Protein AF-A0A9Q3ZAR9-F1 (afdb_monomer)

Structure (mmCIF, N/CA/C/O backbone):
data_AF-A0A9Q3ZAR9-F1
#
_entry.id   AF-A0A9Q3ZAR9-F1
#
loop_
_atom_site.group_PDB
_atom_site.id
_atom_site.type_symbol
_atom_site.label_atom_id
_atom_site.label_alt_id
_atom_site.label_comp_id
_atom_site.label_asym_id
_atom_site.label_entity_id
_atom_site.label_seq_id
_atom_site.pdbx_PDB_ins_code
_atom_site.Cartn_x
_atom_site.Cartn_y
_atom_site.Cartn_z
_atom_site.occupancy
_atom_site.B_iso_or_equiv
_atom_site.auth_seq_id
_atom_site.auth_comp_id
_atom_site.auth_asym_id
_atom_site.auth_atom_id
_atom_site.pdbx_PDB_model_num
ATOM 1 N N . MET A 1 1 ? 9.919 -21.918 14.288 1.00 62.75 1 MET A N 1
ATOM 2 C CA . MET A 1 1 ? 10.492 -21.559 12.964 1.00 62.75 1 MET A CA 1
ATOM 3 C C . MET A 1 1 ? 9.862 -22.322 11.796 1.00 62.75 1 MET A C 1
ATOM 5 O O . MET A 1 1 ? 9.389 -21.658 10.885 1.00 62.75 1 MET A O 1
ATOM 9 N N . ARG A 1 2 ? 9.779 -23.666 11.810 1.00 74.69 2 ARG A N 1
ATOM 10 C CA . ARG A 1 2 ? 9.197 -24.457 10.695 1.00 74.69 2 ARG A CA 1
ATOM 11 C C . ARG A 1 2 ? 7.758 -24.063 10.316 1.00 74.69 2 ARG A C 1
ATOM 13 O O . ARG A 1 2 ? 7.459 -23.948 9.137 1.00 74.69 2 ARG A O 1
ATOM 20 N N . THR A 1 3 ? 6.898 -23.765 11.291 1.00 75.19 3 THR A N 1
ATOM 21 C CA . THR A 1 3 ? 5.510 -23.334 11.037 1.00 75.19 3 THR A CA 1
ATOM 22 C C . THR A 1 3 ? 5.435 -21.988 10.308 1.00 75.19 3 THR A C 1
ATOM 24 O O . THR A 1 3 ? 4.700 -21.863 9.337 1.00 75.19 3 THR A O 1
ATOM 27 N N . HIS A 1 4 ? 6.242 -21.001 10.712 1.00 80.00 4 HIS A N 1
ATOM 28 C CA . HIS A 1 4 ? 6.310 -19.689 10.052 1.00 80.00 4 HIS A CA 1
ATOM 29 C C . HIS A 1 4 ? 6.843 -19.784 8.619 1.00 80.00 4 HIS A C 1
ATOM 31 O O . HIS A 1 4 ? 6.296 -19.158 7.716 1.00 80.00 4 HIS A O 1
ATOM 37 N N . LEU A 1 5 ? 7.861 -20.623 8.404 1.00 78.69 5 LEU A N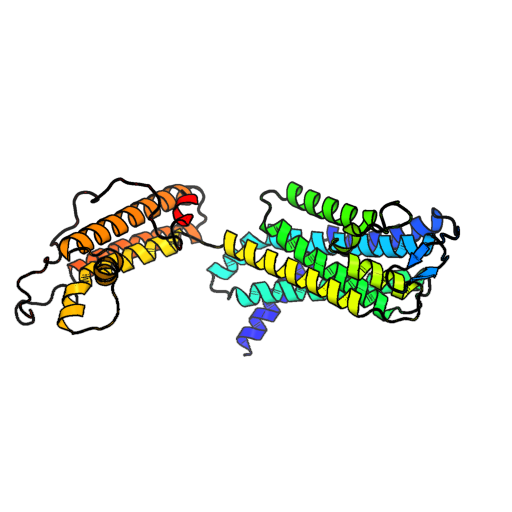 1
ATOM 38 C CA . LEU A 1 5 ? 8.384 -20.933 7.073 1.00 78.69 5 LEU A CA 1
ATOM 39 C C . LEU A 1 5 ? 7.322 -21.591 6.188 1.00 78.69 5 LEU A C 1
ATOM 41 O O . LEU A 1 5 ? 7.130 -21.141 5.068 1.00 78.69 5 LEU A O 1
ATOM 45 N N . ASN A 1 6 ? 6.588 -22.584 6.694 1.00 81.81 6 ASN A N 1
ATOM 46 C CA . ASN A 1 6 ? 5.532 -23.259 5.932 1.00 81.81 6 ASN A CA 1
ATOM 47 C C . ASN A 1 6 ? 4.373 -22.323 5.569 1.00 81.81 6 ASN A C 1
ATOM 49 O O . ASN A 1 6 ? 3.822 -22.417 4.474 1.00 81.81 6 ASN A O 1
ATOM 53 N N . LEU A 1 7 ? 4.007 -21.407 6.469 1.00 77.50 7 LEU A N 1
ATOM 54 C CA . LEU A 1 7 ? 3.026 -20.366 6.173 1.00 77.50 7 LEU A CA 1
ATOM 55 C C . LEU A 1 7 ? 3.567 -19.457 5.061 1.00 77.50 7 LEU A C 1
ATOM 57 O O . LEU A 1 7 ? 2.949 -19.320 4.009 1.00 77.50 7 LEU A O 1
ATOM 61 N N . PHE A 1 8 ? 4.764 -18.900 5.229 1.00 81.19 8 PHE A N 1
ATOM 62 C CA . PHE A 1 8 ? 5.368 -18.039 4.214 1.00 81.19 8 PHE A CA 1
ATOM 63 C C . PHE A 1 8 ? 5.456 -18.718 2.836 1.00 81.19 8 PHE A C 1
ATOM 65 O O . PHE A 1 8 ? 4.982 -18.155 1.854 1.00 81.19 8 PHE A O 1
ATOM 72 N N . THR A 1 9 ? 5.967 -19.949 2.754 1.00 84.44 9 THR A N 1
ATOM 73 C CA . THR A 1 9 ? 6.085 -20.680 1.481 1.00 84.44 9 THR A CA 1
ATOM 74 C C . THR A 1 9 ? 4.729 -20.967 0.848 1.00 84.44 9 THR A C 1
ATOM 76 O O . THR A 1 9 ? 4.587 -20.852 -0.368 1.00 84.44 9 THR A O 1
ATOM 79 N N . THR A 1 10 ? 3.718 -21.296 1.653 1.00 82.56 10 THR A N 1
ATOM 80 C CA . THR A 1 10 ? 2.356 -21.526 1.161 1.00 82.56 10 THR A CA 1
ATOM 81 C C . THR A 1 10 ? 1.765 -20.245 0.582 1.00 82.56 10 THR A C 1
ATOM 83 O O . THR A 1 10 ? 1.260 -20.269 -0.539 1.00 82.56 10 THR A O 1
ATOM 86 N N . ALA A 1 11 ? 1.874 -19.120 1.296 1.00 80.25 11 ALA A N 1
ATOM 87 C CA . ALA A 1 11 ? 1.391 -17.827 0.814 1.00 80.25 11 ALA A CA 1
ATOM 88 C C . ALA A 1 11 ? 2.090 -17.409 -0.487 1.00 80.25 11 ALA A C 1
ATOM 90 O O . ALA A 1 11 ? 1.408 -17.105 -1.463 1.00 80.25 11 ALA A O 1
ATOM 91 N N . THR A 1 12 ? 3.423 -17.486 -0.540 1.00 81.69 12 THR A N 1
ATOM 92 C CA . THR A 1 12 ? 4.195 -17.156 -1.748 1.00 81.69 12 THR A CA 1
ATOM 93 C C . THR A 1 12 ? 3.817 -18.064 -2.917 1.00 81.69 12 THR A C 1
ATOM 95 O O . THR A 1 12 ? 3.648 -17.592 -4.035 1.00 81.69 12 THR A O 1
ATOM 98 N N . ARG A 1 13 ? 3.612 -19.368 -2.683 1.00 84.44 13 ARG A N 1
ATOM 99 C CA . ARG A 1 13 ? 3.189 -20.298 -3.740 1.00 84.44 13 ARG A CA 1
ATOM 100 C C . ARG A 1 13 ? 1.839 -19.907 -4.335 1.00 84.44 13 ARG A C 1
ATOM 102 O O . ARG A 1 13 ? 1.702 -19.921 -5.554 1.00 84.44 13 ARG A O 1
ATOM 109 N N . TYR A 1 14 ? 0.844 -19.600 -3.506 1.00 81.00 14 TYR A N 1
ATOM 110 C CA . TYR A 1 14 ? -0.482 -19.232 -4.006 1.00 81.00 14 TYR A CA 1
ATOM 111 C C . TYR A 1 14 ? -0.473 -17.892 -4.746 1.00 81.00 14 TYR A C 1
ATOM 113 O O . TYR A 1 14 ? -1.101 -17.796 -5.797 1.00 81.00 14 TYR A O 1
ATOM 121 N N . ASP A 1 15 ? 0.285 -16.912 -4.257 1.00 79.25 15 ASP A N 1
ATOM 122 C CA . ASP A 1 15 ? 0.443 -15.601 -4.899 1.00 79.25 15 ASP A CA 1
ATOM 123 C C . ASP A 1 15 ? 1.162 -15.737 -6.263 1.00 79.25 15 ASP A C 1
ATOM 125 O O . ASP A 1 15 ? 0.702 -15.213 -7.274 1.00 79.25 15 ASP A O 1
ATOM 129 N N . LEU A 1 16 ? 2.204 -16.575 -6.357 1.00 80.25 16 LEU A N 1
ATOM 130 C CA . LEU A 1 16 ? 2.853 -16.907 -7.635 1.00 80.25 16 LEU A CA 1
ATOM 131 C C . LEU A 1 16 ? 1.925 -17.655 -8.604 1.00 80.25 16 LEU A C 1
ATOM 133 O O . LEU A 1 16 ? 1.944 -17.393 -9.807 1.00 80.25 16 LEU A O 1
ATOM 137 N N . VAL A 1 17 ? 1.100 -18.581 -8.105 1.00 80.56 17 VAL A N 1
ATOM 138 C CA . VAL A 1 17 ? 0.087 -19.262 -8.928 1.00 80.56 17 VAL A CA 1
ATOM 139 C C . VAL A 1 17 ? -0.947 -18.262 -9.441 1.00 80.56 17 VAL A C 1
ATOM 141 O O . VAL A 1 17 ? -1.378 -18.373 -10.586 1.00 80.56 17 VAL A O 1
ATOM 144 N N . GLU A 1 18 ? -1.341 -17.278 -8.635 1.00 76.88 18 GLU A N 1
ATOM 145 C CA . GLU A 1 18 ? -2.244 -16.206 -9.053 1.00 76.88 18 GLU A CA 1
ATOM 146 C C . GLU A 1 18 ? -1.627 -15.359 -10.174 1.00 76.88 18 GLU A C 1
ATOM 148 O O . GLU A 1 18 ? -2.269 -15.160 -11.209 1.00 76.88 18 GLU A O 1
ATOM 153 N N . HIS A 1 19 ? -0.357 -14.968 -10.038 1.00 76.38 19 HIS A N 1
ATOM 154 C CA . HIS A 1 19 ? 0.383 -14.282 -11.098 1.00 76.38 19 HIS A CA 1
ATOM 155 C C . HIS A 1 19 ? 0.458 -15.110 -12.387 1.00 76.38 19 HIS A C 1
ATOM 157 O O . HIS A 1 19 ? 0.145 -14.603 -13.463 1.00 76.38 19 HIS A O 1
ATOM 163 N N . ALA A 1 20 ? 0.777 -16.403 -12.291 1.00 73.88 20 ALA A N 1
ATOM 164 C CA . ALA A 1 20 ? 0.841 -17.295 -13.449 1.00 73.88 20 ALA A CA 1
ATOM 165 C C . ALA A 1 20 ? -0.535 -17.537 -14.102 1.00 73.88 20 ALA A C 1
ATOM 167 O O . ALA A 1 20 ? -0.632 -17.744 -15.314 1.00 73.88 20 ALA A O 1
ATOM 168 N N . ARG A 1 21 ? -1.623 -17.500 -13.321 1.00 77.62 21 ARG A N 1
ATOM 169 C CA . ARG A 1 21 ? -2.996 -17.607 -13.842 1.00 77.62 21 ARG A CA 1
ATOM 170 C C . ARG A 1 21 ? -3.444 -16.353 -14.578 1.00 77.62 21 ARG A C 1
ATOM 172 O O . ARG A 1 21 ? -4.378 -16.451 -15.377 1.00 77.62 21 ARG A O 1
ATOM 179 N N . ASN A 1 22 ? -2.784 -15.214 -14.371 1.00 74.25 22 ASN A N 1
ATOM 180 C CA . ASN A 1 22 ? -3.002 -14.016 -15.169 1.00 74.25 22 ASN A CA 1
ATOM 181 C C . ASN A 1 22 ? -2.389 -14.191 -16.570 1.00 74.25 22 ASN A C 1
ATOM 183 O O . ASN A 1 22 ? -1.347 -13.631 -16.912 1.00 74.25 22 ASN A O 1
ATOM 187 N N . ARG A 1 23 ? -3.067 -15.004 -17.392 1.00 78.94 23 ARG A N 1
ATOM 188 C CA . ARG A 1 23 ? -2.650 -15.350 -18.758 1.00 78.94 23 ARG A CA 1
ATOM 189 C C . ARG A 1 23 ? -2.423 -14.109 -19.608 1.00 78.94 23 ARG A C 1
ATOM 191 O O . ARG A 1 23 ? -1.503 -14.102 -20.409 1.00 78.94 23 ARG A O 1
ATOM 198 N N . PHE A 1 24 ? -3.228 -13.066 -19.416 1.00 75.19 24 PHE A N 1
ATOM 199 C CA . PHE A 1 24 ? -3.074 -11.815 -20.146 1.00 75.19 24 PHE A CA 1
ATOM 200 C C . PHE A 1 24 ? -1.731 -11.141 -19.839 1.00 75.19 24 PHE A C 1
ATOM 202 O O . PHE A 1 24 ? -0.994 -10.825 -20.767 1.00 75.19 24 PHE A O 1
ATOM 209 N N . ALA A 1 25 ? -1.371 -10.996 -18.559 1.00 72.38 25 ALA A N 1
ATOM 210 C CA . ALA A 1 25 ? -0.080 -10.428 -18.170 1.00 72.38 25 ALA A CA 1
ATOM 211 C C . ALA A 1 25 ? 1.098 -11.280 -18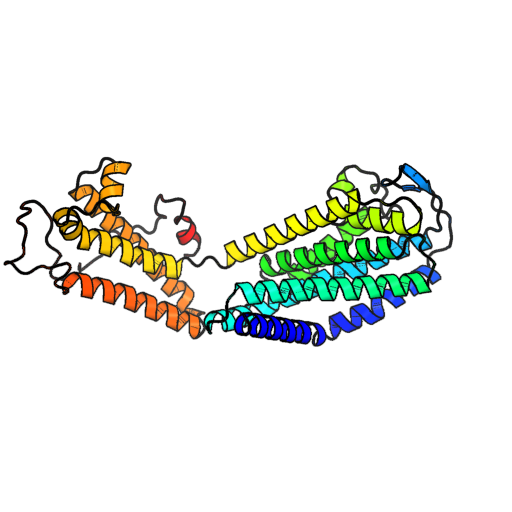.676 1.00 72.38 25 ALA A C 1
ATOM 213 O O . ALA A 1 25 ? 2.068 -10.738 -19.199 1.00 72.38 25 ALA A O 1
ATOM 214 N N . MET A 1 26 ? 0.991 -12.610 -18.588 1.00 78.69 26 MET A N 1
ATOM 215 C CA . MET A 1 26 ? 2.024 -13.523 -19.091 1.00 78.69 26 MET A CA 1
ATOM 216 C C . MET A 1 26 ? 2.189 -13.443 -20.614 1.00 78.69 26 MET A C 1
ATOM 218 O O . MET A 1 26 ? 3.314 -13.393 -21.106 1.00 78.69 26 MET A O 1
ATOM 222 N N . LEU A 1 27 ? 1.085 -13.392 -21.365 1.00 81.62 27 LEU A N 1
ATOM 223 C CA . LEU A 1 27 ? 1.115 -13.198 -22.816 1.00 81.62 27 LEU A CA 1
ATOM 224 C C . LEU A 1 27 ? 1.732 -11.844 -23.169 1.00 81.62 27 LEU A C 1
ATOM 226 O O . LEU A 1 27 ? 2.591 -11.777 -24.044 1.00 81.62 27 LEU A O 1
ATOM 230 N N . LEU A 1 28 ? 1.349 -10.783 -22.456 1.00 77.75 28 LEU A N 1
ATOM 231 C CA . LEU A 1 28 ? 1.917 -9.458 -22.662 1.00 77.75 28 LEU A CA 1
ATOM 232 C C . LEU A 1 28 ? 3.438 -9.488 -22.477 1.00 77.75 28 LEU A C 1
ATOM 234 O O . LEU A 1 28 ? 4.148 -9.031 -23.358 1.00 77.75 28 LEU A O 1
ATOM 238 N N . VAL A 1 29 ? 3.957 -10.099 -21.408 1.00 74.69 29 VAL A N 1
ATOM 239 C CA . VAL A 1 29 ? 5.411 -10.237 -21.196 1.00 74.69 29 VAL A CA 1
ATOM 240 C C . VAL A 1 29 ? 6.099 -10.941 -22.356 1.00 74.69 29 VAL A C 1
ATOM 242 O O . VAL A 1 29 ? 7.083 -10.432 -22.892 1.00 74.69 29 VAL A O 1
ATOM 245 N N . VAL A 1 30 ? 5.588 -12.115 -22.730 1.00 80.75 30 VAL A N 1
ATOM 246 C CA . VAL A 1 30 ? 6.235 -12.983 -23.718 1.00 80.75 30 VAL A CA 1
ATOM 247 C C . VAL A 1 30 ? 6.249 -12.327 -25.095 1.00 80.75 30 VAL A C 1
ATOM 249 O O . VAL A 1 30 ? 7.280 -12.359 -25.757 1.00 80.75 30 VAL A O 1
ATOM 252 N N . PHE A 1 31 ? 5.147 -11.701 -25.513 1.00 83.69 31 PHE A N 1
ATOM 253 C CA . PHE A 1 31 ? 5.012 -11.168 -26.868 1.00 83.69 31 PHE A CA 1
ATOM 254 C C . PHE A 1 31 ? 5.424 -9.702 -27.004 1.00 83.69 31 PHE A C 1
ATOM 256 O O . PHE A 1 31 ? 5.975 -9.333 -28.040 1.00 83.69 31 PHE A O 1
ATOM 263 N N . PHE A 1 32 ? 5.197 -8.859 -25.992 1.00 81.31 32 PHE A N 1
ATOM 264 C CA . PHE A 1 32 ? 5.428 -7.416 -26.107 1.00 81.31 32 PHE A CA 1
ATOM 265 C C . PHE A 1 32 ? 6.906 -7.086 -26.305 1.00 81.31 32 PHE A C 1
ATOM 267 O O . PHE A 1 32 ? 7.236 -6.334 -27.214 1.00 81.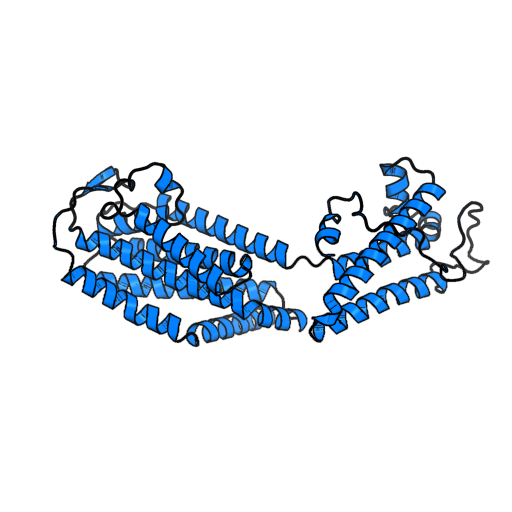31 32 PHE A O 1
ATOM 274 N N . LEU A 1 33 ? 7.797 -7.674 -25.500 1.00 80.06 33 LEU A N 1
ATOM 275 C CA . LEU A 1 33 ? 9.234 -7.386 -25.562 1.00 80.06 33 LEU A CA 1
ATOM 276 C C . LEU A 1 33 ? 9.855 -7.758 -26.926 1.00 80.06 33 LEU A C 1
ATOM 278 O O . LEU A 1 33 ? 10.434 -6.871 -27.552 1.00 80.06 33 LEU A O 1
ATOM 282 N N . PRO A 1 34 ? 9.701 -8.993 -27.450 1.00 84.31 34 PRO A N 1
ATOM 283 C CA . PRO A 1 34 ? 10.217 -9.345 -28.774 1.00 84.31 34 PRO A CA 1
ATOM 284 C C . PRO A 1 34 ? 9.572 -8.546 -29.906 1.00 84.31 34 PRO A C 1
ATOM 286 O O . PRO A 1 34 ? 10.270 -8.117 -30.821 1.00 84.31 34 PRO A O 1
ATOM 289 N N . THR A 1 35 ? 8.256 -8.309 -29.839 1.00 84.56 35 THR A N 1
ATOM 290 C CA . THR A 1 35 ? 7.545 -7.527 -30.864 1.00 84.56 35 THR A CA 1
ATOM 291 C C . THR A 1 35 ? 8.044 -6.090 -30.888 1.00 84.56 35 THR A C 1
ATOM 293 O O . THR A 1 35 ? 8.299 -5.551 -31.958 1.00 84.56 35 THR A O 1
ATOM 296 N N . TRP A 1 36 ? 8.235 -5.476 -29.719 1.00 80.69 36 TRP A N 1
ATOM 297 C CA . TRP A 1 36 ? 8.772 -4.126 -29.613 1.00 80.69 36 TRP A CA 1
ATOM 298 C C . TRP A 1 36 ? 10.199 -4.040 -30.154 1.00 80.69 36 TRP A C 1
ATOM 300 O O . TRP A 1 36 ? 10.483 -3.184 -30.985 1.00 80.69 36 TRP A O 1
ATOM 310 N N . VAL A 1 37 ? 11.084 -4.950 -29.735 1.00 78.12 37 VAL A N 1
ATOM 311 C CA . VAL A 1 37 ? 12.471 -5.005 -30.227 1.00 78.12 37 VAL A CA 1
ATOM 312 C C . VAL A 1 37 ? 12.503 -5.186 -31.748 1.00 78.12 37 VAL A C 1
ATOM 314 O O . VAL A 1 37 ? 13.216 -4.456 -32.432 1.00 78.12 37 VAL A O 1
ATOM 317 N N . GLY A 1 38 ? 11.683 -6.093 -32.290 1.00 78.44 38 GLY A N 1
ATOM 318 C CA . GLY A 1 38 ? 11.568 -6.313 -33.731 1.00 78.44 38 GLY A CA 1
ATOM 319 C C . GLY A 1 38 ? 11.026 -5.095 -34.482 1.00 78.44 38 GLY A C 1
ATOM 320 O O . GLY A 1 38 ? 11.582 -4.709 -35.505 1.00 78.44 38 GLY A O 1
ATOM 321 N N . LEU A 1 39 ? 9.981 -4.442 -33.965 1.00 80.06 39 LEU A N 1
ATOM 322 C CA . LEU A 1 39 ? 9.429 -3.225 -34.565 1.00 80.06 39 LEU A CA 1
ATOM 323 C C . LEU A 1 39 ? 10.450 -2.091 -34.582 1.00 80.06 39 LEU A C 1
ATOM 325 O O . LEU A 1 39 ? 10.606 -1.443 -35.612 1.00 80.06 39 LEU A O 1
ATOM 329 N N . VAL A 1 40 ? 11.155 -1.859 -33.475 1.00 74.25 40 VAL A N 1
ATOM 330 C CA . VAL A 1 40 ? 12.173 -0.806 -33.385 1.00 74.25 40 VAL A CA 1
ATOM 331 C C . VAL A 1 40 ? 13.309 -1.068 -34.375 1.00 74.25 40 VAL A C 1
ATOM 333 O O . VAL A 1 40 ? 13.671 -0.158 -35.115 1.00 74.25 40 VAL A O 1
ATOM 336 N N . TYR A 1 41 ? 13.774 -2.316 -34.478 1.00 71.56 41 TYR A N 1
ATOM 337 C CA . TYR A 1 41 ? 14.773 -2.718 -35.470 1.00 71.56 41 TYR A CA 1
ATOM 338 C C . TYR A 1 41 ? 14.315 -2.477 -36.921 1.00 71.56 41 TYR A C 1
ATOM 340 O O . TYR A 1 41 ? 15.109 -2.065 -37.758 1.00 71.56 41 TYR A O 1
ATOM 348 N N . LEU A 1 42 ? 13.033 -2.707 -37.226 1.00 75.94 42 LEU A N 1
ATOM 349 C CA . LEU A 1 42 ? 12.485 -2.543 -38.580 1.00 75.94 42 LEU A CA 1
ATOM 350 C C . LEU A 1 42 ? 12.147 -1.092 -38.947 1.00 75.94 42 LEU A C 1
ATOM 352 O O . LEU A 1 42 ? 12.134 -0.749 -40.127 1.00 75.94 42 LEU A O 1
ATOM 356 N N . THR A 1 43 ? 11.803 -0.259 -37.965 1.00 70.62 43 THR A N 1
ATOM 357 C CA . THR A 1 43 ? 11.210 1.068 -38.212 1.00 70.62 43 THR A CA 1
ATOM 358 C C . THR A 1 43 ? 12.148 2.229 -37.926 1.00 70.62 43 THR A C 1
ATOM 360 O O . THR A 1 43 ? 11.979 3.287 -38.533 1.00 70.62 43 THR A O 1
ATOM 363 N N . ILE A 1 44 ? 13.127 2.066 -37.031 1.00 66.88 44 ILE A N 1
ATOM 364 C CA . ILE A 1 44 ? 14.034 3.145 -36.635 1.00 66.88 44 ILE A CA 1
ATOM 365 C C . ILE A 1 44 ? 15.356 2.997 -37.393 1.00 66.88 44 ILE A C 1
ATOM 367 O O . ILE A 1 44 ? 16.100 2.055 -37.130 1.00 66.88 44 ILE A O 1
ATOM 371 N N . PRO A 1 45 ? 15.684 3.924 -38.314 1.00 60.47 45 PRO A N 1
ATOM 372 C CA . PRO A 1 45 ? 16.955 3.887 -39.027 1.00 60.47 45 PRO A CA 1
ATOM 373 C C . PRO A 1 45 ? 18.129 4.066 -38.057 1.00 60.47 45 PRO A C 1
ATOM 375 O O . PRO A 1 45 ? 18.010 4.824 -37.091 1.00 60.47 45 PRO A O 1
ATOM 378 N N . ASP A 1 46 ? 19.289 3.480 -38.372 1.00 61.00 46 ASP A N 1
ATOM 379 C CA . ASP A 1 46 ? 20.552 3.608 -37.617 1.00 61.00 46 ASP A CA 1
ATOM 380 C C . ASP A 1 46 ? 21.183 5.014 -37.727 1.00 61.00 46 ASP A C 1
ATOM 382 O O . ASP A 1 46 ? 22.384 5.190 -37.936 1.00 61.00 46 ASP A O 1
ATOM 386 N N . ARG A 1 47 ? 20.368 6.067 -37.626 1.00 55.84 47 ARG A N 1
ATOM 387 C CA . ARG A 1 47 ? 20.852 7.441 -37.572 1.00 55.84 47 ARG A CA 1
ATOM 388 C C . ARG A 1 47 ? 21.485 7.684 -36.212 1.00 55.84 47 ARG A C 1
ATOM 390 O O . ARG A 1 47 ? 20.898 7.417 -35.161 1.00 55.84 47 ARG A O 1
ATOM 397 N N . VAL A 1 48 ? 22.700 8.206 -36.272 1.00 55.69 48 VAL A N 1
ATOM 398 C CA . VAL A 1 48 ? 23.507 8.559 -35.114 1.00 55.69 48 VAL A CA 1
ATOM 399 C C . VAL A 1 48 ? 22.848 9.739 -34.404 1.00 55.69 48 VAL A C 1
ATOM 401 O O . VAL A 1 48 ? 22.699 10.807 -34.999 1.00 55.69 48 VAL A O 1
ATOM 404 N N . ALA A 1 49 ? 22.425 9.548 -33.157 1.00 55.12 49 ALA A N 1
ATOM 405 C CA . ALA A 1 49 ? 21.839 10.609 -32.347 1.00 55.12 49 ALA A CA 1
ATOM 406 C C . ALA A 1 49 ? 22.894 11.078 -31.338 1.00 55.12 49 ALA A C 1
ATOM 408 O O . ALA A 1 49 ? 23.124 10.382 -30.349 1.00 55.12 49 ALA A O 1
ATOM 409 N N . PRO A 1 50 ? 23.594 12.203 -31.578 1.00 57.16 50 PRO A N 1
ATOM 410 C CA . PRO A 1 50 ? 24.534 12.726 -30.601 1.00 57.16 50 PRO A CA 1
ATOM 411 C C . PRO A 1 50 ? 23.753 13.224 -29.384 1.00 57.16 50 PRO A C 1
ATOM 413 O O . PRO A 1 50 ? 22.987 14.179 -29.484 1.00 57.16 50 PRO A O 1
ATOM 416 N N . PHE A 1 51 ? 23.957 12.593 -28.232 1.00 59.75 51 PHE A N 1
ATOM 417 C CA . PHE A 1 51 ? 23.413 13.064 -26.962 1.00 59.75 51 PHE A CA 1
ATOM 418 C C . PHE A 1 51 ? 24.480 12.981 -25.869 1.00 59.75 51 PHE A C 1
ATOM 420 O O . PHE A 1 51 ? 25.429 12.194 -25.940 1.00 59.75 51 PHE A O 1
ATOM 427 N N . GLN A 1 52 ? 24.368 13.848 -24.866 1.00 55.25 52 GLN A N 1
ATOM 428 C CA . GLN A 1 52 ? 25.279 13.831 -23.731 1.00 55.25 52 GLN A CA 1
ATOM 429 C C . GLN A 1 52 ? 24.712 12.912 -22.652 1.00 55.25 52 GLN A C 1
ATOM 431 O O . GLN A 1 52 ? 23.577 13.075 -22.213 1.00 55.25 52 GLN A O 1
ATOM 436 N N . LEU A 1 53 ? 25.501 11.933 -22.214 1.00 56.09 53 LEU A N 1
ATOM 437 C CA . LEU A 1 53 ? 25.116 11.065 -21.113 1.00 56.09 53 LEU A CA 1
ATOM 438 C C . LEU A 1 53 ? 25.118 11.896 -19.825 1.00 56.09 53 LEU A C 1
ATOM 440 O O . LEU A 1 53 ? 26.182 12.275 -19.340 1.00 56.09 53 LEU A O 1
ATOM 444 N N . ALA A 1 54 ? 23.953 12.173 -19.240 1.00 59.66 54 ALA A N 1
ATOM 445 C CA . ALA A 1 54 ? 23.882 12.920 -17.980 1.00 59.66 54 ALA A CA 1
ATOM 446 C C . ALA A 1 54 ? 24.605 12.193 -16.824 1.00 59.66 54 ALA A C 1
ATOM 448 O O . ALA A 1 54 ? 25.064 12.830 -15.875 1.00 59.66 54 ALA A O 1
ATOM 449 N N . SER A 1 55 ? 24.740 10.865 -16.915 1.00 58.47 55 SER A N 1
ATOM 450 C CA . SER A 1 55 ? 25.382 10.024 -15.904 1.00 58.47 55 SER A CA 1
ATOM 451 C C . SER A 1 55 ? 26.911 10.036 -15.914 1.00 58.47 55 SER A C 1
ATOM 453 O O . SER A 1 55 ? 27.503 9.964 -14.837 1.00 58.47 55 SER A O 1
ATOM 455 N N . THR A 1 56 ? 27.549 10.142 -17.084 1.00 57.56 56 THR A N 1
ATOM 456 C CA . THR A 1 56 ? 29.020 10.121 -17.227 1.00 57.56 56 THR A CA 1
ATOM 457 C C . THR A 1 56 ? 29.600 11.420 -17.788 1.00 57.56 56 THR A C 1
ATOM 459 O O . THR A 1 56 ? 30.807 11.626 -17.725 1.00 57.56 56 THR A O 1
ATOM 462 N N . GLY A 1 57 ? 28.766 12.309 -18.331 1.00 56.94 57 GLY A N 1
ATOM 463 C CA . GLY A 1 57 ? 29.182 13.532 -19.020 1.00 56.94 57 GLY A CA 1
ATOM 464 C C . GLY A 1 57 ? 29.718 13.309 -20.440 1.00 56.94 57 GLY A C 1
ATOM 465 O O . GLY A 1 57 ? 29.996 14.291 -21.133 1.00 56.94 57 GLY A O 1
ATOM 466 N N . GLU A 1 58 ? 29.840 12.056 -20.893 1.00 59.09 58 GLU A N 1
ATOM 467 C CA . GLU A 1 58 ? 30.355 11.701 -22.220 1.00 59.09 58 GLU A CA 1
ATOM 468 C C . GLU A 1 58 ? 29.359 12.085 -23.324 1.00 59.09 58 GLU A C 1
ATOM 470 O O . GLU A 1 58 ? 28.163 11.805 -23.231 1.00 59.09 58 GLU A O 1
ATOM 475 N N . ARG A 1 59 ? 29.850 12.706 -24.403 1.00 55.84 59 ARG A N 1
ATOM 476 C CA . ARG A 1 59 ? 29.069 12.884 -25.634 1.00 55.84 59 ARG A CA 1
ATOM 477 C C . ARG A 1 59 ? 29.166 11.603 -26.445 1.00 55.84 59 ARG A C 1
ATOM 479 O O . ARG A 1 59 ? 30.225 11.296 -26.987 1.00 55.84 59 ARG A O 1
ATOM 486 N N . LEU A 1 60 ? 28.069 10.862 -26.508 1.00 57.78 60 LEU A N 1
ATOM 487 C CA . LEU A 1 60 ? 27.987 9.611 -27.243 1.00 57.78 60 LEU A CA 1
ATOM 488 C C . LEU A 1 60 ? 27.068 9.820 -28.443 1.00 57.78 60 LEU A C 1
ATOM 490 O O . LEU A 1 60 ? 26.034 10.476 -28.352 1.00 57.78 60 LEU A O 1
ATOM 494 N N . ALA A 1 61 ? 27.460 9.257 -29.580 1.00 54.66 61 ALA A N 1
ATOM 495 C CA . ALA A 1 61 ? 26.637 9.207 -30.777 1.00 54.66 61 ALA A CA 1
ATOM 496 C C . ALA A 1 61 ? 26.357 7.728 -31.104 1.00 54.66 61 ALA A C 1
ATOM 498 O O . ALA A 1 61 ? 26.960 7.183 -32.027 1.00 54.66 61 ALA A O 1
ATOM 499 N N . PRO A 1 62 ? 25.541 7.019 -30.301 1.00 60.12 62 PRO A N 1
ATOM 500 C CA . PRO A 1 62 ? 25.099 5.677 -30.649 1.00 60.12 62 PRO A CA 1
ATOM 501 C C . PRO A 1 62 ? 23.961 5.731 -31.677 1.00 60.12 62 PRO A C 1
ATOM 503 O O . PRO A 1 62 ? 23.382 6.791 -31.953 1.00 60.12 62 PRO A O 1
ATOM 506 N N . ALA A 1 63 ? 23.629 4.574 -32.246 1.00 60.81 63 ALA A N 1
ATOM 507 C CA . ALA A 1 63 ? 22.462 4.443 -33.104 1.00 60.81 63 ALA A CA 1
ATOM 508 C C . ALA A 1 63 ? 21.191 4.715 -32.278 1.00 60.81 63 ALA A C 1
ATOM 510 O O . ALA A 1 63 ? 20.973 4.092 -31.237 1.00 60.81 63 ALA A O 1
ATOM 511 N N . GLY A 1 64 ? 20.320 5.622 -32.740 1.00 61.12 64 GLY A N 1
ATOM 512 C CA . GLY A 1 64 ? 19.060 5.944 -32.045 1.00 61.12 64 GLY A CA 1
ATOM 513 C C . GLY A 1 64 ? 18.137 4.731 -31.834 1.00 61.12 64 GLY A C 1
ATOM 514 O O . GLY A 1 64 ? 17.300 4.723 -30.927 1.00 61.12 64 GLY A O 1
ATOM 515 N N . ASN A 1 65 ? 18.340 3.682 -32.633 1.00 72.31 65 ASN A N 1
ATOM 516 C CA . ASN A 1 65 ? 17.735 2.361 -32.509 1.00 72.31 65 ASN A CA 1
ATOM 517 C C . ASN A 1 65 ? 18.022 1.715 -31.133 1.00 72.31 65 ASN A C 1
ATOM 519 O O . ASN A 1 65 ? 17.092 1.384 -30.399 1.00 72.31 65 ASN A O 1
ATOM 523 N N . GLU A 1 66 ? 19.291 1.632 -30.718 1.00 78.12 66 GLU A N 1
ATOM 524 C CA . GLU A 1 66 ? 19.710 0.985 -29.461 1.00 78.12 66 GLU A CA 1
ATOM 525 C C . GLU A 1 66 ? 19.157 1.716 -28.228 1.00 78.12 66 GLU A C 1
ATOM 527 O O . GLU A 1 66 ? 18.670 1.095 -27.280 1.00 78.12 66 GLU A O 1
ATOM 532 N N . LEU A 1 67 ? 19.155 3.052 -28.263 1.00 77.50 67 LEU A N 1
ATOM 533 C CA . LEU A 1 67 ? 18.606 3.870 -27.182 1.00 77.50 67 LEU A CA 1
ATOM 534 C C . LEU A 1 67 ? 17.088 3.683 -27.047 1.00 77.50 67 LEU A C 1
ATOM 536 O O . LEU A 1 67 ? 16.571 3.517 -25.941 1.00 77.50 67 LEU A O 1
ATOM 540 N N . THR A 1 68 ? 16.377 3.617 -28.173 1.00 80.75 68 THR A N 1
ATOM 541 C CA . THR A 1 68 ? 14.926 3.385 -28.179 1.00 80.75 68 THR A CA 1
ATOM 542 C C . THR A 1 68 ? 14.566 1.969 -27.718 1.00 80.75 68 THR A C 1
ATOM 544 O O . THR A 1 68 ? 13.541 1.777 -27.056 1.00 80.75 68 THR A O 1
ATOM 547 N N . GLN A 1 69 ? 15.420 0.974 -27.982 1.00 82.19 69 GLN A N 1
ATOM 548 C CA . GLN A 1 69 ? 15.258 -0.374 -27.430 1.00 82.19 69 GLN A CA 1
ATOM 549 C C . GLN A 1 69 ? 15.398 -0.391 -25.900 1.00 82.19 69 GLN A C 1
ATOM 551 O O . GLN A 1 69 ? 14.584 -1.036 -25.238 1.00 82.19 69 GLN A O 1
ATOM 556 N N . ILE A 1 70 ? 16.359 0.346 -25.320 1.00 87.19 70 ILE A N 1
ATOM 557 C CA . ILE A 1 70 ? 16.502 0.480 -23.855 1.00 87.19 70 ILE A CA 1
ATOM 558 C C . ILE A 1 70 ? 15.246 1.115 -23.246 1.00 87.19 70 ILE A C 1
ATOM 560 O O . ILE A 1 70 ? 14.674 0.569 -22.301 1.00 87.19 70 ILE A O 1
ATOM 564 N N . THR A 1 71 ? 14.780 2.239 -23.798 1.00 86.62 71 THR A N 1
ATOM 565 C CA . THR A 1 71 ? 13.550 2.908 -23.340 1.00 86.62 71 THR A CA 1
ATOM 566 C C . THR A 1 71 ? 12.332 1.989 -23.456 1.00 86.62 71 THR A C 1
ATOM 568 O O . THR A 1 71 ? 11.486 1.942 -22.563 1.00 86.62 71 THR A O 1
ATOM 571 N N . GLY A 1 72 ? 12.254 1.222 -24.540 1.00 85.12 72 GLY A N 1
ATOM 572 C CA . GLY A 1 72 ? 11.234 0.206 -24.760 1.00 85.12 72 GLY A CA 1
ATOM 573 C C . GLY A 1 72 ? 11.212 -0.898 -23.717 1.00 85.12 72 GLY A C 1
ATOM 574 O O . GLY A 1 72 ? 10.162 -1.210 -23.158 1.00 85.12 72 GLY A O 1
ATOM 575 N N . ALA A 1 73 ? 12.384 -1.466 -23.433 1.00 89.25 73 ALA A N 1
ATOM 576 C CA . ALA A 1 73 ? 12.546 -2.487 -22.411 1.00 89.25 73 ALA A CA 1
ATOM 577 C C . ALA A 1 73 ? 12.159 -1.953 -21.027 1.00 89.25 73 ALA A C 1
ATOM 579 O O . ALA A 1 73 ? 11.443 -2.633 -20.295 1.00 89.25 73 ALA A O 1
ATOM 580 N N . LEU A 1 74 ? 12.557 -0.720 -20.692 1.00 90.88 74 LEU A N 1
ATOM 581 C CA . LEU A 1 74 ? 12.150 -0.059 -19.451 1.00 90.88 74 LEU A CA 1
ATOM 582 C C . LEU A 1 74 ? 10.627 0.082 -19.364 1.00 90.88 74 LEU A C 1
ATOM 584 O O . LEU A 1 74 ? 10.053 -0.388 -18.388 1.00 90.88 74 LEU A O 1
ATOM 588 N N . ASN A 1 75 ? 9.974 0.621 -20.399 1.00 89.38 75 ASN A N 1
ATOM 589 C CA . ASN A 1 75 ? 8.512 0.742 -20.457 1.00 89.38 75 ASN A CA 1
ATOM 590 C C . ASN A 1 75 ? 7.794 -0.604 -20.309 1.00 89.38 75 ASN A C 1
ATOM 592 O O . ASN A 1 75 ? 6.806 -0.711 -19.585 1.00 89.38 75 ASN A O 1
ATOM 596 N N . ALA A 1 76 ? 8.282 -1.643 -20.988 1.00 88.81 76 ALA A N 1
ATOM 597 C CA . ALA A 1 76 ? 7.714 -2.981 -20.885 1.00 88.81 76 ALA A CA 1
ATOM 598 C C . ALA A 1 76 ? 7.790 -3.499 -19.444 1.00 88.81 76 ALA A C 1
ATOM 600 O O . ALA A 1 76 ? 6.798 -3.959 -18.878 1.00 88.81 76 ALA A O 1
ATOM 601 N N . VAL A 1 77 ? 8.979 -3.406 -18.846 1.00 91.88 77 VAL A N 1
ATOM 602 C CA . VAL A 1 77 ? 9.273 -3.936 -17.516 1.00 91.88 77 VAL A CA 1
ATOM 603 C C . VAL A 1 77 ? 8.486 -3.191 -16.433 1.00 91.88 77 VAL A C 1
ATOM 605 O O . VAL A 1 77 ? 7.897 -3.834 -15.556 1.00 91.88 77 VAL A O 1
ATOM 608 N N . THR A 1 78 ? 8.427 -1.857 -16.500 1.00 92.69 78 THR A N 1
ATOM 609 C CA . THR A 1 78 ? 7.679 -1.027 -15.546 1.00 92.69 78 THR A CA 1
ATOM 610 C C . THR A 1 78 ? 6.177 -1.267 -15.652 1.00 92.69 78 THR A C 1
ATOM 612 O O . THR A 1 78 ? 5.523 -1.503 -14.635 1.00 92.69 78 THR A O 1
ATOM 615 N N . LEU A 1 79 ? 5.624 -1.278 -16.869 1.00 90.44 79 LEU A N 1
ATOM 616 C CA . LEU A 1 79 ? 4.184 -1.394 -17.089 1.00 90.44 79 LEU A CA 1
ATOM 617 C C . LEU A 1 79 ? 3.662 -2.784 -16.724 1.00 90.44 79 LEU A C 1
ATOM 619 O O . LEU A 1 79 ? 2.659 -2.891 -16.020 1.00 90.44 79 LEU A O 1
ATOM 623 N N . VAL A 1 80 ? 4.364 -3.848 -17.128 1.00 89.81 80 VAL A N 1
ATOM 624 C CA . VAL A 1 80 ? 4.009 -5.222 -16.746 1.00 89.81 80 VAL A CA 1
ATOM 625 C C . VAL A 1 80 ? 4.050 -5.380 -15.232 1.00 89.81 80 VAL A C 1
ATOM 627 O O . VAL A 1 80 ? 3.068 -5.832 -14.642 1.00 89.81 80 VAL A O 1
ATOM 630 N N . THR A 1 81 ? 5.175 -5.042 -14.593 1.00 91.25 81 THR A N 1
ATOM 631 C CA . THR A 1 81 ? 5.355 -5.305 -13.157 1.00 91.25 81 THR A CA 1
ATOM 632 C C . THR A 1 81 ? 4.390 -4.461 -12.333 1.00 91.25 81 THR A C 1
ATOM 634 O O . THR A 1 81 ? 3.744 -4.973 -11.416 1.00 91.25 81 THR A O 1
ATOM 637 N N . GLY A 1 82 ? 4.224 -3.188 -12.702 1.00 92.00 82 GLY A N 1
ATOM 638 C CA . GLY A 1 82 ? 3.250 -2.301 -12.083 1.00 92.00 82 GLY A CA 1
ATOM 639 C C . GLY A 1 82 ? 1.828 -2.829 -12.222 1.00 92.00 82 GLY A C 1
ATOM 640 O O . GLY A 1 82 ? 1.109 -2.898 -11.226 1.00 92.00 82 GLY A O 1
ATOM 641 N N . PHE A 1 83 ? 1.420 -3.257 -13.421 1.00 89.50 83 PHE A N 1
ATOM 642 C CA . PHE A 1 83 ? 0.066 -3.758 -13.654 1.00 89.50 83 PHE A CA 1
ATOM 643 C C . PHE A 1 83 ? -0.187 -5.064 -12.900 1.00 89.50 83 PHE A C 1
ATOM 645 O O . PHE A 1 83 ? -1.230 -5.239 -12.271 1.00 89.50 83 PHE A O 1
ATOM 652 N N . MET A 1 84 ? 0.789 -5.969 -12.911 1.00 87.44 84 MET A N 1
ATOM 653 C CA . MET A 1 84 ? 0.701 -7.246 -12.219 1.00 87.44 84 MET A CA 1
ATOM 654 C C . MET A 1 84 ? 0.533 -7.053 -10.703 1.00 87.44 84 MET A C 1
ATOM 656 O O . MET A 1 84 ? -0.337 -7.683 -10.098 1.00 87.44 84 MET A O 1
ATOM 660 N N . MET A 1 85 ? 1.303 -6.144 -10.093 1.00 89.12 85 MET A N 1
ATOM 661 C CA . MET A 1 85 ? 1.175 -5.822 -8.666 1.00 89.12 85 MET A CA 1
ATOM 662 C C . MET A 1 85 ? -0.070 -5.005 -8.333 1.00 89.12 85 MET A C 1
ATOM 664 O O . MET A 1 85 ? -0.654 -5.189 -7.261 1.00 89.12 85 MET A O 1
ATOM 668 N N . PHE A 1 86 ? -0.507 -4.138 -9.246 1.00 90.31 86 PHE A N 1
ATOM 669 C CA . PHE A 1 86 ? -1.778 -3.433 -9.140 1.00 90.31 86 PHE A CA 1
ATOM 670 C C . PHE A 1 86 ? -2.938 -4.427 -9.075 1.00 90.31 86 PHE A C 1
ATOM 672 O O . PHE A 1 86 ? -3.699 -4.414 -8.110 1.00 90.31 86 PHE A O 1
ATOM 679 N N . ALA A 1 87 ? -3.032 -5.341 -10.045 1.00 85.25 87 ALA A N 1
ATOM 680 C CA . ALA A 1 87 ? -4.098 -6.333 -10.122 1.00 85.25 87 ALA A CA 1
ATOM 681 C C . ALA A 1 87 ? -4.099 -7.268 -8.902 1.00 85.25 87 ALA A C 1
ATOM 683 O O . ALA A 1 87 ? -5.159 -7.524 -8.322 1.00 85.25 87 ALA A O 1
ATOM 684 N N . ALA A 1 88 ? -2.913 -7.716 -8.468 1.00 81.75 88 ALA A N 1
ATOM 685 C CA . ALA A 1 88 ? -2.753 -8.564 -7.287 1.00 81.75 88 ALA A CA 1
ATOM 686 C C . ALA A 1 88 ? -3.168 -7.849 -5.990 1.00 81.75 88 ALA A C 1
ATOM 688 O O . ALA A 1 88 ? -3.756 -8.463 -5.100 1.00 81.75 88 ALA A O 1
ATOM 689 N N . THR A 1 89 ? -2.898 -6.547 -5.873 1.00 83.50 89 THR A N 1
ATOM 690 C CA . THR A 1 89 ? -3.317 -5.737 -4.717 1.00 83.50 89 THR A CA 1
ATOM 691 C C . THR A 1 89 ? -4.818 -5.441 -4.750 1.00 83.50 89 THR A C 1
ATOM 693 O O . THR A 1 89 ? -5.510 -5.606 -3.744 1.00 83.50 89 THR A O 1
ATOM 696 N N . PHE A 1 90 ? -5.336 -5.035 -5.911 1.00 81.81 90 PHE A N 1
ATOM 697 C CA . PHE A 1 90 ? -6.722 -4.607 -6.087 1.00 81.81 90 PHE A CA 1
ATOM 698 C C . PHE A 1 90 ? -7.712 -5.775 -5.936 1.00 81.81 90 PHE A C 1
ATOM 700 O O . PHE A 1 90 ? -8.715 -5.666 -5.227 1.00 81.81 90 PHE A O 1
ATOM 707 N N . THR A 1 91 ? -7.405 -6.926 -6.544 1.00 75.81 91 THR A N 1
ATOM 708 C CA . THR A 1 91 ? -8.272 -8.118 -6.527 1.00 75.81 91 THR A CA 1
ATOM 709 C C . THR A 1 91 ? -8.044 -8.970 -5.275 1.00 75.81 91 THR A C 1
ATOM 711 O O . THR A 1 91 ? -9.005 -9.424 -4.638 1.00 75.81 91 THR A O 1
ATOM 714 N N . GLY A 1 92 ? -6.778 -9.130 -4.867 1.00 70.00 92 GLY A N 1
ATOM 715 C CA . GLY A 1 92 ? -6.363 -9.983 -3.750 1.00 70.00 92 GLY A CA 1
ATOM 716 C C . GLY A 1 92 ? -6.814 -9.487 -2.375 1.00 70.00 92 GLY A C 1
ATOM 717 O O . GLY A 1 92 ? -7.042 -10.294 -1.473 1.00 70.00 92 GLY A O 1
ATOM 718 N N . GLY A 1 93 ? -7.091 -8.187 -2.210 1.00 67.62 93 GLY A N 1
ATOM 719 C CA . GLY A 1 93 ? -7.451 -7.609 -0.908 1.00 67.62 93 GLY A CA 1
ATOM 720 C C . GLY A 1 93 ? -8.668 -8.257 -0.225 1.00 67.62 93 GLY A C 1
ATOM 721 O O . GLY A 1 93 ? -8.735 -8.341 1.005 1.00 67.62 93 GLY A O 1
ATOM 722 N N . ARG A 1 94 ? -9.639 -8.782 -0.990 1.00 66.62 94 ARG A N 1
ATOM 723 C CA . ARG A 1 94 ? -10.791 -9.513 -0.419 1.00 66.62 94 ARG A CA 1
ATOM 724 C C . ARG A 1 94 ? -10.405 -10.897 0.098 1.00 66.62 94 ARG A C 1
ATOM 726 O O . ARG A 1 94 ? -10.986 -11.336 1.091 1.00 66.62 94 ARG A O 1
ATOM 733 N N . PHE A 1 95 ? -9.492 -11.577 -0.587 1.00 69.75 95 PHE A N 1
ATOM 734 C CA . PHE A 1 95 ? -8.997 -12.898 -0.218 1.00 69.75 95 PHE A CA 1
ATOM 735 C C . PHE A 1 95 ? -8.047 -12.802 0.979 1.00 69.75 95 PHE A C 1
ATOM 737 O O . PHE A 1 95 ? -8.293 -13.453 1.994 1.00 69.75 95 PHE A O 1
ATOM 744 N N . ASP A 1 96 ? -7.082 -11.884 0.930 1.00 71.75 96 ASP A N 1
ATOM 745 C CA . ASP A 1 96 ? -6.127 -11.626 2.014 1.00 71.75 96 ASP A CA 1
ATOM 746 C C . ASP A 1 96 ? -6.842 -11.264 3.317 1.00 71.75 96 ASP A C 1
ATOM 748 O O . ASP A 1 96 ? -6.516 -11.769 4.393 1.00 71.75 96 ASP A O 1
ATOM 752 N N . ARG A 1 97 ? -7.909 -10.457 3.224 1.00 66.06 97 ARG A N 1
ATOM 753 C CA . ARG A 1 97 ? -8.754 -10.132 4.377 1.00 66.06 97 ARG A CA 1
ATOM 754 C C . ARG A 1 97 ? -9.457 -11.363 4.949 1.00 66.06 97 ARG A C 1
ATOM 756 O O . ARG A 1 97 ? -9.578 -11.462 6.165 1.00 66.06 97 ARG A O 1
ATOM 763 N N . ARG A 1 98 ? -9.928 -12.299 4.117 1.00 70.75 98 ARG A N 1
ATOM 764 C CA . ARG A 1 98 ? -10.542 -13.551 4.601 1.00 70.75 98 ARG A CA 1
ATOM 765 C C . ARG A 1 98 ? -9.515 -14.432 5.306 1.00 70.75 98 ARG A C 1
ATOM 767 O O . ARG A 1 98 ? -9.837 -14.970 6.359 1.00 70.75 98 ARG A O 1
ATOM 774 N N . LEU A 1 99 ? -8.300 -14.536 4.765 1.00 69.50 99 LEU A N 1
ATOM 775 C CA . LEU A 1 99 ? -7.216 -15.309 5.373 1.00 69.50 99 LEU A CA 1
ATOM 776 C C . LEU A 1 99 ? -6.807 -14.721 6.729 1.00 69.50 99 LEU A C 1
ATOM 778 O O . LEU A 1 99 ? -6.716 -15.443 7.718 1.00 69.50 99 LEU A O 1
ATOM 782 N N . ALA A 1 100 ? -6.648 -13.397 6.797 1.00 68.38 100 ALA A N 1
ATOM 783 C CA . ALA A 1 100 ? -6.332 -12.705 8.041 1.00 68.38 100 ALA A CA 1
ATOM 784 C C . ALA A 1 100 ? -7.434 -12.879 9.102 1.00 68.38 100 ALA A C 1
ATOM 786 O O . ALA A 1 100 ? -7.132 -13.069 10.276 1.00 68.38 100 ALA A O 1
ATOM 787 N N . MET A 1 101 ? -8.710 -12.862 8.696 1.00 60.53 101 MET A N 1
ATOM 788 C CA . MET A 1 101 ? -9.842 -13.127 9.598 1.00 60.53 101 MET A CA 1
ATOM 789 C C . MET A 1 101 ? -9.910 -14.588 10.065 1.00 60.53 101 MET A C 1
ATOM 791 O O . MET A 1 101 ? -10.432 -14.847 11.142 1.00 60.53 101 MET A O 1
ATOM 795 N N . ALA A 1 102 ? -9.370 -15.532 9.291 1.00 67.38 102 ALA A N 1
ATOM 796 C CA . ALA A 1 102 ? -9.238 -16.936 9.681 1.00 67.38 102 ALA A CA 1
ATOM 797 C C . ALA A 1 102 ? -8.024 -17.202 10.600 1.00 67.38 102 ALA A C 1
ATOM 799 O O . ALA A 1 102 ? -7.733 -18.355 10.905 1.00 67.38 102 ALA A O 1
ATOM 800 N N . GLY A 1 103 ? -7.309 -16.155 11.035 1.00 63.88 103 GLY A N 1
ATOM 801 C CA . GLY A 1 103 ? -6.161 -16.255 11.942 1.00 63.88 103 GLY A CA 1
ATOM 802 C C . GLY A 1 103 ? -4.796 -16.279 11.250 1.00 63.88 103 GLY A C 1
ATOM 803 O O . GLY A 1 103 ? -3.780 -16.462 11.918 1.00 63.88 103 GLY A O 1
ATOM 804 N N . TYR A 1 104 ? -4.732 -16.072 9.930 1.00 71.06 104 TYR A N 1
ATOM 805 C CA . TYR A 1 104 ? -3.456 -16.028 9.218 1.00 71.06 104 TYR A CA 1
ATOM 806 C C . TYR A 1 104 ? -2.676 -14.734 9.532 1.00 71.06 104 TYR A C 1
ATOM 808 O O . TYR A 1 104 ? -3.230 -13.636 9.412 1.00 71.06 104 TYR A O 1
ATOM 816 N N . PRO A 1 105 ? -1.383 -14.806 9.901 1.00 74.00 105 PRO A N 1
ATOM 817 C CA . PRO A 1 105 ? -0.612 -13.626 10.280 1.00 74.00 105 PRO A CA 1
ATOM 818 C C . PRO A 1 105 ? -0.392 -12.676 9.092 1.00 74.00 105 PRO A C 1
ATOM 820 O O . PRO A 1 105 ? 0.196 -13.044 8.074 1.00 74.00 105 PRO A O 1
ATOM 823 N N . ARG A 1 106 ? -0.806 -11.410 9.251 1.00 74.06 106 ARG A N 1
ATOM 824 C CA . ARG A 1 106 ? -0.717 -10.360 8.212 1.00 74.06 106 ARG A CA 1
ATOM 825 C C . ARG A 1 106 ? 0.709 -10.130 7.707 1.00 74.06 106 ARG A C 1
ATOM 827 O O . ARG A 1 106 ? 0.905 -9.884 6.523 1.00 74.06 106 ARG A O 1
ATOM 834 N N . THR A 1 107 ? 1.701 -10.253 8.589 1.00 74.69 107 THR A N 1
ATOM 835 C CA . THR A 1 107 ? 3.121 -10.082 8.245 1.00 74.69 107 THR A CA 1
ATOM 836 C C . THR A 1 107 ? 3.584 -11.078 7.187 1.00 74.69 107 THR A C 1
ATOM 838 O O . THR A 1 107 ? 4.352 -10.715 6.306 1.00 74.69 107 THR A O 1
ATOM 841 N N . HIS A 1 108 ? 3.075 -12.312 7.213 1.00 77.75 108 HIS A N 1
ATOM 842 C CA . HIS A 1 108 ? 3.485 -13.348 6.265 1.00 77.75 108 HIS A CA 1
ATOM 843 C C . HIS A 1 108 ? 2.861 -13.125 4.882 1.00 77.75 108 HIS A C 1
ATOM 845 O O . HIS A 1 108 ? 3.499 -13.432 3.883 1.00 77.75 108 HIS A O 1
ATOM 851 N N . LEU A 1 109 ? 1.655 -12.547 4.817 1.00 75.88 109 LEU A N 1
ATOM 852 C CA . LEU A 1 109 ? 1.012 -12.161 3.553 1.00 75.88 109 LEU A CA 1
ATOM 853 C C . LEU A 1 109 ? 1.753 -11.006 2.874 1.00 75.88 109 LEU A C 1
ATOM 855 O O . LEU A 1 109 ? 2.021 -11.063 1.678 1.00 75.88 109 LEU A O 1
ATOM 859 N N . VAL A 1 110 ? 2.138 -9.985 3.647 1.00 80.25 110 VAL A N 1
ATOM 860 C CA . VAL A 1 110 ? 2.921 -8.853 3.126 1.00 80.25 110 VAL A CA 1
ATOM 861 C C . VAL A 1 110 ? 4.292 -9.323 2.641 1.00 80.25 110 VAL A C 1
ATOM 863 O O . VAL A 1 110 ? 4.702 -8.973 1.537 1.00 80.25 110 VAL A O 1
ATOM 866 N N . MET A 1 111 ? 4.975 -10.166 3.423 1.00 81.88 111 MET A N 1
ATOM 867 C CA . MET A 1 111 ? 6.261 -10.739 3.019 1.00 81.88 111 MET A CA 1
ATOM 868 C C . MET A 1 111 ? 6.136 -11.607 1.763 1.00 81.88 111 MET A C 1
ATOM 870 O O . MET A 1 111 ? 7.020 -11.553 0.912 1.00 81.88 111 MET A O 1
ATOM 874 N N . ALA A 1 112 ? 5.057 -12.385 1.623 1.00 84.00 112 ALA A N 1
ATOM 875 C CA . ALA A 1 112 ? 4.816 -13.192 0.428 1.00 84.00 112 ALA A CA 1
ATOM 876 C C . ALA A 1 112 ? 4.670 -12.313 -0.822 1.00 84.00 112 ALA A C 1
ATOM 878 O O . ALA A 1 112 ? 5.371 -12.546 -1.801 1.00 84.00 112 ALA A O 1
ATOM 879 N N . LYS A 1 113 ? 3.867 -11.242 -0.758 1.00 85.50 113 LYS A N 1
ATOM 880 C CA . LYS A 1 113 ? 3.719 -10.293 -1.876 1.00 85.50 113 LYS A CA 1
ATOM 881 C C . LYS A 1 113 ? 5.019 -9.568 -2.216 1.00 85.50 113 LYS A C 1
ATOM 883 O O . LYS A 1 113 ? 5.328 -9.377 -3.390 1.00 85.50 113 LYS A O 1
ATOM 888 N N . ALA A 1 114 ? 5.804 -9.189 -1.207 1.00 87.56 114 ALA A N 1
ATOM 889 C CA . ALA A 1 114 ? 7.124 -8.603 -1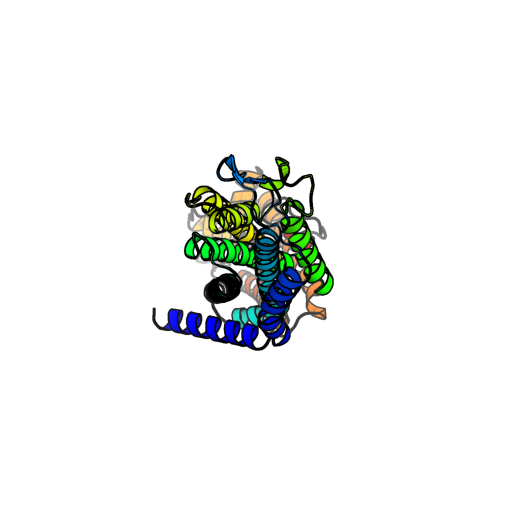.426 1.00 87.56 114 ALA A CA 1
ATOM 890 C C . ALA A 1 114 ? 8.071 -9.593 -2.130 1.00 87.56 114 ALA A C 1
ATOM 892 O O . ALA A 1 114 ? 8.770 -9.217 -3.068 1.00 87.56 114 ALA A O 1
ATOM 893 N N . ALA A 1 115 ? 8.056 -10.868 -1.728 1.00 88.19 115 ALA A N 1
ATOM 894 C CA . ALA A 1 115 ? 8.849 -11.912 -2.367 1.00 88.19 115 ALA A CA 1
ATOM 895 C C . ALA A 1 115 ? 8.404 -12.178 -3.814 1.00 88.19 115 ALA A C 1
ATOM 897 O O . ALA A 1 115 ? 9.256 -12.279 -4.696 1.00 88.19 115 ALA A O 1
ATOM 898 N N . SER A 1 116 ? 7.095 -12.231 -4.079 1.00 87.62 116 SER A N 1
ATOM 899 C CA . SER A 1 116 ? 6.549 -12.361 -5.435 1.00 87.62 116 SER A CA 1
ATOM 900 C C . SER A 1 116 ? 6.947 -11.188 -6.327 1.00 87.62 116 SER A C 1
ATOM 902 O O . SER A 1 116 ? 7.377 -11.410 -7.457 1.00 87.62 116 SER A O 1
ATOM 904 N N . LEU A 1 117 ? 6.887 -9.951 -5.814 1.00 90.56 117 LEU A N 1
ATOM 905 C CA . LEU A 1 117 ? 7.352 -8.762 -6.531 1.00 90.56 117 LEU A CA 1
ATOM 906 C C . LEU A 1 117 ? 8.836 -8.875 -6.899 1.00 90.56 117 LEU A C 1
ATOM 908 O O . LEU A 1 117 ? 9.198 -8.649 -8.053 1.00 90.56 117 LEU A O 1
ATOM 912 N N . VAL A 1 118 ? 9.694 -9.249 -5.948 1.00 93.19 118 VAL A N 1
ATOM 913 C CA . VAL A 1 118 ? 11.134 -9.417 -6.194 1.00 93.19 118 VAL A CA 1
ATOM 914 C C . VAL A 1 118 ? 11.390 -10.508 -7.234 1.00 93.19 118 VAL A C 1
ATOM 916 O O . VAL A 1 118 ? 12.136 -10.280 -8.184 1.00 93.19 118 VAL A O 1
ATOM 919 N N . LEU A 1 119 ? 10.745 -11.669 -7.103 1.00 91.31 119 LEU A N 1
ATOM 920 C CA . LEU A 1 119 ? 10.889 -12.783 -8.044 1.00 91.31 119 LEU A CA 1
ATOM 921 C C . LEU A 1 119 ? 10.425 -12.409 -9.454 1.00 91.31 119 LEU A C 1
ATOM 923 O O . LEU A 1 119 ? 11.155 -12.638 -10.416 1.00 91.31 119 LEU A O 1
ATOM 927 N N . ALA A 1 120 ? 9.246 -11.805 -9.587 1.00 89.12 120 ALA A N 1
ATOM 928 C CA . ALA A 1 120 ? 8.717 -11.399 -10.883 1.00 89.12 120 ALA A CA 1
ATOM 929 C C . ALA A 1 120 ? 9.579 -10.311 -11.535 1.00 89.12 120 ALA A C 1
ATOM 931 O O . ALA A 1 120 ? 9.891 -10.409 -12.720 1.00 89.12 120 ALA A O 1
ATOM 932 N N . SER A 1 121 ? 10.036 -9.331 -10.749 1.00 92.69 121 SER A N 1
ATOM 933 C CA . SER A 1 121 ? 10.963 -8.290 -11.204 1.00 92.69 121 SER A CA 1
ATOM 934 C C . SER A 1 121 ? 12.277 -8.890 -11.705 1.00 92.69 121 SER A C 1
ATOM 936 O O . SER A 1 121 ? 12.776 -8.491 -12.754 1.00 92.69 121 SER A O 1
ATOM 938 N N . ALA A 1 122 ? 12.835 -9.871 -10.986 1.00 94.00 122 ALA A N 1
ATOM 939 C CA . ALA A 1 122 ? 14.083 -10.532 -11.359 1.00 94.00 122 ALA A CA 1
ATOM 940 C C . ALA A 1 122 ? 13.937 -11.353 -12.647 1.00 94.00 122 ALA A C 1
ATOM 942 O O . ALA A 1 122 ? 14.776 -11.246 -13.541 1.00 94.00 122 ALA A O 1
ATOM 943 N N . LEU A 1 123 ? 12.857 -12.131 -12.770 1.00 91.50 123 LEU A N 1
ATOM 944 C CA . LEU A 1 123 ? 12.569 -12.917 -13.972 1.00 91.50 123 LEU A CA 1
ATOM 945 C C . LEU A 1 123 ? 12.357 -12.019 -15.191 1.00 91.50 123 LEU A C 1
ATOM 947 O O . LEU A 1 123 ? 12.909 -12.287 -16.257 1.00 91.50 123 LEU A O 1
ATOM 951 N N . LEU A 1 124 ? 11.595 -10.936 -15.030 1.00 90.31 124 LEU A N 1
ATOM 952 C CA . LEU A 1 124 ? 11.304 -10.016 -16.121 1.00 90.31 124 LEU A CA 1
ATOM 953 C C . LEU A 1 124 ? 12.550 -9.237 -16.556 1.00 90.31 124 LEU A C 1
ATOM 955 O O . LEU A 1 124 ? 12.799 -9.111 -17.752 1.00 90.31 124 LEU A O 1
ATOM 959 N N . ALA A 1 125 ? 13.369 -8.778 -15.608 1.00 92.81 125 ALA A N 1
ATOM 960 C CA . ALA A 1 125 ? 14.641 -8.127 -15.908 1.00 92.81 125 ALA A CA 1
ATOM 961 C C . ALA A 1 125 ? 15.624 -9.078 -16.608 1.00 92.81 125 ALA A C 1
ATOM 963 O O . ALA A 1 125 ? 16.266 -8.685 -17.585 1.00 92.81 125 ALA A O 1
ATOM 964 N N . ALA A 1 126 ? 15.715 -10.338 -16.165 1.00 92.62 126 ALA A N 1
ATOM 965 C CA . ALA A 1 126 ? 16.532 -11.355 -16.825 1.00 92.62 126 ALA A CA 1
ATOM 966 C C . ALA A 1 126 ? 16.048 -11.630 -18.258 1.00 92.62 126 ALA A C 1
ATOM 968 O O . ALA A 1 126 ? 16.860 -11.657 -19.182 1.00 92.62 126 ALA A O 1
ATOM 969 N N . TYR A 1 127 ? 14.734 -11.763 -18.461 1.00 91.06 127 TYR A N 1
ATOM 970 C CA . TYR A 1 127 ? 14.132 -11.975 -19.778 1.00 91.06 127 TYR A CA 1
ATOM 971 C C . TYR A 1 127 ? 14.353 -10.788 -20.726 1.00 91.06 127 TYR A C 1
ATOM 973 O O . TYR A 1 127 ? 14.783 -10.973 -21.866 1.00 91.06 127 TYR A O 1
ATOM 981 N N . ALA A 1 128 ? 14.129 -9.562 -20.247 1.00 89.88 128 ALA A N 1
ATOM 982 C CA . ALA A 1 128 ? 14.374 -8.348 -21.018 1.00 89.88 128 ALA A CA 1
ATOM 983 C C . ALA A 1 128 ? 15.859 -8.216 -21.393 1.00 89.88 128 ALA A C 1
ATOM 985 O O . ALA A 1 128 ? 16.180 -7.989 -22.557 1.00 89.88 128 ALA A O 1
ATOM 986 N N . THR A 1 129 ? 16.774 -8.469 -20.450 1.00 90.19 129 THR A N 1
ATOM 987 C CA . THR A 1 129 ? 18.225 -8.444 -20.709 1.00 90.19 129 THR A CA 1
ATOM 988 C C . THR A 1 129 ? 18.641 -9.501 -21.732 1.00 90.19 129 THR A C 1
ATOM 990 O O . THR A 1 129 ? 19.453 -9.217 -22.610 1.00 90.19 129 THR A O 1
ATOM 993 N N . ALA A 1 130 ? 18.093 -10.717 -21.644 1.00 90.19 130 ALA A N 1
ATOM 994 C CA . ALA A 1 130 ? 18.373 -11.784 -22.601 1.00 90.19 130 ALA A CA 1
ATOM 995 C C . ALA A 1 130 ? 17.873 -11.426 -24.007 1.00 90.19 130 ALA A C 1
ATOM 997 O O . ALA A 1 130 ? 18.611 -11.584 -24.975 1.00 90.19 130 ALA A O 1
ATOM 998 N N . THR A 1 131 ? 16.662 -10.872 -24.110 1.00 87.31 131 THR A N 1
ATOM 999 C CA . THR A 1 131 ? 16.083 -10.413 -25.383 1.00 87.31 131 THR A CA 1
ATOM 1000 C C . THR A 1 131 ? 16.931 -9.301 -26.002 1.00 87.31 131 THR A C 1
ATOM 1002 O O . THR A 1 131 ? 17.234 -9.341 -27.191 1.00 87.31 131 THR A O 1
ATOM 1005 N N . MET A 1 132 ? 17.392 -8.347 -25.188 1.00 85.00 132 MET A N 1
ATOM 1006 C CA . MET A 1 132 ? 18.274 -7.272 -25.649 1.00 85.00 132 MET A CA 1
ATOM 1007 C C . MET A 1 132 ? 19.637 -7.800 -26.100 1.00 85.00 132 MET A C 1
ATOM 1009 O O . MET A 1 132 ? 20.109 -7.379 -27.146 1.00 85.00 132 MET A O 1
ATOM 1013 N N . ARG A 1 133 ? 20.231 -8.766 -25.378 1.00 86.56 133 ARG A N 1
ATOM 1014 C CA . ARG A 1 133 ? 21.496 -9.414 -25.776 1.00 86.56 133 ARG A CA 1
ATOM 1015 C C . ARG A 1 133 ? 21.429 -10.122 -27.131 1.00 86.56 133 ARG A C 1
ATOM 1017 O O . ARG A 1 133 ? 22.462 -10.274 -27.772 1.00 86.56 133 ARG A O 1
ATOM 1024 N N . ILE A 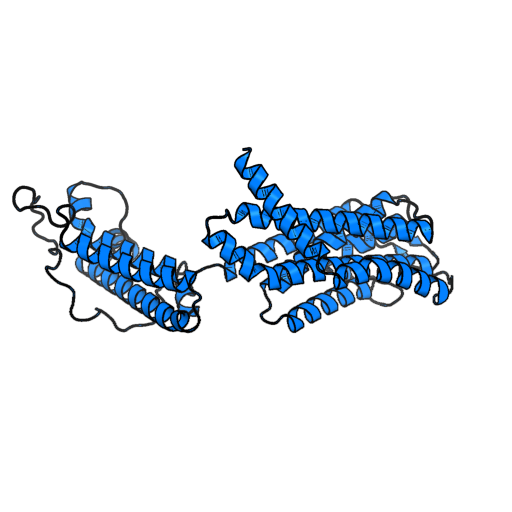1 134 ? 20.253 -10.618 -27.518 1.00 85.00 134 ILE A N 1
ATOM 1025 C CA . ILE A 1 134 ? 20.044 -11.250 -28.828 1.00 85.00 134 ILE A CA 1
ATOM 1026 C C . ILE A 1 134 ? 20.012 -10.186 -29.930 1.00 85.00 134 ILE A C 1
ATOM 1028 O O . ILE A 1 134 ? 20.528 -10.426 -31.016 1.00 85.00 134 ILE A O 1
ATOM 1032 N N . ALA A 1 135 ? 19.425 -9.019 -29.652 1.00 79.69 135 ALA A N 1
ATOM 1033 C CA . ALA A 1 135 ? 19.312 -7.932 -30.619 1.00 79.69 135 ALA A CA 1
ATOM 1034 C C . ALA A 1 135 ? 20.631 -7.166 -30.823 1.00 79.69 135 ALA A C 1
ATOM 1036 O O . ALA A 1 135 ? 20.958 -6.805 -31.949 1.00 79.69 135 ALA A O 1
ATOM 1037 N N . TRP A 1 136 ? 21.392 -6.925 -29.753 1.00 78.38 136 TRP A N 1
ATOM 1038 C CA . TRP A 1 136 ? 22.694 -6.249 -29.786 1.00 78.38 136 TRP A CA 1
ATOM 1039 C C . TRP A 1 136 ? 23.514 -6.603 -28.538 1.00 78.38 136 TRP A C 1
ATOM 1041 O O . TRP A 1 136 ? 22.978 -7.152 -27.581 1.00 78.38 136 TRP A O 1
ATOM 1051 N N . THR A 1 137 ? 24.820 -6.318 -28.516 1.00 79.62 137 THR A N 1
ATOM 1052 C CA . THR A 1 137 ? 25.702 -6.660 -27.383 1.00 79.62 137 THR A CA 1
ATOM 1053 C C . THR A 1 137 ? 25.919 -5.458 -26.451 1.00 79.62 137 THR A C 1
ATOM 1055 O O . THR A 1 137 ? 26.755 -4.607 -26.769 1.00 79.62 137 THR A O 1
ATOM 1058 N N . PRO A 1 138 ? 25.249 -5.372 -25.280 1.00 79.56 138 PRO A N 1
ATOM 1059 C CA . PRO A 1 138 ? 25.476 -4.285 -24.332 1.00 79.56 138 PRO A CA 1
ATOM 1060 C C . PRO A 1 138 ? 26.872 -4.404 -23.714 1.00 79.56 138 PRO A C 1
ATOM 1062 O O . PRO A 1 138 ? 27.304 -5.514 -23.387 1.00 79.56 138 PRO A O 1
ATOM 1065 N N . LYS A 1 139 ? 27.550 -3.276 -23.466 1.00 83.44 139 LYS A N 1
ATOM 1066 C CA . LYS A 1 139 ? 28.882 -3.279 -22.831 1.00 83.44 139 LYS A CA 1
ATOM 1067 C C . LYS A 1 139 ? 28.862 -3.876 -21.421 1.00 83.44 139 LYS A C 1
ATOM 1069 O O . LYS A 1 139 ? 29.787 -4.591 -21.045 1.00 83.44 139 LYS A O 1
ATOM 1074 N N . GLN A 1 140 ? 27.811 -3.604 -20.643 1.00 85.56 140 GLN A N 1
ATOM 1075 C CA . GLN A 1 140 ? 27.670 -4.071 -19.259 1.00 85.56 140 GLN A CA 1
ATOM 1076 C C . GLN A 1 140 ? 26.310 -4.737 -19.003 1.00 85.56 140 GLN A C 1
ATOM 1078 O O . GLN A 1 140 ? 25.414 -4.157 -18.387 1.00 85.56 140 GLN A O 1
ATOM 1083 N N . PRO A 1 141 ? 26.132 -6.002 -19.408 1.00 86.69 141 PRO A N 1
ATOM 1084 C CA . PRO A 1 141 ? 24.833 -6.668 -19.338 1.00 86.69 141 PRO A CA 1
ATOM 1085 C C . PRO A 1 141 ? 24.324 -6.898 -17.906 1.00 86.69 141 PRO A C 1
ATOM 1087 O O . PRO A 1 141 ? 23.118 -6.910 -17.683 1.00 86.69 141 PRO A O 1
ATOM 1090 N N . TYR A 1 142 ? 25.216 -7.061 -16.923 1.00 89.56 142 TYR A N 1
ATOM 1091 C CA . TYR A 1 142 ? 24.814 -7.195 -15.517 1.00 89.56 142 TYR A CA 1
ATOM 1092 C C . TYR A 1 142 ? 24.288 -5.879 -14.936 1.00 89.56 142 TYR A C 1
ATOM 1094 O O . TYR A 1 142 ? 23.321 -5.890 -14.176 1.00 89.56 142 TYR A O 1
ATOM 1102 N N . LEU A 1 143 ? 24.879 -4.744 -15.327 1.00 88.75 143 LEU A N 1
ATOM 1103 C CA . LEU A 1 143 ? 24.395 -3.425 -14.923 1.00 88.75 143 LEU A CA 1
ATOM 1104 C C . LEU A 1 143 ? 23.038 -3.121 -15.571 1.00 88.75 143 LEU A C 1
ATOM 1106 O O . LEU A 1 143 ? 22.150 -2.599 -14.903 1.00 88.75 143 LEU A O 1
ATOM 1110 N N . LEU A 1 144 ? 22.852 -3.518 -16.835 1.00 90.06 144 LEU A N 1
ATOM 1111 C CA . LEU A 1 144 ? 21.567 -3.410 -17.528 1.00 90.06 144 LEU A CA 1
ATOM 1112 C C . LEU A 1 144 ? 20.476 -4.216 -16.808 1.00 90.06 144 LEU A C 1
ATOM 1114 O O . LEU A 1 144 ? 19.408 -3.679 -16.520 1.00 90.06 144 LEU A O 1
ATOM 1118 N N . ALA A 1 145 ? 20.761 -5.472 -16.449 1.00 92.50 145 ALA A N 1
ATOM 1119 C CA . ALA A 1 145 ? 19.828 -6.302 -15.690 1.00 92.50 145 ALA A CA 1
ATOM 1120 C C . ALA A 1 145 ? 19.470 -5.676 -14.334 1.00 92.50 145 ALA A C 1
ATOM 1122 O O . ALA A 1 145 ? 18.296 -5.638 -13.971 1.00 92.50 145 ALA A O 1
ATOM 1123 N N . ALA A 1 146 ? 20.457 -5.139 -13.609 1.00 93.00 146 ALA A N 1
ATOM 1124 C CA . ALA A 1 146 ? 20.227 -4.448 -12.343 1.00 93.00 146 ALA A CA 1
ATOM 1125 C C . ALA A 1 146 ? 19.354 -3.192 -12.521 1.00 93.00 146 ALA A C 1
ATOM 1127 O O . ALA A 1 146 ? 18.424 -2.976 -11.747 1.00 93.00 146 ALA A O 1
ATOM 1128 N N . ALA A 1 147 ? 19.595 -2.395 -13.565 1.00 93.12 147 ALA A N 1
ATOM 1129 C CA . ALA A 1 147 ? 18.811 -1.199 -13.858 1.00 93.12 147 ALA A CA 1
ATOM 1130 C C . ALA A 1 147 ? 17.345 -1.527 -14.195 1.00 93.12 147 ALA A C 1
ATOM 1132 O O . ALA A 1 147 ? 16.434 -0.891 -13.657 1.00 93.12 147 ALA A O 1
ATOM 1133 N N . LEU A 1 148 ? 17.114 -2.548 -15.030 1.00 94.00 148 LEU A N 1
ATOM 1134 C CA . LEU A 1 148 ? 15.774 -3.042 -15.367 1.00 94.00 148 LEU A CA 1
ATOM 1135 C C . LEU A 1 148 ? 15.069 -3.630 -14.137 1.00 94.00 148 LEU A C 1
ATOM 1137 O O . LEU A 1 148 ? 13.892 -3.361 -13.913 1.00 94.00 148 LEU A O 1
ATOM 1141 N N . PHE A 1 149 ? 15.793 -4.376 -13.303 1.00 95.44 149 PHE A N 1
ATOM 1142 C CA . PHE A 1 149 ? 15.273 -4.927 -12.053 1.00 95.44 149 PHE A CA 1
ATOM 1143 C C . PHE A 1 149 ? 14.826 -3.831 -11.081 1.00 95.44 149 PHE A C 1
ATOM 1145 O O . PHE A 1 149 ? 13.717 -3.891 -10.551 1.00 95.44 149 PHE A O 1
ATOM 1152 N N . CYS A 1 150 ? 15.643 -2.796 -10.874 1.00 94.25 150 CYS A N 1
ATOM 1153 C CA . CYS A 1 150 ? 15.270 -1.683 -10.006 1.00 94.25 150 CYS A CA 1
ATOM 1154 C C . CYS A 1 150 ? 14.084 -0.877 -10.572 1.00 94.25 150 CYS A C 1
ATOM 1156 O O . CYS A 1 150 ? 13.238 -0.434 -9.797 1.00 94.25 150 CYS A O 1
ATOM 1158 N N . ALA A 1 151 ? 13.962 -0.747 -11.900 1.00 94.50 151 ALA A N 1
ATOM 1159 C CA . ALA A 1 151 ? 12.796 -0.119 -12.529 1.00 94.50 151 ALA A CA 1
ATOM 1160 C C . ALA A 1 151 ? 11.517 -0.929 -12.266 1.00 94.50 151 ALA A C 1
ATOM 1162 O O . ALA A 1 151 ? 10.494 -0.370 -11.861 1.00 94.50 151 ALA A O 1
ATOM 1163 N N . ALA A 1 152 ? 11.599 -2.254 -12.442 1.00 94.81 152 ALA A N 1
ATOM 1164 C CA . ALA A 1 152 ? 10.515 -3.193 -12.164 1.00 94.81 152 ALA A CA 1
ATOM 1165 C C . ALA A 1 152 ? 10.044 -3.093 -10.708 1.00 94.81 152 ALA A C 1
ATOM 1167 O O . ALA A 1 152 ? 8.846 -2.982 -10.455 1.00 94.81 152 ALA A O 1
ATOM 1168 N N . LEU A 1 153 ? 10.985 -3.068 -9.756 1.00 94.94 153 LEU A N 1
ATOM 1169 C CA . LEU A 1 153 ? 10.683 -2.949 -8.331 1.00 94.94 153 LEU A CA 1
ATOM 1170 C C . LEU A 1 153 ? 9.948 -1.648 -8.004 1.00 94.94 153 LEU A C 1
ATOM 1172 O O . LEU A 1 153 ? 8.919 -1.689 -7.325 1.00 94.94 153 LEU A O 1
ATOM 1176 N N . THR A 1 154 ? 10.445 -0.505 -8.487 1.00 94.62 154 THR A N 1
ATOM 1177 C CA . THR A 1 154 ? 9.828 0.803 -8.224 1.00 94.62 154 THR A CA 1
ATOM 1178 C C . THR A 1 154 ? 8.403 0.854 -8.765 1.00 94.62 154 THR A C 1
ATOM 1180 O O . THR A 1 154 ? 7.485 1.220 -8.031 1.00 94.62 154 THR A O 1
ATOM 1183 N N . TYR A 1 155 ? 8.181 0.413 -10.005 1.00 94.12 155 TYR A N 1
ATOM 1184 C CA . TYR A 1 155 ? 6.838 0.417 -10.587 1.00 94.12 155 TYR A CA 1
ATOM 1185 C C . TYR A 1 155 ? 5.923 -0.664 -10.028 1.00 94.12 155 TYR A C 1
ATOM 1187 O O . TYR A 1 155 ? 4.724 -0.434 -9.909 1.00 94.12 155 TYR A O 1
ATOM 1195 N N . GLY A 1 156 ? 6.462 -1.807 -9.608 1.00 93.62 156 GLY A N 1
ATOM 1196 C CA . GLY A 1 156 ? 5.718 -2.795 -8.839 1.00 93.62 156 GLY A CA 1
ATOM 1197 C C . GLY A 1 156 ? 5.219 -2.221 -7.512 1.00 93.62 156 GLY A C 1
ATOM 1198 O O . GLY A 1 156 ? 4.043 -2.374 -7.188 1.00 93.62 156 GLY A O 1
ATOM 1199 N N . ALA A 1 157 ? 6.066 -1.482 -6.785 1.00 92.81 157 ALA A N 1
ATOM 1200 C CA . ALA A 1 157 ? 5.671 -0.773 -5.568 1.00 92.81 157 ALA A CA 1
ATOM 1201 C C . ALA A 1 157 ? 4.636 0.330 -5.850 1.00 92.81 157 ALA A C 1
ATOM 1203 O O . ALA A 1 157 ? 3.635 0.425 -5.141 1.00 92.81 157 ALA A O 1
ATOM 1204 N N . MET A 1 158 ? 4.806 1.115 -6.919 1.00 92.88 158 MET A N 1
ATOM 1205 C CA . MET A 1 158 ? 3.793 2.086 -7.352 1.00 92.88 158 MET A CA 1
ATOM 1206 C C . MET A 1 158 ? 2.473 1.406 -7.738 1.00 92.88 158 MET A C 1
ATOM 1208 O O . MET A 1 158 ? 1.408 1.906 -7.392 1.00 92.88 158 MET A O 1
ATOM 1212 N N . GLY A 1 159 ? 2.516 0.234 -8.375 1.00 92.19 159 GLY A N 1
ATOM 1213 C CA . GLY A 1 159 ? 1.342 -0.591 -8.657 1.00 92.19 159 GLY A CA 1
ATOM 1214 C C . GLY A 1 159 ? 0.580 -0.968 -7.386 1.00 92.19 159 GLY A C 1
ATOM 1215 O O . GLY A 1 159 ? -0.644 -0.839 -7.342 1.00 92.19 159 GLY A O 1
ATOM 1216 N N . VAL A 1 160 ? 1.295 -1.336 -6.315 1.00 89.81 160 VAL A N 1
ATOM 1217 C CA . VAL A 1 160 ? 0.699 -1.548 -4.982 1.00 89.81 160 VAL A CA 1
ATOM 1218 C C . VAL A 1 160 ? 0.077 -0.254 -4.445 1.00 89.81 160 VAL A C 1
ATOM 1220 O O . VAL A 1 160 ? -1.054 -0.281 -3.960 1.00 89.81 160 VAL A O 1
ATOM 1223 N N . VAL A 1 161 ? 0.762 0.890 -4.567 1.00 90.88 161 VAL A N 1
ATOM 1224 C CA . VAL A 1 161 ? 0.241 2.203 -4.145 1.00 90.88 161 VAL A CA 1
ATOM 1225 C C . VAL A 1 161 ? -1.071 2.521 -4.864 1.00 90.88 161 VAL A C 1
ATOM 1227 O O . VAL A 1 161 ? -2.087 2.721 -4.199 1.00 90.88 161 VAL A O 1
ATOM 1230 N N . PHE A 1 162 ? -1.102 2.486 -6.196 1.00 91.06 162 PHE A N 1
ATOM 1231 C CA . PHE A 1 162 ? -2.314 2.748 -6.977 1.00 91.06 162 PHE A CA 1
ATOM 1232 C C . PHE A 1 162 ? -3.429 1.740 -6.676 1.00 91.06 162 PHE A C 1
ATOM 1234 O O . PHE A 1 162 ? -4.580 2.139 -6.485 1.00 91.06 162 PHE A O 1
ATOM 1241 N N . GLY A 1 163 ? -3.092 0.451 -6.554 1.00 88.00 163 GLY A N 1
ATOM 1242 C CA . GLY A 1 163 ? -4.043 -0.611 -6.212 1.00 88.00 163 GLY A CA 1
ATOM 1243 C C . GLY A 1 163 ? -4.638 -0.439 -4.816 1.00 88.00 163 GLY A C 1
ATOM 1244 O O . GLY A 1 163 ? -5.788 -0.804 -4.574 1.00 88.00 163 GLY A O 1
ATOM 1245 N N . SER A 1 164 ? -3.879 0.174 -3.906 1.00 83.69 164 SER A N 1
ATOM 1246 C CA . SER A 1 164 ? -4.334 0.495 -2.560 1.00 83.69 164 SER A CA 1
ATOM 1247 C C . SER A 1 164 ? -5.102 1.813 -2.472 1.00 83.69 164 SER A C 1
ATOM 1249 O O . SER A 1 164 ? -6.000 1.892 -1.647 1.00 83.69 164 SER A O 1
ATOM 1251 N N . LEU A 1 165 ? -4.795 2.834 -3.283 1.00 84.56 165 LEU A N 1
ATOM 1252 C CA . LEU A 1 165 ? -5.348 4.192 -3.156 1.00 84.56 165 LEU A CA 1
ATOM 1253 C C . LEU A 1 165 ? -6.584 4.452 -4.010 1.00 84.56 165 LEU A C 1
ATOM 1255 O O . LEU A 1 165 ? -7.410 5.289 -3.636 1.00 84.56 165 LEU A O 1
ATOM 1259 N N . LEU A 1 166 ? -6.752 3.742 -5.120 1.00 86.12 166 LEU A N 1
ATOM 1260 C CA . LEU A 1 166 ? -7.872 3.965 -6.028 1.00 86.12 166 LEU A CA 1
ATOM 1261 C C . LEU A 1 166 ? -9.047 3.046 -5.683 1.00 86.12 166 LEU A C 1
ATOM 1263 O O . LEU A 1 166 ? -8.911 2.058 -4.955 1.00 86.12 166 LEU A O 1
ATOM 1267 N N . ARG A 1 167 ? -10.258 3.467 -6.059 1.00 80.31 167 ARG A N 1
ATOM 1268 C CA . ARG A 1 167 ? -11.505 2.750 -5.725 1.00 80.31 167 ARG A CA 1
ATOM 1269 C C . ARG A 1 167 ? -12.006 1.901 -6.886 1.00 80.31 167 ARG A C 1
ATOM 1271 O O . ARG A 1 167 ? -12.664 0.890 -6.650 1.00 80.31 167 ARG A O 1
ATOM 1278 N N . ARG A 1 168 ? -11.701 2.309 -8.118 1.00 85.75 168 ARG A N 1
ATOM 1279 C CA . ARG A 1 168 ? -12.102 1.627 -9.347 1.00 85.75 168 ARG A CA 1
ATOM 1280 C C . ARG A 1 168 ? -10.879 1.076 -10.062 1.00 85.75 168 ARG A C 1
ATOM 1282 O O . ARG A 1 168 ? -9.842 1.728 -10.125 1.00 85.75 168 ARG A O 1
ATOM 1289 N N . GLU A 1 169 ? -11.043 -0.119 -10.615 1.00 87.19 169 GLU A N 1
ATOM 1290 C CA . GLU A 1 169 ? -9.975 -0.857 -11.289 1.00 87.19 169 GLU A CA 1
ATOM 1291 C C . GLU A 1 169 ? -9.448 -0.082 -12.501 1.00 87.19 169 GLU A C 1
ATOM 1293 O O . GLU A 1 169 ? -8.251 0.159 -12.617 1.00 87.19 169 GLU A O 1
ATOM 1298 N N . VAL A 1 170 ? -10.365 0.407 -13.341 1.00 88.38 170 VAL A N 1
ATOM 1299 C CA . VAL A 1 170 ? -10.040 1.132 -14.577 1.00 88.38 170 VAL A CA 1
ATOM 1300 C C . VAL A 1 170 ? -9.292 2.438 -14.297 1.00 88.38 170 VAL A C 1
ATOM 1302 O O . VAL A 1 170 ? -8.311 2.734 -14.974 1.00 88.38 170 VAL A O 1
ATOM 1305 N N . GLU A 1 171 ? -9.706 3.193 -13.274 1.00 89.44 171 GLU A N 1
ATOM 1306 C CA . GLU A 1 171 ? -9.032 4.436 -12.868 1.00 89.44 171 GLU A CA 1
ATOM 1307 C C . GLU A 1 171 ? -7.582 4.161 -12.454 1.00 89.44 171 GLU A C 1
ATOM 1309 O O . GLU A 1 171 ? -6.678 4.909 -12.823 1.00 89.44 171 GLU A O 1
ATOM 1314 N N . GLY A 1 172 ? -7.347 3.057 -11.736 1.00 89.19 172 GLY A N 1
ATOM 1315 C CA . GLY A 1 172 ? -6.007 2.667 -11.305 1.00 89.19 172 GLY A CA 1
ATOM 1316 C C . GLY A 1 172 ? -5.110 2.137 -12.401 1.00 89.19 172 GLY A C 1
ATOM 1317 O O . GLY A 1 172 ? -3.947 2.530 -12.456 1.00 89.19 172 GLY A O 1
ATOM 1318 N N . MET A 1 173 ? -5.650 1.336 -13.315 1.00 89.12 173 MET A N 1
ATOM 1319 C CA . MET A 1 173 ? -4.910 0.915 -14.502 1.00 89.12 173 MET A CA 1
ATOM 1320 C C . MET A 1 173 ? -4.500 2.119 -15.348 1.00 89.12 173 MET A C 1
ATOM 1322 O O . MET A 1 173 ? -3.342 2.222 -15.745 1.00 89.12 173 MET A O 1
ATOM 1326 N N . PHE A 1 174 ? -5.429 3.046 -15.592 1.00 90.38 174 PHE A N 1
ATOM 1327 C CA . PHE A 1 174 ? -5.159 4.223 -16.408 1.00 90.38 174 PHE A CA 1
ATOM 1328 C C . PHE A 1 174 ? -4.120 5.142 -15.760 1.00 90.38 174 PHE A C 1
ATOM 1330 O O . PHE A 1 174 ? -3.162 5.530 -16.423 1.00 90.38 174 PHE A O 1
ATOM 1337 N N . ALA A 1 175 ? -4.265 5.440 -14.464 1.00 93.06 175 ALA A N 1
ATOM 1338 C CA . ALA A 1 175 ? -3.304 6.259 -13.732 1.00 93.06 175 ALA A CA 1
ATOM 1339 C C . ALA A 1 175 ? -1.901 5.641 -13.767 1.00 93.06 175 ALA A C 1
ATOM 1341 O O . ALA A 1 175 ? -0.947 6.318 -14.136 1.00 93.06 175 ALA A O 1
ATOM 1342 N N . LEU A 1 176 ? -1.786 4.342 -13.475 1.00 93.06 176 LEU A N 1
ATOM 1343 C CA . LEU A 1 176 ? -0.515 3.625 -13.516 1.00 93.06 176 LEU A CA 1
ATOM 1344 C C . LEU A 1 176 ? 0.137 3.685 -14.907 1.00 93.06 176 LEU A C 1
ATOM 1346 O O . LEU A 1 176 ? 1.325 3.992 -15.013 1.00 93.06 176 LEU A O 1
ATOM 1350 N N . VAL A 1 177 ? -0.626 3.388 -15.965 1.00 90.81 177 VAL A N 1
ATOM 1351 C CA . VAL A 1 177 ? -0.117 3.381 -17.344 1.00 90.81 177 VAL A CA 1
ATOM 1352 C C . VAL A 1 177 ? 0.323 4.781 -17.762 1.00 90.81 177 VAL A C 1
ATOM 1354 O O . VAL A 1 177 ? 1.437 4.940 -18.253 1.00 90.81 177 VAL A O 1
ATOM 1357 N N . MET A 1 178 ? -0.503 5.804 -17.523 1.00 91.69 178 MET A N 1
ATOM 1358 C CA . MET A 1 178 ? -0.162 7.188 -17.861 1.00 91.69 178 MET A CA 1
ATOM 1359 C C . MET A 1 178 ? 1.070 7.667 -17.097 1.00 91.69 178 MET A C 1
ATOM 1361 O O . MET A 1 178 ? 1.969 8.240 -17.704 1.00 91.69 178 MET A O 1
ATOM 1365 N N . THR A 1 179 ? 1.159 7.389 -15.792 1.00 93.69 179 THR A N 1
ATOM 1366 C CA . THR A 1 179 ? 2.345 7.731 -14.999 1.00 93.69 179 THR A CA 1
ATOM 1367 C C . THR A 1 179 ? 3.594 7.045 -15.548 1.00 93.69 179 THR A C 1
ATOM 1369 O O . THR A 1 179 ? 4.588 7.731 -15.758 1.00 93.69 179 THR A O 1
ATOM 1372 N N . SER A 1 180 ? 3.534 5.743 -15.861 1.00 91.75 180 SER A N 1
ATOM 1373 C CA . SER A 1 180 ? 4.677 5.014 -16.433 1.00 91.75 180 SER A CA 1
ATOM 1374 C C . SER A 1 180 ? 5.129 5.583 -17.769 1.00 91.75 180 SER A C 1
ATOM 1376 O O . SER A 1 180 ? 6.326 5.745 -17.992 1.00 91.75 180 SER A O 1
ATOM 1378 N N . VAL A 1 181 ? 4.184 5.861 -18.667 1.00 87.56 181 VAL A N 1
ATOM 1379 C CA . VAL A 1 181 ? 4.504 6.362 -20.005 1.00 87.56 181 VAL A CA 1
ATOM 1380 C C . VAL A 1 181 ? 5.097 7.764 -19.917 1.00 87.56 181 VAL A C 1
ATOM 1382 O O . VAL A 1 181 ? 6.113 8.017 -20.551 1.00 87.56 181 VAL A O 1
ATOM 1385 N N . ILE A 1 182 ? 4.515 8.656 -19.110 1.00 89.50 182 ILE A N 1
ATOM 1386 C CA . ILE A 1 182 ? 5.029 10.021 -18.922 1.00 89.50 182 ILE A CA 1
ATOM 1387 C C . ILE A 1 182 ? 6.435 9.991 -18.314 1.00 89.50 182 ILE A C 1
ATOM 1389 O O . ILE A 1 182 ? 7.330 10.666 -18.818 1.00 89.50 182 ILE A O 1
ATOM 1393 N N . ASP A 1 183 ? 6.640 9.189 -17.268 1.00 91.06 183 ASP A N 1
ATOM 1394 C CA . ASP A 1 183 ? 7.922 9.050 -16.572 1.00 91.06 183 ASP A CA 1
ATOM 1395 C C . ASP A 1 183 ? 9.050 8.656 -17.533 1.00 91.06 183 ASP A C 1
ATOM 1397 O O . ASP A 1 183 ? 10.067 9.343 -17.619 1.00 91.06 183 ASP A O 1
ATOM 1401 N N . VAL A 1 184 ? 8.853 7.597 -18.317 1.00 87.75 184 VAL A N 1
ATOM 1402 C CA . VAL A 1 184 ? 9.895 7.092 -19.217 1.00 87.75 184 VAL A CA 1
ATOM 1403 C C . VAL A 1 184 ? 10.014 7.941 -20.492 1.00 87.75 184 VAL A C 1
ATOM 1405 O O . VAL A 1 184 ? 11.125 8.169 -20.974 1.00 87.75 184 VAL A O 1
ATOM 1408 N N . ALA A 1 185 ? 8.905 8.443 -21.050 1.00 85.00 185 ALA A N 1
ATOM 1409 C CA . ALA A 1 185 ? 8.923 9.211 -22.300 1.00 85.00 185 ALA A CA 1
ATOM 1410 C C . ALA A 1 185 ? 9.599 10.579 -22.148 1.00 85.00 185 ALA A C 1
ATOM 1412 O O . ALA A 1 185 ? 10.357 10.979 -23.031 1.00 85.00 185 ALA A O 1
ATOM 1413 N N . LEU A 1 186 ? 9.379 11.277 -21.026 1.00 86.38 186 LEU A N 1
ATOM 1414 C CA . LEU A 1 186 ? 10.003 12.581 -20.772 1.00 86.38 186 LEU A CA 1
ATOM 1415 C C . LEU A 1 186 ? 11.531 12.509 -20.694 1.00 86.38 186 LEU A C 1
ATOM 1417 O O . LEU A 1 186 ? 12.199 13.514 -20.938 1.00 86.38 186 LEU A O 1
ATOM 1421 N N . GLN A 1 187 ? 12.069 11.335 -20.369 1.00 86.12 187 GLN A N 1
ATOM 1422 C CA . GLN A 1 187 ? 13.500 11.090 -20.225 1.00 86.12 187 GLN A CA 1
ATOM 1423 C C . GLN A 1 187 ? 14.173 10.608 -21.509 1.00 86.12 187 GLN A C 1
ATOM 1425 O O . GLN A 1 187 ? 15.398 10.546 -21.550 1.00 86.12 187 GLN A O 1
ATOM 1430 N N . ASN A 1 188 ? 13.407 10.248 -22.543 1.00 82.62 188 ASN A N 1
ATOM 1431 C CA . ASN A 1 188 ? 13.971 9.808 -23.812 1.00 82.62 188 ASN A CA 1
ATOM 1432 C C . ASN A 1 188 ? 14.373 11.033 -24.661 1.00 82.62 188 ASN A C 1
ATOM 1434 O O . ASN A 1 188 ? 13.478 11.747 -25.127 1.00 82.62 188 ASN A O 1
ATOM 1438 N N . PRO A 1 189 ? 15.675 11.253 -24.942 1.00 76.06 189 PRO A N 1
ATOM 1439 C CA . PRO A 1 189 ? 16.143 12.391 -25.739 1.00 76.06 189 PRO A CA 1
ATOM 1440 C C . PRO A 1 189 ? 15.606 12.408 -27.177 1.00 76.06 189 PRO A C 1
ATOM 1442 O O . PRO A 1 189 ? 15.559 13.460 -27.804 1.00 76.06 189 PRO A O 1
ATOM 1445 N N . MET A 1 190 ? 15.176 11.256 -27.704 1.00 73.56 190 MET A N 1
ATOM 1446 C CA . MET A 1 190 ? 14.588 11.150 -29.045 1.00 73.56 190 MET A CA 1
ATOM 1447 C C . MET 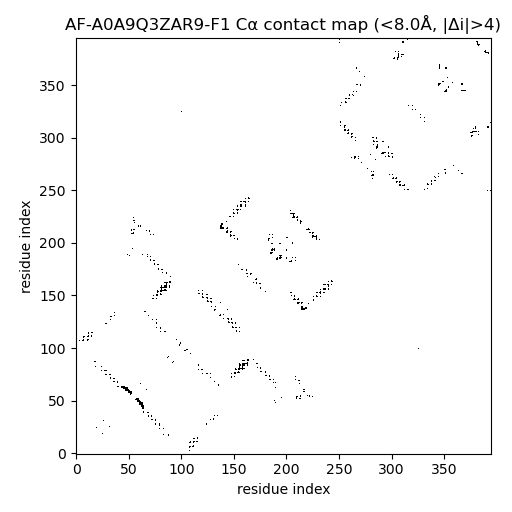A 1 190 ? 13.136 11.636 -29.103 1.00 73.56 190 MET A C 1
ATOM 1449 O O . MET A 1 190 ? 12.644 11.963 -30.179 1.00 73.56 190 MET A O 1
ATOM 1453 N N . VAL A 1 191 ? 12.437 11.640 -27.964 1.00 72.38 191 VAL A N 1
ATOM 1454 C CA . VAL A 1 191 ? 10.998 11.945 -27.873 1.00 72.38 191 VAL A CA 1
ATOM 1455 C C . VAL A 1 191 ? 10.758 13.299 -27.209 1.00 72.38 191 VAL A C 1
ATOM 1457 O O . VAL A 1 191 ? 9.812 14.000 -27.559 1.00 72.38 191 VAL A O 1
ATOM 1460 N N . SER A 1 192 ? 11.613 13.681 -26.260 1.00 74.62 192 SER A N 1
ATOM 1461 C CA . SER A 1 192 ? 11.457 14.875 -25.437 1.00 74.62 192 SER A CA 1
ATOM 1462 C C . SER A 1 192 ? 12.684 15.775 -25.547 1.00 74.62 192 SER A C 1
ATOM 1464 O O . SER A 1 192 ? 13.790 15.389 -25.174 1.00 74.62 192 SER A O 1
ATOM 1466 N N . SER A 1 193 ? 12.472 17.026 -25.964 1.00 70.38 193 SER A N 1
ATOM 1467 C CA . SER A 1 193 ? 13.490 18.086 -25.906 1.00 70.38 193 SER A CA 1
ATOM 1468 C C . SER A 1 193 ? 13.839 18.508 -24.471 1.00 70.38 193 SER A C 1
ATOM 1470 O O . SER A 1 193 ? 14.832 19.195 -24.253 1.00 70.38 193 SER A O 1
ATOM 1472 N N . GLY A 1 194 ? 13.034 18.094 -23.484 1.00 65.25 194 GLY A N 1
ATOM 1473 C CA . GLY A 1 194 ? 13.230 18.368 -22.061 1.00 65.25 194 GLY A CA 1
ATOM 1474 C C . GLY A 1 194 ? 13.996 17.282 -21.299 1.00 65.25 194 GLY A C 1
ATOM 1475 O O . GLY A 1 194 ? 14.042 17.355 -20.069 1.00 65.25 194 GLY A O 1
ATOM 1476 N N . ALA A 1 195 ? 14.574 16.287 -21.985 1.00 65.75 195 ALA A N 1
ATOM 1477 C CA . ALA A 1 195 ? 15.288 15.172 -21.352 1.00 65.75 195 ALA A CA 1
ATOM 1478 C C . ALA A 1 195 ? 16.434 15.636 -20.423 1.00 65.75 195 ALA A C 1
ATOM 1480 O O . ALA A 1 195 ? 16.624 15.069 -19.345 1.00 65.75 195 ALA A O 1
ATOM 1481 N N . ASP A 1 196 ? 17.109 16.734 -20.780 1.00 68.69 196 ASP A N 1
ATOM 1482 C CA . ASP A 1 196 ? 18.203 17.335 -20.000 1.00 68.69 196 ASP A CA 1
ATOM 1483 C C . ASP A 1 196 ? 17.731 18.304 -18.900 1.00 68.69 196 ASP A C 1
ATOM 1485 O O . ASP A 1 196 ? 18.544 18.886 -18.175 1.00 68.69 196 ASP A O 1
ATOM 1489 N N . SER A 1 197 ? 16.418 18.509 -18.751 1.00 78.94 197 SER A N 1
ATOM 1490 C CA . SER A 1 197 ? 15.896 19.426 -17.737 1.00 78.94 197 SER A CA 1
ATOM 1491 C C . SER A 1 197 ? 16.161 18.904 -16.317 1.00 78.94 197 SER A C 1
ATOM 1493 O O . SER A 1 197 ? 16.094 17.701 -16.066 1.00 78.94 197 SER A O 1
ATOM 1495 N N . PRO A 1 198 ? 16.392 19.782 -15.325 1.00 80.44 198 PRO A N 1
ATOM 1496 C CA . PRO A 1 198 ? 16.596 19.352 -13.940 1.00 80.44 198 PRO A CA 1
ATOM 1497 C C . PRO A 1 198 ? 15.370 18.636 -13.349 1.00 80.44 198 PRO A C 1
ATOM 1499 O O . PRO A 1 198 ? 15.512 17.873 -12.395 1.00 80.44 198 PRO A O 1
ATOM 1502 N N . LEU A 1 199 ? 14.182 18.842 -13.930 1.00 79.69 199 LEU A N 1
ATOM 1503 C CA . LEU A 1 199 ? 12.941 18.191 -13.516 1.00 79.69 199 LEU A CA 1
ATOM 1504 C C . LEU A 1 199 ? 12.937 16.685 -13.803 1.00 79.69 199 LEU A C 1
ATOM 1506 O O . LEU A 1 199 ? 12.304 15.945 -13.052 1.00 79.69 199 LEU A O 1
ATOM 1510 N N . THR A 1 200 ? 13.673 16.198 -14.811 1.00 82.44 200 THR A N 1
ATOM 1511 C CA . THR A 1 200 ? 13.730 14.752 -15.093 1.00 82.44 200 THR A CA 1
ATOM 1512 C C . THR A 1 200 ? 14.397 13.965 -13.968 1.00 82.44 200 THR A C 1
ATOM 1514 O O . THR A 1 200 ? 14.071 12.799 -13.768 1.00 82.44 200 THR A O 1
ATOM 1517 N N . ARG A 1 201 ? 15.242 14.611 -13.149 1.00 83.50 201 ARG A N 1
ATOM 1518 C CA . ARG A 1 201 ? 15.887 13.997 -11.972 1.00 83.50 201 ARG A CA 1
ATOM 1519 C C . ARG A 1 201 ? 14.903 13.601 -10.872 1.00 83.50 201 ARG A C 1
ATOM 1521 O O . ARG A 1 201 ? 15.227 12.755 -10.042 1.00 83.50 201 ARG A O 1
ATOM 1528 N N . LEU A 1 202 ? 13.726 14.226 -10.850 1.00 86.19 202 LEU A N 1
ATOM 1529 C CA . LEU A 1 202 ? 12.655 13.933 -9.898 1.00 86.19 202 LEU A CA 1
ATOM 1530 C C . LEU A 1 202 ? 11.756 12.782 -10.364 1.00 86.19 202 LEU A C 1
ATOM 1532 O O . LEU A 1 202 ? 10.830 12.414 -9.647 1.00 86.19 202 LEU A O 1
ATOM 1536 N N . LEU A 1 203 ? 11.986 12.230 -11.555 1.00 90.25 203 LEU A N 1
ATOM 1537 C CA . LEU A 1 203 ? 11.139 11.176 -12.090 1.00 90.25 203 LEU A CA 1
ATOM 1538 C C . LEU A 1 203 ? 11.476 9.803 -11.471 1.00 90.25 203 LEU A C 1
ATOM 1540 O O . LEU A 1 203 ? 12.655 9.512 -11.233 1.00 90.25 203 LEU A O 1
ATOM 1544 N N . PRO A 1 204 ? 10.470 8.938 -11.221 1.00 90.19 204 PRO A N 1
ATOM 1545 C CA . PRO A 1 204 ? 10.665 7.665 -10.521 1.00 90.19 204 PRO A CA 1
ATOM 1546 C C . PRO A 1 204 ? 11.633 6.689 -11.196 1.00 90.19 204 PRO A C 1
ATOM 1548 O O . PRO A 1 204 ? 12.243 5.873 -10.504 1.00 90.19 204 PRO A O 1
ATOM 1551 N N . THR A 1 205 ? 11.770 6.729 -12.527 1.00 92.44 205 THR A N 1
ATOM 1552 C CA . THR A 1 205 ? 12.696 5.846 -13.267 1.00 92.44 205 THR A CA 1
ATOM 1553 C C . THR A 1 205 ? 14.046 6.471 -13.595 1.00 92.44 205 THR A C 1
ATOM 1555 O O . THR A 1 205 ? 14.861 5.811 -14.239 1.00 92.44 205 THR A O 1
ATOM 1558 N N . TYR A 1 206 ? 14.332 7.694 -13.140 1.00 89.00 206 TYR A N 1
ATOM 1559 C CA . TYR A 1 206 ? 15.549 8.410 -13.532 1.00 89.00 206 TYR A CA 1
ATOM 1560 C C . TYR A 1 206 ? 16.839 7.638 -13.254 1.00 89.00 206 TYR A C 1
ATOM 1562 O O . TYR A 1 206 ? 17.700 7.517 -14.127 1.00 89.00 206 TYR A O 1
ATOM 1570 N N . GLY A 1 207 ? 16.953 7.039 -12.066 1.00 88.19 207 GLY A N 1
ATOM 1571 C CA . GLY A 1 207 ? 18.104 6.210 -11.715 1.00 88.19 207 GLY A CA 1
ATOM 1572 C C . GLY A 1 207 ? 18.279 5.023 -12.667 1.00 88.19 207 GLY A C 1
ATOM 1573 O O . GLY A 1 207 ? 19.373 4.782 -13.178 1.00 88.19 207 GLY A O 1
ATOM 1574 N N . SER A 1 208 ? 17.187 4.319 -12.965 1.00 91.25 208 SER A N 1
ATOM 1575 C CA . SER A 1 208 ? 17.176 3.184 -13.891 1.00 91.25 208 SER A CA 1
ATOM 1576 C C . SER A 1 208 ? 17.454 3.564 -15.343 1.00 91.25 208 SER A C 1
ATOM 1578 O O . SER A 1 208 ? 18.212 2.857 -15.999 1.00 91.25 208 SER A O 1
ATOM 1580 N N . VAL A 1 209 ? 16.888 4.660 -15.854 1.00 90.25 209 VAL A N 1
ATOM 1581 C CA . VAL A 1 209 ? 17.127 5.126 -17.231 1.00 90.25 209 VAL A CA 1
ATOM 1582 C C . VAL A 1 209 ? 18.602 5.478 -17.412 1.00 90.25 209 VAL A C 1
ATOM 1584 O O . VAL A 1 209 ? 19.237 5.018 -18.361 1.00 90.25 209 VAL A O 1
ATOM 1587 N N . GLN A 1 210 ? 19.181 6.224 -16.470 1.00 89.06 210 GLN A N 1
ATOM 1588 C CA . GLN A 1 210 ? 20.593 6.604 -16.511 1.00 89.06 210 GLN A CA 1
ATOM 1589 C C . GLN A 1 210 ? 21.526 5.394 -16.366 1.00 89.06 210 GLN A C 1
ATOM 1591 O O . GLN A 1 210 ? 22.502 5.280 -17.110 1.00 89.06 210 GLN A O 1
ATOM 1596 N N . ALA A 1 211 ? 21.210 4.459 -15.463 1.00 89.12 211 ALA A N 1
ATOM 1597 C CA . ALA A 1 211 ? 21.987 3.235 -15.279 1.00 89.12 211 ALA A CA 1
ATOM 1598 C C . ALA A 1 211 ? 21.897 2.286 -16.487 1.00 89.12 211 ALA A C 1
ATOM 1600 O O . ALA A 1 211 ? 22.916 1.739 -16.904 1.00 89.12 211 ALA A O 1
ATOM 1601 N N . ALA A 1 212 ? 20.714 2.120 -17.087 1.00 89.00 212 ALA A N 1
ATOM 1602 C CA . ALA A 1 212 ? 20.515 1.275 -18.266 1.00 89.00 212 ALA A CA 1
ATOM 1603 C C . ALA A 1 212 ? 21.203 1.860 -19.508 1.00 89.00 212 ALA A C 1
ATOM 1605 O O . ALA A 1 212 ? 21.847 1.132 -20.261 1.00 89.00 212 ALA A O 1
ATOM 1606 N N . THR A 1 213 ? 21.127 3.180 -19.687 1.00 87.25 213 THR A N 1
ATOM 1607 C CA . THR A 1 213 ? 21.794 3.879 -20.794 1.00 87.25 213 THR A CA 1
ATOM 1608 C C . THR A 1 213 ? 23.319 3.814 -20.644 1.00 87.25 213 THR A C 1
ATOM 1610 O O . THR A 1 213 ? 24.020 3.491 -21.602 1.00 87.25 213 THR A O 1
ATOM 1613 N N . ALA A 1 214 ? 23.849 4.012 -19.429 1.00 86.12 214 ALA A N 1
ATOM 1614 C CA . ALA A 1 214 ? 25.273 3.818 -19.146 1.00 86.12 214 ALA A CA 1
ATOM 1615 C C . ALA A 1 214 ? 25.724 2.373 -19.392 1.00 86.12 214 ALA A C 1
ATOM 1617 O O . ALA A 1 214 ? 26.764 2.164 -20.007 1.00 86.12 214 ALA A O 1
ATOM 1618 N N . ALA A 1 215 ? 24.921 1.382 -18.993 1.00 85.75 215 ALA A N 1
ATOM 1619 C CA . ALA A 1 215 ? 25.220 -0.031 -19.216 1.00 85.75 215 ALA A CA 1
ATOM 1620 C C . ALA A 1 215 ? 25.280 -0.422 -20.702 1.00 85.75 215 ALA A C 1
ATOM 1622 O O . ALA A 1 215 ? 26.017 -1.338 -21.080 1.00 85.75 215 ALA A O 1
ATOM 1623 N N . GLY A 1 216 ? 24.489 0.257 -21.534 1.00 82.75 216 GLY A N 1
ATOM 1624 C CA . GLY A 1 216 ? 24.495 0.087 -22.979 1.00 82.75 216 GLY A CA 1
ATOM 1625 C C . GLY A 1 216 ? 25.767 0.627 -23.624 1.00 82.75 216 GLY A C 1
ATOM 1626 O O . GLY A 1 216 ? 26.425 -0.084 -24.383 1.00 82.75 216 GLY A O 1
ATOM 1627 N N . PHE A 1 217 ? 26.138 1.868 -23.290 1.00 81.94 217 PHE A N 1
ATOM 1628 C CA . PHE A 1 217 ? 27.088 2.638 -24.097 1.00 81.94 217 PHE A CA 1
ATOM 1629 C C . PHE A 1 217 ? 28.429 2.963 -23.424 1.00 81.94 217 PHE A C 1
ATOM 1631 O O . PHE A 1 217 ? 29.403 3.230 -24.134 1.00 81.94 217 PHE A O 1
ATOM 1638 N N . SER A 1 218 ? 28.538 2.894 -22.096 1.00 79.88 218 SER A N 1
ATOM 1639 C CA . SER A 1 218 ? 29.755 3.234 -21.344 1.00 79.88 218 SER A CA 1
ATOM 1640 C C . SER A 1 218 ? 30.326 2.025 -20.589 1.00 79.88 218 SER A C 1
ATOM 1642 O O . SER A 1 218 ? 29.642 1.037 -20.327 1.00 79.88 218 SER A O 1
ATOM 1644 N N . ALA A 1 219 ? 31.620 2.088 -20.268 1.00 75.38 219 ALA A N 1
ATOM 1645 C CA . ALA A 1 219 ? 32.299 1.109 -19.413 1.00 75.38 219 ALA A CA 1
ATOM 1646 C C . ALA A 1 219 ? 32.368 1.568 -17.942 1.00 75.38 219 ALA A C 1
ATOM 1648 O O . ALA A 1 219 ? 32.867 0.842 -17.081 1.00 75.38 219 ALA A O 1
ATOM 1649 N N . THR A 1 220 ? 31.861 2.763 -17.640 1.00 77.12 220 THR A N 1
ATOM 1650 C CA . THR A 1 220 ? 31.887 3.331 -16.293 1.00 77.12 220 THR A CA 1
ATOM 1651 C C . THR A 1 220 ? 30.705 2.819 -15.482 1.00 77.12 220 THR A C 1
ATOM 1653 O O . THR A 1 220 ? 29.548 2.987 -15.864 1.00 77.12 220 THR A O 1
ATOM 1656 N N . SER A 1 221 ? 30.982 2.207 -14.330 1.00 73.12 221 SER A N 1
ATOM 1657 C CA . SER A 1 221 ? 29.934 1.804 -13.393 1.00 73.12 221 SER A CA 1
ATOM 1658 C C . SER A 1 221 ? 29.300 3.030 -12.737 1.00 73.12 221 SER A C 1
ATOM 1660 O O . SER A 1 221 ? 30.012 3.876 -12.197 1.00 73.12 221 SER A O 1
ATOM 1662 N N . VAL A 1 222 ? 27.968 3.087 -12.705 1.00 84.25 222 VAL A N 1
ATOM 1663 C CA . VAL A 1 222 ? 27.198 4.223 -12.167 1.00 84.25 222 VAL A CA 1
ATOM 1664 C C . VAL A 1 222 ? 26.345 3.833 -10.940 1.00 84.25 222 VAL A C 1
ATOM 1666 O O . VAL A 1 222 ? 25.117 3.944 -10.966 1.00 84.25 222 VAL A O 1
ATOM 1669 N N . PRO A 1 223 ? 26.957 3.373 -9.826 1.00 83.38 223 PRO A N 1
ATOM 1670 C CA . PRO A 1 223 ? 26.224 2.840 -8.671 1.00 83.38 223 PRO A CA 1
ATOM 1671 C C . PRO A 1 223 ? 25.350 3.885 -7.962 1.00 83.38 223 PRO A C 1
ATOM 1673 O O . PRO A 1 223 ? 24.324 3.535 -7.385 1.00 83.38 223 PRO A O 1
ATOM 1676 N N . ALA A 1 224 ? 25.709 5.170 -8.043 1.00 86.44 224 ALA A N 1
ATOM 1677 C CA . ALA A 1 224 ? 24.931 6.260 -7.453 1.00 86.44 224 ALA A CA 1
ATOM 1678 C C . ALA A 1 224 ? 23.497 6.332 -8.013 1.00 86.44 224 ALA A C 1
ATOM 1680 O O . ALA A 1 224 ? 22.553 6.583 -7.267 1.00 86.44 224 ALA A O 1
ATOM 1681 N N . TYR A 1 225 ? 23.314 6.045 -9.305 1.00 86.62 225 TYR A N 1
ATOM 1682 C CA . TYR A 1 225 ? 21.998 6.060 -9.946 1.00 86.62 225 TYR A CA 1
ATOM 1683 C C . TYR A 1 225 ? 21.151 4.840 -9.560 1.00 86.62 225 TYR A C 1
ATOM 1685 O O . TYR A 1 225 ? 19.939 4.963 -9.394 1.00 86.62 225 TYR A O 1
ATOM 1693 N N . LEU A 1 226 ? 21.778 3.684 -9.311 1.00 87.88 226 LEU A N 1
ATOM 1694 C CA . LEU A 1 226 ? 21.088 2.535 -8.716 1.00 87.88 226 LEU A CA 1
ATOM 1695 C C . LEU A 1 226 ? 20.659 2.823 -7.271 1.00 87.88 226 LEU A C 1
ATOM 1697 O O . LEU A 1 226 ? 19.540 2.488 -6.890 1.00 87.88 226 LEU A O 1
ATOM 1701 N N . ALA A 1 227 ? 21.508 3.483 -6.477 1.00 88.81 227 ALA A N 1
ATOM 1702 C CA . ALA A 1 227 ? 21.155 3.896 -5.120 1.00 88.81 227 ALA A CA 1
ATOM 1703 C C . ALA A 1 227 ? 19.972 4.880 -5.115 1.00 88.81 227 ALA A C 1
ATOM 1705 O O . ALA A 1 227 ? 19.045 4.723 -4.321 1.00 88.81 227 ALA A O 1
ATOM 1706 N N . LEU A 1 228 ? 19.956 5.837 -6.049 1.00 90.25 228 LEU A N 1
ATOM 1707 C CA . LEU A 1 228 ? 18.823 6.742 -6.250 1.00 90.25 228 LEU A CA 1
ATOM 1708 C C . LEU A 1 228 ? 17.538 5.981 -6.616 1.00 90.25 228 LEU A C 1
ATOM 1710 O O . LEU A 1 228 ? 16.469 6.283 -6.090 1.00 90.25 228 LEU A O 1
ATOM 1714 N N . GLN A 1 229 ? 17.633 4.962 -7.473 1.00 91.81 229 GLN A N 1
ATOM 1715 C CA . GLN A 1 229 ? 16.479 4.137 -7.827 1.00 91.81 229 GLN A CA 1
ATOM 1716 C C . GLN A 1 229 ? 15.946 3.340 -6.625 1.00 91.81 229 GLN A C 1
ATOM 1718 O O . GLN A 1 229 ? 14.734 3.257 -6.419 1.00 91.81 229 GLN A O 1
ATOM 1723 N N . LEU A 1 230 ? 16.839 2.782 -5.803 1.00 91.81 230 LEU A N 1
ATOM 1724 C CA . LEU A 1 230 ? 16.466 2.083 -4.571 1.00 91.81 230 LEU A CA 1
ATOM 1725 C C . LEU A 1 230 ? 15.821 3.025 -3.545 1.00 91.81 230 LEU A C 1
ATOM 1727 O O . LEU A 1 230 ? 14.902 2.608 -2.842 1.00 91.81 230 LEU A O 1
ATOM 1731 N N . LEU A 1 231 ? 16.248 4.290 -3.488 1.00 93.19 231 LEU A N 1
ATOM 1732 C CA . LEU A 1 231 ? 15.606 5.314 -2.662 1.00 93.19 231 LEU A CA 1
ATOM 1733 C C . LEU A 1 231 ? 14.157 5.556 -3.108 1.00 93.19 231 LEU A C 1
ATOM 1735 O O . LEU A 1 231 ? 13.254 5.577 -2.271 1.00 93.19 231 LEU A O 1
ATOM 1739 N N . TRP A 1 232 ? 13.917 5.666 -4.418 1.00 92.62 232 TRP A N 1
ATOM 1740 C CA . TRP A 1 232 ? 12.564 5.770 -4.974 1.00 92.62 232 TRP A CA 1
ATOM 1741 C C . TRP A 1 232 ? 11.706 4.545 -4.665 1.00 92.62 232 TRP A C 1
ATOM 1743 O O . TRP A 1 232 ? 10.549 4.687 -4.266 1.00 92.62 232 TRP A O 1
ATOM 1753 N N . PHE A 1 233 ? 12.271 3.343 -4.789 1.00 92.94 233 PHE A N 1
ATOM 1754 C CA . PHE A 1 233 ? 11.591 2.115 -4.384 1.00 92.94 233 PHE A CA 1
ATOM 1755 C C . PHE A 1 233 ? 11.218 2.138 -2.894 1.00 92.94 233 PHE A C 1
ATOM 1757 O O . PHE A 1 233 ? 10.073 1.850 -2.551 1.00 92.94 233 PHE A O 1
ATOM 1764 N N . ALA A 1 234 ? 12.143 2.527 -2.011 1.00 92.31 234 ALA A N 1
ATOM 1765 C CA . ALA A 1 234 ? 11.885 2.622 -0.576 1.00 92.31 234 ALA A CA 1
ATOM 1766 C C . ALA A 1 234 ? 10.776 3.640 -0.259 1.00 92.31 234 ALA A C 1
ATOM 1768 O O . ALA A 1 234 ? 9.889 3.351 0.546 1.00 92.31 234 ALA A O 1
ATOM 1769 N N . ALA A 1 235 ? 10.775 4.795 -0.932 1.00 92.62 235 ALA A N 1
ATOM 1770 C CA . ALA A 1 235 ? 9.726 5.801 -0.800 1.00 92.62 235 ALA A CA 1
ATOM 1771 C C . ALA A 1 235 ? 8.357 5.274 -1.270 1.00 92.62 235 ALA A C 1
ATOM 1773 O O . ALA A 1 235 ? 7.368 5.399 -0.548 1.00 92.62 235 ALA A O 1
ATOM 1774 N N . ALA A 1 236 ? 8.293 4.624 -2.437 1.00 90.75 236 ALA A N 1
ATOM 1775 C CA . ALA A 1 236 ? 7.061 4.029 -2.957 1.00 90.75 236 ALA A CA 1
ATOM 1776 C C . ALA A 1 236 ? 6.539 2.898 -2.052 1.00 90.75 236 ALA A C 1
ATOM 1778 O O . ALA A 1 236 ? 5.341 2.826 -1.776 1.00 90.75 236 ALA A O 1
ATOM 1779 N N . ALA A 1 237 ? 7.430 2.049 -1.535 1.00 88.31 237 ALA A N 1
ATOM 1780 C CA . ALA A 1 237 ? 7.082 0.991 -0.593 1.00 88.31 237 ALA A CA 1
ATOM 1781 C C . ALA A 1 237 ? 6.537 1.561 0.727 1.00 88.31 237 ALA A C 1
ATOM 1783 O O . ALA A 1 237 ? 5.517 1.083 1.226 1.00 88.31 237 ALA A O 1
ATOM 1784 N N . LEU A 1 238 ? 7.163 2.616 1.265 1.00 90.25 238 LEU A N 1
ATOM 1785 C CA . LEU A 1 238 ? 6.686 3.309 2.462 1.00 90.25 238 LEU A CA 1
ATOM 1786 C C . LEU A 1 238 ? 5.300 3.922 2.236 1.00 90.25 238 LEU A C 1
ATOM 1788 O O . LEU A 1 238 ? 4.409 3.731 3.062 1.00 90.25 238 LEU A O 1
ATOM 1792 N N . LEU A 1 239 ? 5.084 4.600 1.106 1.00 90.00 239 LEU A N 1
ATOM 1793 C CA . LEU A 1 239 ? 3.774 5.141 0.739 1.00 90.00 239 LEU A CA 1
ATOM 1794 C C . LEU A 1 239 ? 2.720 4.037 0.611 1.00 90.00 239 LEU A C 1
ATOM 1796 O O . LEU A 1 239 ? 1.604 4.206 1.098 1.00 90.00 239 LEU A O 1
ATOM 1800 N N . GLY A 1 240 ? 3.074 2.891 0.025 1.00 83.19 240 GLY A N 1
ATOM 1801 C CA . GLY A 1 240 ? 2.188 1.730 -0.071 1.00 83.19 240 GLY A CA 1
ATOM 1802 C C . GLY A 1 240 ? 1.804 1.180 1.304 1.00 83.19 240 GLY A C 1
ATOM 1803 O O . GLY A 1 240 ? 0.628 0.926 1.566 1.00 83.19 240 GLY A O 1
ATOM 1804 N N . LEU A 1 241 ? 2.773 1.065 2.218 1.00 82.44 241 LEU A N 1
ATOM 1805 C CA . LEU A 1 241 ? 2.535 0.647 3.603 1.00 82.44 241 LEU A CA 1
ATOM 1806 C C . LEU A 1 241 ? 1.667 1.651 4.368 1.00 82.44 241 LEU A C 1
ATOM 1808 O O . LEU A 1 241 ? 0.755 1.239 5.086 1.00 82.44 241 LEU A O 1
ATOM 1812 N N . LEU A 1 242 ? 1.908 2.953 4.203 1.00 83.25 242 LEU A N 1
ATOM 1813 C CA . LEU A 1 242 ? 1.116 4.009 4.833 1.00 83.25 242 LEU A CA 1
ATOM 1814 C C . LEU A 1 242 ? -0.316 4.039 4.292 1.00 83.25 242 LEU A C 1
ATOM 1816 O O . LEU A 1 242 ? -1.256 4.111 5.081 1.00 83.25 242 LEU A O 1
ATOM 1820 N N . ALA A 1 243 ? -0.501 3.912 2.976 1.00 80.00 243 ALA A N 1
ATOM 1821 C CA . ALA A 1 243 ? -1.816 3.826 2.345 1.00 80.00 243 ALA A CA 1
ATOM 1822 C C . ALA A 1 243 ? -2.589 2.591 2.829 1.00 80.00 243 ALA A C 1
ATOM 1824 O O . ALA A 1 243 ? -3.763 2.690 3.197 1.00 80.00 243 ALA A O 1
ATOM 1825 N N . PHE A 1 244 ? -1.917 1.437 2.906 1.00 71.69 244 PHE A N 1
ATOM 1826 C CA . PHE A 1 244 ? -2.491 0.215 3.459 1.00 71.69 244 PHE A CA 1
ATOM 1827 C C . PHE A 1 244 ? -2.863 0.385 4.934 1.00 71.69 244 PHE A C 1
ATOM 1829 O O . PHE A 1 244 ? -3.978 0.046 5.330 1.00 71.69 244 PHE A O 1
ATOM 1836 N N . HIS A 1 245 ? -1.968 0.939 5.754 1.00 72.62 245 HIS A N 1
ATOM 1837 C CA . HIS A 1 245 ? -2.231 1.191 7.166 1.00 72.62 245 HIS A CA 1
ATOM 1838 C C . HIS A 1 245 ? -3.424 2.136 7.339 1.00 72.62 245 HIS A C 1
ATOM 1840 O O . HIS A 1 245 ? -4.358 1.807 8.062 1.00 72.62 245 HIS A O 1
ATOM 1846 N N . HIS A 1 246 ? -3.451 3.257 6.617 1.00 70.94 246 HIS A N 1
ATOM 1847 C CA . HIS A 1 246 ? -4.537 4.231 6.672 1.00 70.94 246 HIS A CA 1
ATOM 1848 C C . HIS A 1 246 ? -5.884 3.624 6.258 1.00 70.94 246 HIS A C 1
ATOM 1850 O O . HIS A 1 246 ? -6.885 3.842 6.930 1.00 70.94 246 HIS A O 1
ATOM 1856 N N . ARG A 1 247 ? -5.928 2.811 5.193 1.00 66.69 247 ARG A N 1
ATOM 1857 C CA . ARG A 1 247 ? -7.169 2.151 4.749 1.00 66.69 247 ARG A CA 1
ATOM 1858 C C . ARG A 1 247 ? -7.610 0.972 5.614 1.00 66.69 247 ARG A C 1
ATOM 1860 O O . ARG A 1 247 ? -8.773 0.586 5.550 1.00 66.69 247 ARG A O 1
ATOM 1867 N N . THR A 1 248 ? -6.699 0.356 6.364 1.00 64.25 248 THR A N 1
ATOM 1868 C CA . THR A 1 248 ? -7.014 -0.786 7.243 1.00 64.25 248 THR A CA 1
ATOM 1869 C C . THR A 1 248 ? -7.238 -0.388 8.697 1.00 64.25 248 THR A C 1
ATOM 1871 O O . THR A 1 248 ? -7.581 -1.246 9.518 1.00 64.25 248 THR A O 1
ATOM 1874 N N . ARG A 1 249 ? -7.084 0.900 9.022 1.00 69.31 249 ARG A N 1
ATOM 1875 C CA . ARG A 1 249 ? -7.541 1.473 10.286 1.00 69.31 249 ARG A CA 1
ATOM 1876 C C . ARG A 1 249 ? -9.053 1.286 10.399 1.00 69.31 249 ARG A C 1
ATOM 1878 O O . ARG A 1 249 ? -9.807 1.683 9.522 1.00 69.31 249 ARG A O 1
ATOM 1885 N N . ASN A 1 250 ? -9.482 0.664 11.494 1.00 73.00 250 ASN A N 1
ATOM 1886 C CA . ASN A 1 250 ? -10.888 0.400 11.774 1.00 73.00 250 ASN A CA 1
ATOM 1887 C C . ASN A 1 250 ? -11.265 1.083 13.085 1.00 73.00 250 ASN A C 1
ATOM 1889 O O . ASN A 1 250 ? -10.844 0.634 14.152 1.00 73.00 250 ASN A O 1
ATOM 1893 N N . ALA A 1 251 ? -12.092 2.122 12.991 1.00 84.25 251 ALA A N 1
ATOM 1894 C CA . ALA A 1 251 ? -12.634 2.813 14.155 1.00 84.25 251 ALA A CA 1
ATOM 1895 C C . ALA A 1 251 ? -13.545 1.902 14.996 1.00 84.25 251 ALA A C 1
ATOM 1897 O O . ALA A 1 251 ? -13.544 1.999 16.213 1.00 84.25 251 ALA A O 1
ATOM 1898 N N . LEU A 1 252 ? -14.276 0.965 14.377 1.00 88.19 252 LEU A N 1
ATOM 1899 C CA . LEU A 1 252 ? -15.317 0.185 15.059 1.00 88.19 252 LEU A CA 1
ATOM 1900 C C . LEU A 1 252 ? -14.806 -0.660 16.254 1.00 88.19 252 LEU A C 1
ATOM 1902 O O . LEU A 1 252 ? -15.343 -0.483 17.347 1.00 88.19 252 LEU A O 1
ATOM 1906 N N . PRO A 1 253 ? -13.804 -1.560 16.117 1.00 87.31 253 PRO A N 1
ATOM 1907 C CA . PRO A 1 253 ? -13.311 -2.317 17.270 1.00 87.31 253 PRO A CA 1
ATOM 1908 C C . PRO A 1 253 ? -12.645 -1.418 18.311 1.00 87.31 253 PRO A C 1
ATOM 1910 O O . PRO A 1 253 ? -12.785 -1.664 19.499 1.00 87.31 253 PRO A O 1
ATOM 1913 N N . GLN A 1 254 ? -11.950 -0.364 17.869 1.00 89.81 254 GLN A N 1
ATOM 1914 C CA . GLN A 1 254 ? -11.267 0.564 18.770 1.00 89.81 254 GLN A CA 1
ATOM 1915 C C . GLN A 1 254 ? -12.267 1.375 19.601 1.00 89.81 254 GLN A C 1
ATOM 1917 O O . GLN A 1 254 ? -12.089 1.485 20.809 1.00 89.81 254 GLN A O 1
ATOM 1922 N N . ALA A 1 255 ? -13.344 1.864 18.981 1.00 92.31 255 ALA A N 1
ATOM 1923 C CA . ALA A 1 255 ? -14.438 2.543 19.660 1.00 92.31 255 ALA A CA 1
ATOM 1924 C C . ALA A 1 255 ? -15.115 1.612 20.672 1.00 92.31 255 ALA A C 1
ATOM 1926 O O . ALA A 1 255 ? -15.252 1.990 21.828 1.00 92.31 255 ALA A O 1
ATOM 1927 N N . GLY A 1 256 ? -15.454 0.375 20.280 1.00 92.62 256 GLY A N 1
ATOM 1928 C CA . GLY A 1 256 ? -16.071 -0.596 21.191 1.00 92.62 256 GLY A CA 1
ATOM 1929 C C . GLY A 1 256 ? -15.192 -0.937 22.400 1.00 92.62 256 GLY A C 1
ATOM 1930 O O . GLY A 1 256 ? -15.671 -0.936 23.530 1.00 92.62 256 GLY A O 1
ATOM 1931 N N . THR A 1 257 ? -13.891 -1.160 22.192 1.00 93.38 257 THR A N 1
ATOM 1932 C CA . THR A 1 257 ? -12.948 -1.399 23.296 1.00 93.38 257 THR A CA 1
ATOM 1933 C C . THR A 1 257 ? -12.755 -0.161 24.171 1.00 93.38 257 THR A C 1
ATOM 1935 O O . THR A 1 257 ? -12.647 -0.297 25.385 1.00 93.38 257 THR A O 1
ATOM 1938 N N . LEU A 1 258 ? -12.720 1.042 23.589 1.00 94.44 258 LEU A N 1
ATOM 1939 C CA . LEU A 1 258 ? -12.540 2.269 24.364 1.00 94.44 258 LEU A CA 1
ATOM 1940 C C . LEU A 1 258 ? -13.776 2.603 25.210 1.00 94.44 258 LEU A C 1
ATOM 1942 O O . LEU A 1 258 ? -13.603 3.065 26.331 1.00 94.44 258 LEU A O 1
ATOM 1946 N N . VAL A 1 259 ? -14.995 2.312 24.729 1.00 94.81 259 VAL A N 1
ATOM 1947 C CA . VAL A 1 259 ? -16.224 2.389 25.548 1.00 94.81 259 VAL A CA 1
ATOM 1948 C C . VAL A 1 259 ? -16.060 1.555 26.818 1.00 94.81 259 VAL A C 1
ATOM 1950 O O . VAL A 1 259 ? -16.245 2.073 27.915 1.00 94.81 259 VAL A O 1
ATOM 1953 N N . VAL A 1 260 ? -15.646 0.292 26.668 1.00 94.38 260 VAL A N 1
ATOM 1954 C CA . VAL A 1 260 ? -15.412 -0.634 27.789 1.00 94.38 260 VAL A CA 1
ATOM 1955 C C . VAL A 1 260 ? -14.297 -0.131 28.709 1.00 94.38 260 VAL A C 1
ATOM 1957 O O . VAL A 1 260 ? -14.451 -0.170 29.924 1.00 94.38 260 VAL A O 1
ATOM 1960 N N . GLY A 1 261 ? -13.197 0.382 28.152 1.00 93.06 261 GLY A N 1
ATOM 1961 C CA . GLY A 1 261 ? -12.087 0.927 28.937 1.00 93.06 261 GLY A CA 1
ATOM 1962 C C . GLY A 1 261 ? -12.500 2.117 29.803 1.00 93.06 261 GLY A C 1
ATOM 1963 O O . GLY A 1 261 ? -12.273 2.100 31.007 1.00 93.06 261 GLY A O 1
ATOM 1964 N N . VAL A 1 262 ? -13.168 3.113 29.212 1.00 92.62 262 VAL A N 1
ATOM 1965 C CA . VAL A 1 262 ? -13.647 4.296 29.949 1.00 92.62 262 VAL A CA 1
ATOM 1966 C C . VAL A 1 262 ? -14.669 3.902 31.017 1.00 92.62 262 VAL A C 1
ATOM 1968 O O . VAL A 1 262 ? -14.624 4.414 32.131 1.00 92.62 262 VAL A O 1
ATOM 1971 N N . GLU A 1 263 ? -15.577 2.978 30.702 1.00 89.81 263 GLU A N 1
ATOM 1972 C CA . GLU A 1 263 ? -16.566 2.485 31.660 1.00 89.81 263 GLU A CA 1
ATOM 1973 C C . GLU A 1 263 ? -15.916 1.736 32.829 1.00 89.81 263 GLU A C 1
ATOM 1975 O O . GLU A 1 263 ? -16.275 1.971 33.984 1.00 89.81 263 GLU A O 1
ATOM 1980 N N . ASN A 1 264 ? -14.925 0.884 32.546 1.00 90.06 264 ASN A N 1
ATOM 1981 C CA . ASN A 1 264 ? -14.151 0.225 33.588 1.00 90.06 264 ASN A CA 1
ATOM 1982 C C . ASN A 1 264 ? -13.434 1.251 34.466 1.00 90.06 264 ASN A C 1
ATOM 1984 O O . ASN A 1 264 ? -13.553 1.132 35.673 1.00 90.06 264 ASN A O 1
ATOM 1988 N N . ASP A 1 265 ? -12.762 2.254 33.897 1.00 90.50 265 ASP A N 1
ATOM 1989 C CA . ASP A 1 265 ? -12.028 3.272 34.665 1.00 90.50 265 ASP A CA 1
ATOM 1990 C C . ASP A 1 265 ? -12.932 4.060 35.624 1.00 90.50 265 ASP A C 1
ATOM 1992 O O . ASP A 1 265 ? -12.496 4.458 36.703 1.00 90.50 265 ASP A O 1
ATOM 1996 N N . VAL A 1 266 ? -14.199 4.276 35.256 1.00 87.31 266 VAL A N 1
ATOM 1997 C CA . VAL A 1 266 ? -15.193 4.882 36.154 1.00 87.31 266 VAL A CA 1
ATOM 1998 C C . VAL A 1 266 ? -15.618 3.888 37.239 1.00 87.31 266 VAL A C 1
ATOM 2000 O O . VAL A 1 266 ? -15.621 4.235 38.419 1.00 87.31 266 VAL A O 1
ATOM 2003 N N . ALA A 1 267 ? -15.945 2.645 36.870 1.00 85.00 267 ALA A N 1
ATOM 2004 C CA . ALA A 1 267 ? -16.429 1.629 37.807 1.00 85.00 267 ALA A CA 1
ATOM 2005 C C . ALA A 1 267 ? -15.346 1.112 38.777 1.00 85.00 267 ALA A C 1
ATOM 2007 O O . ALA A 1 267 ? -15.647 0.756 39.915 1.00 85.00 267 ALA A O 1
ATOM 2008 N N . SER A 1 268 ? -14.083 1.042 38.350 1.00 85.56 268 SER A N 1
ATOM 2009 C CA . SER A 1 268 ? -12.955 0.561 39.154 1.00 85.56 268 SER A CA 1
ATOM 2010 C C . SER A 1 268 ? -12.319 1.646 40.013 1.00 85.56 268 SER A C 1
ATOM 2012 O O . SER A 1 268 ? -11.590 1.295 40.941 1.00 85.56 268 SER A O 1
ATOM 2014 N N . TYR A 1 269 ? -12.608 2.930 39.766 1.00 82.81 269 TYR A N 1
ATOM 2015 C CA . TYR A 1 269 ? -11.927 4.057 40.409 1.00 82.81 269 TYR A CA 1
ATOM 2016 C C . TYR A 1 269 ? -11.845 3.924 41.936 1.00 82.81 269 TYR A C 1
ATOM 2018 O O . TYR A 1 269 ? -10.778 4.096 42.525 1.00 82.81 269 TYR A O 1
ATOM 2026 N N . GLN A 1 270 ? -12.961 3.580 42.591 1.00 76.69 270 GLN A N 1
ATOM 2027 C CA . GLN A 1 270 ? -13.006 3.431 44.049 1.00 76.69 270 GLN A CA 1
ATOM 2028 C C . GLN A 1 270 ? -12.050 2.339 44.530 1.00 76.69 270 GLN A C 1
ATOM 2030 O O . GLN A 1 270 ? -11.263 2.557 45.451 1.00 76.69 270 GLN A O 1
ATOM 2035 N N . LYS A 1 271 ? -12.135 1.164 43.905 1.00 75.88 271 LYS A N 1
ATOM 2036 C CA . LYS A 1 271 ? -11.302 0.008 44.223 1.00 75.88 271 LYS A CA 1
ATOM 2037 C C . LYS A 1 271 ? -9.824 0.355 44.034 1.00 75.88 271 LYS A C 1
ATOM 2039 O O . LYS A 1 271 ? -9.019 0.105 44.922 1.00 75.88 271 LYS A O 1
ATOM 2044 N N . GLU A 1 272 ? -9.478 0.956 42.901 1.00 80.81 272 GLU A N 1
ATOM 2045 C CA . GLU A 1 272 ? -8.099 1.325 42.570 1.00 80.81 272 GLU A CA 1
ATOM 2046 C C . GLU A 1 272 ? -7.523 2.324 43.574 1.00 80.81 272 GLU A C 1
ATOM 2048 O O . GLU A 1 272 ? -6.402 2.146 44.051 1.00 80.81 272 GLU A O 1
ATOM 2053 N N . LYS A 1 273 ? -8.314 3.329 43.965 1.00 76.00 273 LYS A N 1
ATOM 2054 C CA . LYS A 1 273 ? -7.915 4.317 44.969 1.00 76.00 273 LYS A CA 1
ATOM 2055 C C . LYS A 1 273 ? -7.766 3.700 46.361 1.00 76.00 273 LYS A C 1
ATOM 2057 O O . LYS A 1 273 ? -6.810 4.019 47.061 1.00 76.00 273 LYS A O 1
ATOM 2062 N N . ALA A 1 274 ? -8.680 2.812 46.755 1.00 71.62 274 ALA A N 1
ATOM 2063 C CA . ALA A 1 274 ? -8.633 2.122 48.045 1.00 71.62 274 ALA A CA 1
ATOM 2064 C C . ALA A 1 274 ? -7.427 1.172 48.163 1.00 71.62 274 ALA A C 1
ATOM 2066 O O . ALA A 1 274 ? -6.845 1.044 49.236 1.00 71.62 274 ALA A O 1
ATOM 2067 N N . GLU A 1 275 ? -7.025 0.541 47.059 1.00 75.25 275 GLU A N 1
ATOM 2068 C CA . GLU A 1 275 ? -5.841 -0.324 46.979 1.00 75.25 275 GLU A CA 1
ATOM 2069 C C . GLU A 1 275 ? -4.525 0.460 46.810 1.00 75.25 275 GLU A C 1
ATOM 2071 O O . GLU A 1 275 ? -3.458 -0.146 46.724 1.00 75.25 275 GLU A O 1
ATOM 2076 N N . GLY A 1 276 ? -4.574 1.797 46.744 1.00 73.12 276 GLY A N 1
ATOM 2077 C CA . GLY A 1 276 ? -3.394 2.634 46.522 1.00 73.12 276 GLY A CA 1
ATOM 2078 C C . GLY A 1 276 ? -2.729 2.394 45.163 1.00 73.12 276 GLY A C 1
ATOM 2079 O O . GLY A 1 276 ? -1.515 2.559 45.035 1.00 73.12 276 GLY A O 1
ATOM 2080 N N . GLN A 1 277 ? -3.494 1.970 44.150 1.00 76.44 277 GLN A N 1
ATOM 2081 C CA . GLN A 1 277 ? -2.946 1.727 42.821 1.00 76.44 277 GLN A CA 1
ATOM 2082 C C . GLN A 1 277 ? -2.426 3.029 42.204 1.00 76.44 277 GLN A C 1
ATOM 2084 O O . GLN A 1 277 ? -3.094 4.060 42.205 1.00 76.44 277 GLN A O 1
ATOM 2089 N N . THR A 1 278 ? -1.223 2.960 41.639 1.00 71.06 278 THR A N 1
ATOM 2090 C CA . THR A 1 278 ? -0.527 4.103 41.027 1.00 71.06 278 THR A CA 1
ATOM 2091 C C . THR A 1 278 ? -0.721 4.190 39.515 1.00 71.06 278 THR A C 1
ATOM 2093 O O . THR A 1 278 ? -0.212 5.114 38.880 1.00 71.06 278 THR A O 1
ATOM 2096 N N . SER A 1 279 ? -1.433 3.229 38.919 1.00 72.06 279 SER A N 1
ATOM 2097 C CA . SER A 1 279 ? -1.708 3.241 37.482 1.00 72.06 279 SER A CA 1
ATOM 2098 C C . SER A 1 279 ? -2.700 4.359 37.144 1.00 72.06 279 SER A C 1
ATOM 2100 O O . SER A 1 279 ? -3.702 4.508 37.843 1.00 72.06 279 SER A O 1
ATOM 2102 N N . PRO A 1 280 ? -2.446 5.155 36.093 1.00 78.81 280 PRO A N 1
ATOM 2103 C CA . PRO A 1 280 ? -3.352 6.225 35.702 1.00 78.81 280 PRO A CA 1
ATOM 2104 C C . PRO A 1 280 ? -4.645 5.649 35.109 1.00 78.81 280 PRO A C 1
ATOM 2106 O O . PRO A 1 280 ? -4.590 4.837 34.187 1.00 78.81 280 PRO A O 1
ATOM 2109 N N . ASN A 1 281 ? -5.790 6.126 35.597 1.00 88.06 281 ASN A N 1
ATOM 2110 C CA . ASN A 1 281 ? -7.109 5.910 34.997 1.00 88.06 281 ASN A CA 1
ATOM 2111 C C . ASN A 1 281 ? -7.639 7.211 34.377 1.00 88.06 281 ASN A C 1
ATOM 2113 O O . ASN A 1 281 ? -7.159 8.313 34.670 1.00 88.06 281 ASN A O 1
ATOM 2117 N N . PHE A 1 282 ? -8.629 7.095 33.495 1.00 91.62 282 PHE A N 1
ATOM 2118 C CA . PHE A 1 282 ? -9.127 8.221 32.713 1.00 91.62 282 PHE A CA 1
ATOM 2119 C C . PHE A 1 282 ? -9.679 9.368 33.571 1.00 91.62 282 PHE A C 1
ATOM 2121 O O . PHE A 1 282 ? -9.435 10.534 33.256 1.00 91.62 282 PHE A O 1
ATOM 2128 N N . VAL A 1 283 ? -10.349 9.063 34.688 1.00 90.44 283 VAL A N 1
ATOM 2129 C CA . VAL A 1 283 ? -10.859 10.077 35.628 1.00 90.44 283 VAL A CA 1
ATOM 2130 C C . VAL A 1 283 ? -9.702 10.884 36.224 1.00 90.44 283 VAL A C 1
ATOM 2132 O O . VAL A 1 283 ? -9.724 12.113 36.174 1.00 90.44 283 VAL A O 1
ATOM 2135 N N . GLY A 1 284 ? -8.650 10.217 36.710 1.00 89.44 284 GLY A N 1
ATOM 2136 C CA . GLY A 1 284 ? -7.456 10.884 37.235 1.00 89.44 284 GLY A CA 1
ATOM 2137 C C . GLY A 1 284 ? -6.745 11.743 36.183 1.00 89.44 284 GLY A C 1
ATOM 2138 O O . GLY A 1 284 ? -6.323 12.863 36.475 1.00 89.44 284 GLY A O 1
ATOM 2139 N N . VAL A 1 285 ? -6.681 11.268 34.934 1.00 92.00 285 VAL A N 1
ATOM 2140 C CA . VAL A 1 285 ? -6.139 12.047 33.808 1.00 92.00 285 VAL A CA 1
ATOM 2141 C C . VAL A 1 285 ? -6.980 13.296 33.540 1.00 92.00 285 VAL A C 1
ATOM 2143 O O . VAL A 1 285 ? -6.414 14.363 33.317 1.00 92.00 285 VAL A O 1
ATOM 2146 N N . LEU A 1 286 ? -8.312 13.207 33.584 1.00 92.62 286 LEU A N 1
ATOM 2147 C CA . LEU A 1 286 ? -9.197 14.361 33.402 1.00 92.62 286 LEU A CA 1
ATOM 2148 C C . LEU A 1 286 ? -9.021 15.401 34.516 1.00 92.62 286 LEU A C 1
ATOM 2150 O O . LEU A 1 286 ? -8.952 16.593 34.214 1.00 92.62 286 LEU A O 1
ATOM 2154 N N . GLN A 1 287 ? -8.886 14.971 35.774 1.00 91.44 287 GLN A N 1
ATOM 2155 C CA . GLN A 1 287 ? -8.596 15.877 36.890 1.00 91.44 287 GLN A CA 1
ATOM 2156 C C . GLN A 1 287 ? -7.266 16.612 36.674 1.00 91.44 287 GLN A C 1
ATOM 2158 O O . GLN A 1 287 ? -7.220 17.837 36.755 1.00 91.44 287 GLN A O 1
ATOM 2163 N N . ALA A 1 288 ? -6.201 15.881 36.332 1.00 91.25 288 ALA A N 1
ATOM 2164 C CA . ALA A 1 288 ? -4.868 16.455 36.161 1.00 91.25 288 ALA A CA 1
ATOM 2165 C C . ALA A 1 288 ? -4.746 17.347 34.913 1.00 91.25 288 ALA A C 1
ATOM 2167 O O . ALA A 1 288 ? -4.177 18.433 34.980 1.00 91.25 288 ALA A O 1
ATOM 2168 N N . ALA A 1 289 ? -5.277 16.908 33.769 1.00 92.06 289 ALA A N 1
ATOM 2169 C CA . ALA A 1 289 ? -5.100 17.595 32.490 1.00 92.06 289 ALA A CA 1
ATOM 2170 C C . ALA A 1 289 ? -6.059 18.777 32.289 1.00 92.06 289 ALA A C 1
ATOM 2172 O O . ALA A 1 289 ? -5.752 19.681 31.513 1.00 92.06 289 ALA A O 1
ATOM 2173 N N . ARG A 1 290 ? -7.232 18.762 32.937 1.00 91.88 290 ARG A N 1
ATOM 2174 C CA . ARG A 1 290 ? -8.267 19.800 32.783 1.00 91.88 290 ARG A CA 1
ATOM 2175 C C . ARG A 1 290 ? -8.580 20.563 34.074 1.00 91.88 290 ARG A C 1
ATOM 2177 O O . ARG A 1 290 ? -9.413 21.460 34.035 1.00 91.88 290 ARG A O 1
ATOM 2184 N N . GLY A 1 291 ? -7.944 20.224 35.198 1.00 93.25 291 GLY A N 1
ATOM 2185 C CA . GLY A 1 291 ? -8.184 20.877 36.490 1.00 93.25 291 GLY A CA 1
ATOM 2186 C C . GLY A 1 291 ? -9.592 20.645 37.047 1.00 93.25 291 GLY A C 1
ATOM 2187 O O . GLY A 1 291 ? -10.116 21.501 37.753 1.00 93.25 291 GLY A O 1
ATOM 2188 N N . LEU A 1 292 ? -10.230 19.525 36.690 1.00 93.81 292 LEU A N 1
ATOM 2189 C CA . LEU A 1 292 ? -11.612 19.227 37.075 1.00 93.81 292 LEU A CA 1
ATOM 2190 C C . LEU A 1 292 ? -11.700 18.702 38.512 1.00 93.81 292 LEU A C 1
ATOM 2192 O O . LEU A 1 292 ? -10.836 17.942 38.965 1.00 93.81 292 LEU A O 1
ATOM 2196 N N . SER A 1 293 ? -12.794 19.036 39.205 1.00 92.19 293 SER A N 1
ATOM 2197 C CA . SER A 1 293 ? -13.175 18.326 40.430 1.00 92.19 293 SER A CA 1
ATOM 2198 C C . SER A 1 293 ? -13.465 16.849 40.128 1.00 92.19 293 SER A C 1
ATOM 2200 O O . SER A 1 293 ? -13.633 16.459 38.971 1.00 92.19 293 SER A O 1
ATOM 2202 N N . PHE A 1 294 ? -13.526 16.004 41.161 1.00 86.50 294 PHE A N 1
ATOM 2203 C CA . PHE A 1 294 ? -13.829 14.582 40.975 1.00 86.50 294 PHE A CA 1
ATOM 2204 C C . PHE A 1 294 ? -15.173 14.370 40.256 1.00 86.50 294 PHE A C 1
ATOM 2206 O O . PHE A 1 294 ? -15.210 13.700 39.226 1.00 86.50 294 PHE A O 1
ATOM 2213 N N . ASP A 1 295 ? -16.244 15.019 40.721 1.00 87.06 295 ASP A N 1
ATOM 2214 C CA . ASP A 1 295 ? -17.575 14.902 40.109 1.00 87.06 295 ASP A CA 1
ATOM 2215 C C . ASP A 1 295 ? -17.595 15.405 38.661 1.00 87.06 295 ASP A C 1
ATOM 2217 O O . ASP A 1 295 ? -18.191 14.781 37.783 1.00 87.06 295 ASP A O 1
ATOM 2221 N N . GLN A 1 296 ? -16.885 16.504 38.381 1.00 91.50 296 GLN A N 1
ATOM 2222 C CA . GLN A 1 296 ? -16.739 17.030 37.022 1.00 91.50 296 GLN A CA 1
ATOM 2223 C C . GLN A 1 296 ? -15.965 16.065 36.116 1.00 91.50 296 GLN A C 1
ATOM 2225 O O . GLN A 1 296 ? -16.314 15.904 34.947 1.00 91.50 296 GLN A O 1
ATOM 2230 N N . ALA A 1 297 ? -14.924 15.409 36.635 1.00 91.06 297 ALA A N 1
ATOM 2231 C CA . ALA A 1 297 ? -14.148 14.426 35.890 1.00 91.06 297 ALA A CA 1
ATOM 2232 C C . ALA A 1 297 ? -14.964 13.158 35.598 1.00 91.06 297 ALA A C 1
ATOM 2234 O O . ALA A 1 297 ? -14.909 12.652 34.478 1.00 91.06 297 ALA A O 1
ATOM 2235 N N . VAL A 1 298 ? -15.768 12.682 36.556 1.00 89.50 298 VAL A N 1
ATOM 2236 C CA . VAL A 1 298 ? -16.698 11.560 36.347 1.00 89.50 298 VAL A CA 1
ATOM 2237 C C . VAL A 1 298 ? -17.753 11.920 35.301 1.00 89.50 298 VAL A C 1
ATOM 2239 O O . VAL A 1 298 ? -17.955 11.155 34.360 1.00 89.50 298 VAL A O 1
ATOM 2242 N N . ALA A 1 299 ? -18.372 13.101 35.395 1.00 90.06 299 ALA A N 1
ATOM 2243 C CA . ALA A 1 299 ? -19.346 13.563 34.406 1.00 90.06 299 ALA A CA 1
ATOM 2244 C C . ALA A 1 299 ? -18.736 13.650 32.993 1.00 90.06 299 ALA A C 1
ATOM 2246 O O . ALA A 1 299 ? -19.315 13.139 32.036 1.00 90.06 299 ALA A O 1
ATOM 2247 N N . ALA A 1 300 ? -17.529 14.211 32.866 1.00 92.25 300 ALA A N 1
ATOM 2248 C CA . ALA A 1 300 ? -16.813 14.282 31.592 1.00 92.25 300 ALA A CA 1
ATOM 2249 C C . ALA A 1 300 ? -16.413 12.895 31.049 1.00 92.25 300 ALA A C 1
ATOM 2251 O O . ALA A 1 300 ? -16.399 12.684 29.831 1.00 92.25 300 ALA A O 1
ATOM 2252 N N . ALA A 1 301 ? -16.098 11.936 31.926 1.00 93.00 301 ALA A N 1
ATOM 2253 C CA . ALA A 1 301 ? -15.825 10.557 31.533 1.00 93.00 301 ALA A CA 1
ATOM 2254 C C . ALA A 1 301 ? -17.085 9.857 30.998 1.00 93.00 301 ALA A C 1
ATOM 2256 O O . ALA A 1 301 ? -17.026 9.223 29.943 1.00 93.00 301 ALA A O 1
ATOM 2257 N N . ILE A 1 302 ? -18.229 10.032 31.669 1.00 91.19 302 ILE A N 1
ATOM 2258 C CA . ILE A 1 302 ? -19.530 9.502 31.232 1.00 91.19 302 ILE A CA 1
ATOM 2259 C C . ILE A 1 302 ? -19.932 10.108 29.881 1.00 91.19 302 ILE A C 1
ATOM 2261 O O . ILE A 1 302 ? -20.281 9.366 28.963 1.00 91.19 302 ILE A O 1
ATOM 2265 N N . GLU A 1 303 ? -19.794 11.426 29.710 1.00 92.94 303 GLU A N 1
ATOM 2266 C CA . GLU A 1 303 ? -20.067 12.089 28.429 1.00 92.94 303 GLU A CA 1
ATOM 2267 C C . GLU A 1 303 ? -19.170 11.528 27.310 1.00 92.94 303 GLU A C 1
ATOM 2269 O O . GLU A 1 303 ? -19.635 11.213 26.213 1.00 92.94 303 GLU A O 1
ATOM 2274 N N . THR A 1 304 ? -17.876 11.337 27.594 1.00 93.88 304 THR A N 1
ATOM 2275 C CA . THR A 1 304 ? -16.924 10.744 26.643 1.00 93.88 304 THR A CA 1
ATOM 2276 C C . THR A 1 304 ? -17.350 9.332 26.237 1.00 93.88 304 THR A C 1
ATOM 2278 O O . THR A 1 304 ? -17.367 9.009 25.046 1.00 93.88 304 THR A O 1
ATOM 2281 N N . ARG A 1 305 ? -17.723 8.497 27.213 1.00 93.12 305 ARG A N 1
ATOM 2282 C CA . ARG A 1 305 ? -18.213 7.132 26.994 1.00 93.12 305 ARG A CA 1
ATOM 2283 C C . ARG A 1 305 ? -19.470 7.122 26.130 1.00 93.12 305 ARG A C 1
ATOM 2285 O O . ARG A 1 305 ? -19.549 6.333 25.190 1.00 93.12 305 ARG A O 1
ATOM 2292 N N . ASP A 1 306 ? -20.426 8.006 26.392 1.00 93.69 306 ASP A N 1
ATOM 2293 C CA . ASP A 1 306 ? -21.685 8.055 25.645 1.00 93.69 306 ASP A CA 1
ATOM 2294 C C . ASP A 1 306 ? -21.493 8.539 24.206 1.00 93.69 306 ASP A C 1
ATOM 2296 O O . ASP A 1 306 ? -22.062 7.959 23.279 1.00 93.69 306 ASP A O 1
ATOM 2300 N N . ARG A 1 307 ? -20.606 9.510 23.972 1.00 94.88 307 ARG A N 1
ATOM 2301 C CA . ARG A 1 307 ? -20.227 9.931 22.612 1.00 94.88 307 ARG A CA 1
ATOM 2302 C C . ARG A 1 307 ? -19.537 8.811 21.833 1.00 94.88 307 ARG A C 1
ATOM 2304 O O . ARG A 1 307 ? -19.799 8.636 20.641 1.00 94.88 307 ARG A O 1
ATOM 2311 N N . LEU A 1 308 ? -18.690 8.020 22.496 1.00 94.88 308 LEU A N 1
ATOM 2312 C CA . LEU A 1 308 ? -18.086 6.819 21.909 1.00 94.88 308 LEU A CA 1
ATOM 2313 C C . LEU A 1 308 ? -19.132 5.738 21.605 1.00 94.88 308 LEU A C 1
ATOM 2315 O O . LEU A 1 308 ? -19.056 5.096 20.556 1.00 94.88 308 LEU A O 1
ATOM 2319 N N . MET A 1 309 ? -20.131 5.564 22.473 1.00 94.44 309 MET A N 1
ATOM 2320 C CA . MET A 1 309 ? -21.233 4.630 22.244 1.00 94.44 309 MET A CA 1
ATOM 2321 C C . MET A 1 309 ? -22.097 5.064 21.051 1.00 94.44 309 MET A C 1
ATOM 2323 O O . MET A 1 309 ? -22.396 4.249 20.177 1.00 94.44 309 MET A O 1
ATOM 2327 N N . LEU A 1 310 ? -22.422 6.356 20.940 1.00 94.94 310 LEU A N 1
ATOM 2328 C CA . LEU A 1 310 ? -23.115 6.930 19.779 1.00 94.94 310 LEU A CA 1
ATOM 2329 C C . LEU A 1 310 ? -22.328 6.730 18.478 1.00 94.94 310 LEU A C 1
ATOM 2331 O O . LEU A 1 310 ? -22.899 6.378 17.445 1.00 94.94 310 LEU A O 1
ATOM 2335 N N . LEU A 1 311 ? -21.010 6.936 18.504 1.00 95.31 311 LEU A N 1
ATOM 2336 C CA . LEU A 1 311 ? -20.132 6.617 17.378 1.00 95.31 311 LEU A CA 1
ATOM 2337 C C . LEU A 1 311 ? -20.208 5.123 17.016 1.00 95.31 311 LEU A C 1
ATOM 2339 O O . LEU A 1 311 ? -20.417 4.792 15.849 1.00 95.31 311 LEU A O 1
ATOM 2343 N N . PHE A 1 312 ? -20.072 4.220 17.993 1.00 95.00 312 PHE A N 1
ATOM 2344 C CA . PHE A 1 312 ? -20.137 2.774 17.766 1.00 95.00 312 PHE A CA 1
ATOM 2345 C C . PHE A 1 312 ? -21.464 2.352 17.121 1.00 95.00 312 PHE A C 1
ATOM 2347 O O . PHE A 1 312 ? -21.462 1.595 16.147 1.00 95.00 312 PHE A O 1
ATOM 2354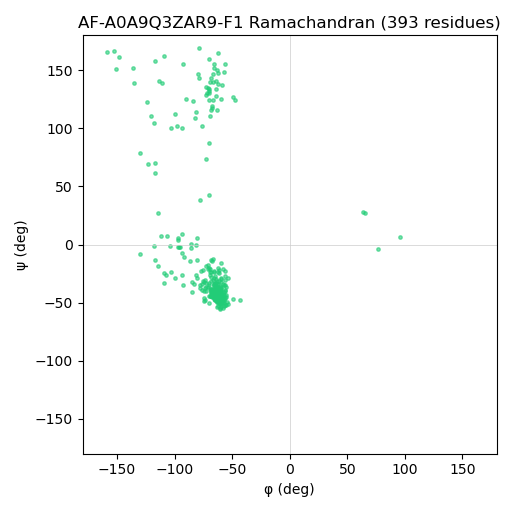 N N . LEU A 1 313 ? -22.589 2.873 17.618 1.00 94.19 313 LEU A N 1
ATOM 2355 C CA . LEU A 1 313 ? -23.920 2.589 17.083 1.00 94.19 313 LEU A CA 1
ATOM 2356 C C . LEU A 1 313 ? -24.077 3.078 15.639 1.00 94.19 313 LEU A C 1
ATOM 2358 O O . LEU A 1 313 ? -24.491 2.295 14.785 1.00 94.19 313 LEU A O 1
ATOM 2362 N N . ARG A 1 314 ? -23.650 4.309 15.329 1.00 94.19 314 ARG A N 1
ATOM 2363 C CA . ARG A 1 314 ? -23.680 4.842 13.954 1.00 94.19 314 ARG A CA 1
ATOM 2364 C C . ARG A 1 314 ? -22.807 4.031 12.998 1.00 94.19 314 ARG A C 1
ATOM 2366 O O . ARG A 1 314 ? -23.232 3.696 11.893 1.00 94.19 314 ARG A O 1
ATOM 2373 N N . LEU A 1 315 ? -21.597 3.657 13.423 1.00 91.69 315 LEU A N 1
ATOM 2374 C CA . LEU A 1 315 ? -20.718 2.788 12.633 1.00 91.69 315 LEU A CA 1
ATOM 2375 C C . LEU A 1 315 ? -21.360 1.418 12.394 1.00 91.69 315 LEU A C 1
ATOM 2377 O O . LEU A 1 315 ? -21.299 0.894 11.281 1.00 91.69 315 LEU A O 1
ATOM 2381 N N . ARG A 1 316 ? -22.000 0.839 13.415 1.00 93.00 316 ARG A N 1
ATOM 2382 C CA . ARG A 1 316 ? -22.757 -0.410 13.293 1.00 93.00 316 ARG A CA 1
ATOM 2383 C C . ARG A 1 316 ? -23.887 -0.275 12.274 1.00 93.00 316 ARG A C 1
ATOM 2385 O O . ARG A 1 316 ? -23.968 -1.115 11.383 1.00 93.00 316 ARG A O 1
ATOM 2392 N N . GLU A 1 317 ? -24.719 0.756 12.371 1.00 93.69 317 GLU A N 1
ATOM 2393 C CA . GLU A 1 317 ? -25.839 1.002 11.449 1.00 93.69 317 GLU A CA 1
ATOM 2394 C C . GLU A 1 317 ? -25.376 1.172 10.002 1.00 93.69 317 GLU A C 1
ATOM 2396 O O . GLU A 1 317 ? -25.950 0.572 9.095 1.00 93.69 317 GLU A O 1
ATOM 2401 N N . ARG A 1 318 ? -24.285 1.909 9.782 1.00 89.94 318 ARG A N 1
ATOM 2402 C CA . ARG A 1 318 ? -23.709 2.109 8.448 1.00 89.94 318 ARG A CA 1
ATOM 2403 C C . ARG A 1 318 ? -23.108 0.830 7.860 1.00 89.94 318 ARG A C 1
ATOM 2405 O O . ARG A 1 318 ? -23.220 0.581 6.659 1.00 89.94 318 ARG A O 1
ATOM 2412 N N . LEU A 1 319 ? -22.426 0.026 8.677 1.00 87.62 319 LEU A N 1
ATOM 2413 C CA . LEU A 1 319 ? -21.695 -1.154 8.206 1.00 87.62 319 LEU A CA 1
ATOM 2414 C C . LEU A 1 319 ? -22.590 -2.388 8.051 1.00 87.62 319 LEU A C 1
ATOM 2416 O O . LEU A 1 319 ? -22.356 -3.188 7.144 1.00 87.62 319 LEU A O 1
ATOM 2420 N N . MET A 1 320 ? -23.607 -2.551 8.900 1.00 89.31 320 MET A N 1
ATOM 2421 C CA . MET A 1 320 ? -24.432 -3.763 8.954 1.00 89.31 320 MET A CA 1
ATOM 2422 C C . MET A 1 320 ? -25.090 -4.149 7.612 1.00 89.31 320 MET A C 1
ATOM 2424 O O . MET A 1 320 ? -25.006 -5.330 7.254 1.00 89.31 320 MET A O 1
ATOM 2428 N N . PRO A 1 321 ? -25.671 -3.218 6.821 1.00 89.88 321 PRO A N 1
ATOM 2429 C CA . PRO A 1 321 ? -26.365 -3.561 5.575 1.00 89.88 321 PRO A CA 1
ATOM 2430 C C . PRO A 1 321 ? -25.457 -4.198 4.516 1.00 89.88 321 PRO A C 1
ATOM 2432 O O . PRO A 1 321 ? -25.886 -5.072 3.769 1.00 89.88 321 PRO A O 1
ATOM 2435 N N . SER A 1 322 ? -24.184 -3.791 4.463 1.00 80.56 322 SER A N 1
ATOM 2436 C CA . SER A 1 322 ? -23.204 -4.277 3.477 1.00 80.56 322 SER A CA 1
ATOM 2437 C C . SER A 1 322 ? -22.205 -5.293 4.052 1.00 80.56 322 SER A C 1
ATOM 2439 O O . SER A 1 322 ? -21.340 -5.811 3.333 1.00 80.56 322 SER A O 1
ATOM 2441 N N . ALA A 1 323 ? -22.310 -5.605 5.349 1.00 78.25 323 ALA A N 1
ATOM 2442 C CA . ALA A 1 323 ? -21.379 -6.479 6.043 1.00 78.25 323 ALA A CA 1
ATOM 2443 C C . ALA A 1 323 ? -21.515 -7.940 5.591 1.00 78.25 323 ALA A C 1
ATOM 2445 O O . ALA A 1 323 ? -22.563 -8.576 5.718 1.00 78.25 323 ALA A O 1
ATOM 2446 N N . LYS A 1 324 ? -20.393 -8.509 5.135 1.00 78.06 324 LYS A N 1
ATOM 2447 C CA . LYS A 1 324 ? -20.242 -9.960 4.943 1.00 78.06 324 LYS A CA 1
ATOM 2448 C C . LYS A 1 324 ? -20.193 -10.676 6.299 1.00 78.06 324 LYS A C 1
ATOM 2450 O O . LYS A 1 324 ? -19.817 -10.067 7.299 1.00 78.06 324 LYS A O 1
ATOM 2455 N N . THR A 1 325 ? -20.469 -11.982 6.313 1.00 78.88 325 THR A N 1
ATOM 2456 C CA . THR A 1 325 ? -20.602 -12.810 7.530 1.00 78.88 325 THR A CA 1
ATOM 2457 C C . THR A 1 325 ? -19.531 -12.568 8.607 1.00 78.88 325 THR A C 1
ATOM 2459 O O . THR A 1 325 ? -19.917 -12.341 9.750 1.00 78.88 325 THR A O 1
ATOM 2462 N N . PRO A 1 326 ? -18.213 -12.514 8.303 1.00 77.75 326 PRO A N 1
ATOM 2463 C CA . PRO A 1 326 ? -17.201 -12.292 9.343 1.00 77.75 326 PRO A CA 1
ATOM 2464 C C . PRO A 1 326 ? -17.276 -10.908 10.003 1.00 77.75 326 PRO A C 1
ATOM 2466 O O . PRO A 1 326 ? -17.009 -10.777 11.193 1.00 77.75 326 PRO A O 1
ATOM 2469 N N . LEU A 1 327 ? -17.635 -9.871 9.238 1.00 79.69 327 LEU A N 1
ATOM 2470 C CA . LEU A 1 327 ? -17.782 -8.515 9.769 1.00 79.69 327 LEU A CA 1
ATOM 2471 C C . LEU A 1 327 ? -19.063 -8.395 10.599 1.00 79.69 327 LEU A C 1
ATOM 2473 O O . LEU A 1 327 ? -19.030 -7.786 11.661 1.00 79.69 327 LEU A O 1
ATOM 2477 N N . ARG A 1 328 ? -20.159 -9.019 10.150 1.00 85.06 328 ARG A N 1
ATOM 2478 C CA . ARG A 1 328 ? -21.414 -9.082 10.910 1.00 85.06 328 ARG A CA 1
ATOM 2479 C C . ARG A 1 328 ? -21.201 -9.732 12.278 1.00 85.06 328 ARG A C 1
ATOM 2481 O O . ARG A 1 328 ? -21.526 -9.121 13.289 1.00 85.06 328 ARG A O 1
ATOM 2488 N N . TYR A 1 329 ? -20.549 -10.896 12.298 1.00 85.81 329 TYR A N 1
ATOM 2489 C CA . TYR A 1 329 ? -20.190 -11.594 13.533 1.00 85.81 329 TYR A CA 1
ATOM 2490 C C . TYR A 1 329 ? -19.355 -10.712 14.471 1.00 85.81 329 TYR A C 1
ATOM 2492 O O . TYR A 1 329 ? -19.644 -10.622 15.660 1.00 85.81 329 TYR A O 1
ATOM 2500 N N . LEU A 1 330 ? -18.340 -10.017 13.943 1.00 87.12 330 LEU A N 1
ATOM 2501 C CA . LEU A 1 330 ? -17.516 -9.112 14.745 1.00 87.12 330 LEU A CA 1
ATOM 2502 C C . LEU A 1 330 ? -18.331 -7.952 15.338 1.00 87.12 330 LEU A C 1
ATOM 2504 O O . LEU A 1 330 ? -18.182 -7.665 16.522 1.00 87.12 330 LEU A O 1
ATOM 2508 N N . ILE A 1 331 ? -19.187 -7.298 14.543 1.00 91.50 331 ILE A N 1
ATOM 2509 C CA . ILE A 1 331 ? -20.043 -6.195 15.012 1.00 91.50 331 ILE A CA 1
ATOM 2510 C C . ILE A 1 331 ? -20.954 -6.671 16.153 1.00 91.50 331 ILE A C 1
ATOM 2512 O O . ILE A 1 331 ? -21.073 -5.994 17.173 1.00 91.50 331 ILE A O 1
ATOM 2516 N N . GLU A 1 332 ? -21.574 -7.842 16.000 1.00 94.50 332 GLU A N 1
ATOM 2517 C CA . GLU A 1 332 ? -22.442 -8.437 17.020 1.00 94.50 332 GLU A CA 1
ATOM 2518 C C . GLU A 1 332 ? -21.672 -8.779 18.301 1.00 94.50 332 GLU A C 1
ATOM 2520 O O . GLU A 1 332 ? -22.120 -8.432 19.393 1.00 94.50 332 GLU A O 1
ATOM 2525 N N . ARG A 1 333 ? -20.484 -9.390 18.185 1.00 95.31 333 ARG A N 1
ATOM 2526 C CA . ARG A 1 333 ? -19.641 -9.716 19.346 1.00 95.31 333 ARG A CA 1
ATOM 2527 C C . ARG A 1 333 ? -19.120 -8.483 20.071 1.00 95.31 333 ARG A C 1
ATOM 2529 O O . ARG A 1 333 ? -19.048 -8.513 21.292 1.00 95.31 333 ARG A O 1
ATOM 2536 N N . LEU A 1 334 ? -18.800 -7.404 19.359 1.00 94.69 334 LEU A N 1
ATOM 2537 C CA . LEU A 1 334 ? -18.431 -6.135 19.992 1.00 94.69 334 LEU A CA 1
ATOM 2538 C C . LEU A 1 334 ? -19.606 -5.540 20.775 1.00 94.69 334 LEU A C 1
ATOM 2540 O O . LEU A 1 334 ? -19.412 -5.089 21.897 1.00 94.69 334 LEU A O 1
ATOM 2544 N N . GLY A 1 335 ? -20.825 -5.598 20.228 1.00 94.75 335 GLY A N 1
ATOM 2545 C CA . GLY A 1 335 ? -22.024 -5.171 20.953 1.00 94.75 335 GLY A CA 1
ATOM 2546 C C . GLY A 1 335 ? -22.251 -5.988 22.228 1.00 94.75 335 GLY A C 1
ATOM 2547 O O . GLY A 1 335 ? -22.462 -5.420 23.294 1.00 94.75 335 GLY A O 1
ATOM 2548 N N . GLN A 1 336 ? -22.132 -7.316 22.139 1.00 95.69 336 GLN A N 1
ATOM 2549 C CA . GLN A 1 336 ? -22.227 -8.202 23.305 1.00 95.69 336 GLN A CA 1
ATOM 2550 C C . GLN A 1 336 ? -21.118 -7.951 24.328 1.00 95.69 336 GLN A C 1
ATOM 2552 O O . GLN A 1 336 ? -21.379 -8.010 25.521 1.00 95.69 336 GLN A O 1
ATOM 2557 N N . PHE A 1 337 ? -19.897 -7.658 23.878 1.00 95.44 337 PHE A N 1
ATOM 2558 C CA . PHE A 1 337 ? -18.774 -7.345 24.758 1.00 95.44 337 PHE A CA 1
ATOM 2559 C C . PHE A 1 337 ? -19.020 -6.072 25.576 1.00 95.44 337 PHE A C 1
ATOM 2561 O O . PHE A 1 337 ? -18.778 -6.081 26.778 1.00 95.44 337 PHE A O 1
ATOM 2568 N N . ILE A 1 338 ? -19.554 -5.017 24.949 1.00 94.06 338 ILE A N 1
ATOM 2569 C CA . ILE A 1 338 ? -19.921 -3.775 25.645 1.00 94.06 338 ILE A CA 1
ATOM 2570 C C . ILE A 1 338 ? -20.979 -4.062 26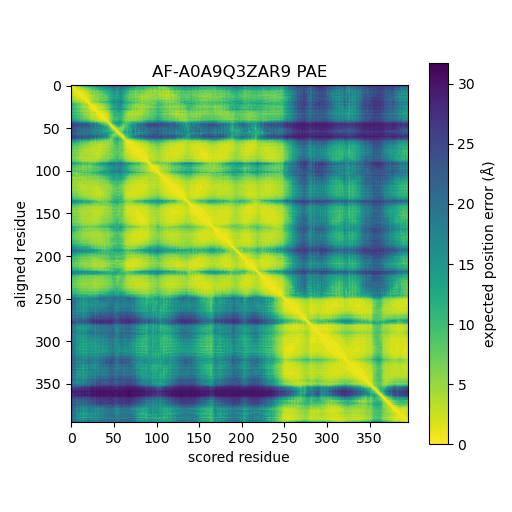.717 1.00 94.06 338 ILE A C 1
ATOM 2572 O O . ILE A 1 338 ? -20.772 -3.726 27.877 1.00 94.06 338 ILE A O 1
ATOM 2576 N N . VAL A 1 339 ? -22.071 -4.746 26.353 1.00 92.62 339 VAL A N 1
ATOM 2577 C CA . VAL A 1 339 ? -23.156 -5.083 27.296 1.00 92.62 339 VAL A CA 1
ATOM 2578 C C . VAL A 1 339 ? -22.647 -5.950 28.450 1.00 92.62 339 VAL A C 1
ATOM 2580 O O . VAL A 1 339 ? -22.924 -5.656 29.609 1.00 92.62 339 VAL A O 1
ATOM 2583 N N . ALA A 1 340 ? -21.862 -6.987 28.145 1.00 91.88 340 ALA A N 1
ATOM 2584 C CA . ALA A 1 340 ? -21.319 -7.893 29.150 1.00 91.88 340 ALA A CA 1
ATOM 2585 C C . ALA A 1 340 ? -20.375 -7.181 30.128 1.00 91.88 340 ALA A C 1
ATOM 2587 O O . ALA A 1 340 ? -20.377 -7.508 31.313 1.00 91.88 340 ALA A O 1
ATOM 2588 N N . ASN A 1 341 ? -19.586 -6.208 29.657 1.00 91.25 341 ASN A N 1
ATOM 2589 C CA . ASN A 1 341 ? -18.766 -5.377 30.535 1.00 91.25 341 ASN A CA 1
ATOM 2590 C C . ASN A 1 341 ? -19.637 -4.589 31.515 1.00 91.25 341 ASN A C 1
ATOM 2592 O O . ASN A 1 341 ? -19.399 -4.658 32.717 1.00 91.25 341 ASN A O 1
ATOM 2596 N N . THR A 1 342 ? -20.675 -3.915 31.015 1.00 88.25 342 THR A N 1
ATOM 2597 C CA . THR A 1 342 ? -21.588 -3.131 31.853 1.00 88.25 342 THR A CA 1
ATOM 2598 C C . THR A 1 342 ? -22.268 -4.002 32.906 1.00 88.25 342 THR A C 1
ATOM 2600 O O . THR A 1 342 ? -22.255 -3.668 34.088 1.00 88.25 342 THR A O 1
ATOM 2603 N N . GLU A 1 343 ? -22.806 -5.160 32.519 1.00 88.88 343 GLU A N 1
ATOM 2604 C CA . GLU A 1 343 ? -23.428 -6.100 33.461 1.00 88.88 343 GLU A CA 1
ATOM 2605 C C . GLU A 1 343 ? -22.429 -6.635 34.497 1.00 88.88 343 GLU A C 1
ATOM 2607 O O . GLU A 1 343 ? -22.732 -6.690 35.692 1.00 88.88 343 GLU A O 1
ATOM 2612 N N . ALA A 1 344 ? -21.208 -6.976 34.076 1.00 87.31 344 ALA A N 1
ATOM 2613 C CA . ALA A 1 344 ? -20.161 -7.417 34.990 1.00 87.31 344 ALA A CA 1
ATOM 2614 C C . ALA A 1 344 ? -19.767 -6.313 35.984 1.00 87.31 344 ALA A C 1
ATOM 2616 O O . ALA A 1 344 ? -19.591 -6.600 37.169 1.00 87.31 344 ALA A O 1
ATOM 2617 N N . SER A 1 345 ? -19.675 -5.057 35.542 1.00 85.19 345 SER A N 1
ATOM 2618 C CA . SER A 1 345 ? -19.411 -3.906 36.412 1.00 85.19 345 SER A CA 1
ATOM 2619 C C . SER A 1 345 ? -20.516 -3.683 37.450 1.00 85.19 345 SER A C 1
ATOM 2621 O O . SER A 1 345 ? -20.218 -3.307 38.583 1.00 85.19 345 SER A O 1
ATOM 2623 N N . LEU A 1 346 ? -21.775 -3.973 37.112 1.00 82.38 346 LEU A N 1
ATOM 2624 C CA . LEU A 1 346 ? -22.919 -3.836 38.022 1.00 82.38 346 LEU A CA 1
ATOM 2625 C C . LEU A 1 346 ? -23.007 -4.960 39.065 1.00 82.38 346 LEU A C 1
ATOM 2627 O O . LEU A 1 346 ? -23.445 -4.723 40.188 1.00 82.38 346 LEU A O 1
ATOM 2631 N N . CYS A 1 347 ? -22.607 -6.186 38.716 1.00 81.69 347 CYS A N 1
ATOM 2632 C CA . CYS A 1 347 ? -22.848 -7.353 39.572 1.00 81.69 347 CYS A CA 1
ATOM 2633 C C . CYS A 1 347 ? -21.592 -7.918 40.242 1.00 81.69 347 CYS A C 1
ATOM 2635 O O . CYS A 1 347 ? -21.698 -8.583 41.274 1.00 81.69 347 CYS A O 1
ATOM 2637 N N . ALA A 1 348 ? -20.398 -7.707 39.681 1.00 83.56 348 ALA A N 1
ATOM 2638 C CA . ALA A 1 348 ? -19.215 -8.393 40.180 1.00 83.56 348 ALA A CA 1
ATOM 2639 C C . ALA A 1 348 ? -18.769 -7.831 41.546 1.00 83.56 348 ALA A C 1
ATOM 2641 O O . ALA A 1 348 ? -18.615 -6.612 41.690 1.00 83.56 348 ALA A O 1
ATOM 2642 N N . PRO A 1 349 ? -18.427 -8.703 42.519 1.00 79.00 349 PRO A N 1
ATOM 2643 C CA . PRO A 1 349 ? -17.891 -8.290 43.821 1.00 79.00 349 PRO A CA 1
ATOM 2644 C C . PRO A 1 349 ? -16.629 -7.426 43.723 1.00 79.00 349 PRO A C 1
ATOM 2646 O O . PRO A 1 349 ? -16.321 -6.669 44.636 1.00 79.00 349 PRO A O 1
ATOM 2649 N N . ARG A 1 350 ? -15.910 -7.531 42.596 1.00 78.88 350 ARG A N 1
ATOM 2650 C CA . ARG A 1 350 ? -14.739 -6.712 42.266 1.00 78.88 350 ARG A CA 1
ATOM 2651 C C . ARG A 1 350 ? -15.038 -5.209 42.287 1.00 78.88 350 ARG A C 1
ATOM 2653 O O . ARG A 1 350 ? -14.171 -4.451 42.703 1.00 78.88 350 ARG A O 1
ATOM 2660 N N . TYR A 1 351 ? -16.209 -4.802 41.800 1.00 77.19 351 TYR A N 1
ATOM 2661 C CA . TYR A 1 351 ? -16.631 -3.397 41.726 1.00 77.19 351 TYR A CA 1
ATOM 2662 C C . TYR A 1 351 ? -17.629 -3.050 42.836 1.00 77.19 351 TYR A C 1
ATOM 2664 O O . TYR A 1 351 ? -17.732 -1.901 43.244 1.00 77.19 351 TYR A O 1
ATOM 2672 N N . ASN A 1 352 ? -18.329 -4.061 43.362 1.00 74.06 352 ASN A N 1
ATOM 2673 C CA . ASN A 1 352 ? -19.361 -3.915 44.384 1.00 74.06 352 ASN A CA 1
ATOM 2674 C C . ASN A 1 352 ? -19.020 -4.774 45.614 1.00 74.06 352 ASN A C 1
ATOM 2676 O O . ASN A 1 352 ? -19.672 -5.795 45.857 1.00 74.06 352 ASN A O 1
ATOM 2680 N N . PRO A 1 353 ? -17.976 -4.417 46.386 1.00 66.69 353 PRO A N 1
ATOM 2681 C CA . PRO A 1 353 ? -17.569 -5.194 47.547 1.00 66.69 353 PRO A CA 1
ATOM 2682 C C . PRO A 1 353 ? -18.666 -5.206 48.620 1.00 66.69 353 PRO A C 1
ATOM 2684 O O . PRO A 1 353 ? -19.341 -4.204 48.887 1.00 66.69 353 PRO A O 1
ATOM 2687 N N . SER A 1 354 ? -18.839 -6.368 49.259 1.00 63.12 354 SER A N 1
ATOM 2688 C CA . SER A 1 354 ? -19.784 -6.546 50.369 1.00 63.12 354 SER A CA 1
ATOM 2689 C C . SER A 1 354 ? -19.516 -5.549 51.505 1.00 63.12 354 SER A C 1
ATOM 2691 O O . SER A 1 354 ? -18.392 -5.080 51.683 1.00 63.12 354 SER A O 1
ATOM 2693 N N . ALA A 1 355 ? -20.540 -5.236 52.307 1.00 60.97 355 ALA A N 1
ATOM 2694 C CA . ALA A 1 355 ? -20.437 -4.260 53.398 1.00 60.97 355 ALA A CA 1
ATOM 2695 C C . ALA A 1 355 ? -19.286 -4.552 54.387 1.00 60.97 355 ALA A C 1
ATOM 2697 O O . ALA A 1 355 ? -18.703 -3.616 54.917 1.00 60.97 355 ALA A O 1
ATOM 2698 N N . ALA A 1 356 ? -18.908 -5.824 54.566 1.00 56.28 356 ALA A N 1
ATOM 2699 C CA . ALA A 1 356 ? -17.797 -6.242 55.425 1.00 56.28 356 ALA A CA 1
ATOM 2700 C C . ALA A 1 356 ? -16.397 -5.868 54.889 1.00 56.28 356 ALA A C 1
ATOM 2702 O O . ALA A 1 356 ? -15.447 -5.831 55.659 1.00 56.28 356 ALA A O 1
ATOM 2703 N N . HIS A 1 357 ? -16.262 -5.598 53.586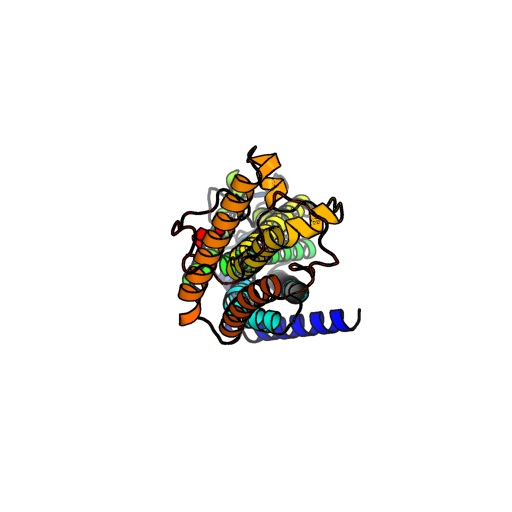 1.00 53.66 357 HIS A N 1
ATOM 2704 C CA . HIS A 1 357 ? -14.998 -5.243 52.920 1.00 53.66 357 HIS A CA 1
ATOM 2705 C C . HIS A 1 357 ? -14.971 -3.785 52.440 1.00 53.66 357 HIS A C 1
ATOM 2707 O O . HIS A 1 357 ? -14.066 -3.380 51.709 1.00 53.66 357 HIS A O 1
ATOM 2713 N N . ARG A 1 358 ? -15.981 -2.985 52.800 1.00 56.50 358 ARG A N 1
ATOM 2714 C CA . ARG A 1 358 ? -16.073 -1.593 52.372 1.00 56.50 358 ARG A CA 1
ATOM 2715 C C . ARG A 1 358 ? -15.089 -0.764 53.200 1.00 56.50 358 ARG A C 1
ATOM 2717 O O . ARG A 1 358 ? -15.370 -0.435 54.347 1.00 56.50 358 ARG A O 1
ATOM 2724 N N . ILE A 1 359 ? -13.939 -0.417 52.623 1.00 55.34 359 ILE A N 1
ATOM 2725 C CA . ILE A 1 359 ? -13.136 0.693 53.144 1.00 55.34 359 ILE A CA 1
ATOM 2726 C C . ILE A 1 359 ? -14.011 1.938 52.981 1.00 55.34 359 ILE A C 1
ATOM 2728 O O . ILE A 1 359 ? -14.425 2.277 51.870 1.00 55.34 359 ILE A O 1
ATOM 2732 N N . VAL A 1 360 ? -14.386 2.537 54.109 1.00 49.28 360 VAL A N 1
ATOM 2733 C CA . VAL A 1 360 ? -15.303 3.674 54.193 1.00 49.28 360 VAL A CA 1
ATOM 2734 C C . VAL A 1 360 ? -14.597 4.907 53.622 1.00 49.28 360 VAL A C 1
ATOM 2736 O O . VAL A 1 360 ? -13.912 5.637 54.324 1.00 49.28 360 VAL A O 1
ATOM 2739 N N . LEU A 1 361 ? -14.709 5.096 52.309 1.00 52.97 361 LEU A N 1
ATOM 2740 C CA . LEU A 1 361 ? -14.513 6.386 51.657 1.00 52.97 361 LEU A CA 1
ATOM 2741 C C . LEU A 1 361 ? -15.908 7.010 51.557 1.00 52.97 361 LEU A C 1
ATOM 2743 O O . LEU A 1 361 ? -16.707 6.585 50.725 1.00 52.97 361 LEU A O 1
ATOM 2747 N N . GLU A 1 362 ? -16.224 7.938 52.465 1.00 46.09 362 GLU A N 1
ATOM 2748 C CA . GLU A 1 362 ? -17.573 8.511 52.643 1.00 46.09 362 GLU A CA 1
ATOM 2749 C C . GLU A 1 362 ? -18.041 9.371 51.451 1.00 46.09 362 GLU A C 1
ATOM 2751 O O . GLU A 1 362 ? -19.241 9.580 51.293 1.00 46.09 362 GLU A O 1
ATOM 2756 N N . ASP A 1 363 ? -17.133 9.759 50.547 1.00 47.25 363 ASP A N 1
ATOM 2757 C CA . ASP A 1 363 ? -17.365 10.834 49.569 1.00 47.25 363 ASP A CA 1
ATOM 2758 C C . ASP A 1 363 ? -17.408 10.404 48.087 1.00 47.25 363 ASP A C 1
ATOM 2760 O O . ASP A 1 363 ? -17.063 11.194 47.209 1.00 47.25 363 ASP A O 1
ATOM 2764 N N . VAL A 1 364 ? -17.780 9.162 47.742 1.00 50.50 364 VAL A N 1
ATOM 2765 C CA . VAL A 1 364 ? -17.721 8.714 46.329 1.00 50.50 364 VAL A CA 1
ATOM 2766 C C . VAL A 1 364 ? -18.965 7.948 45.867 1.00 50.50 364 VAL A C 1
ATOM 2768 O O . VAL A 1 364 ? -19.518 7.112 46.583 1.00 50.50 364 VAL A O 1
ATOM 2771 N N . ALA A 1 365 ? -19.391 8.250 44.633 1.00 52.34 365 ALA A N 1
ATOM 2772 C CA . ALA A 1 365 ? -20.544 7.686 43.938 1.00 52.34 365 ALA A CA 1
ATOM 2773 C C . ALA A 1 365 ? -20.598 6.150 44.017 1.00 52.34 365 ALA A C 1
ATOM 2775 O O . ALA A 1 365 ? -19.669 5.452 43.614 1.00 52.34 365 ALA A O 1
ATOM 2776 N N . LYS A 1 366 ? -21.723 5.620 44.507 1.00 61.53 366 LYS A N 1
ATOM 2777 C CA . LYS A 1 366 ? -22.022 4.185 44.436 1.00 61.53 366 LYS A CA 1
ATOM 2778 C C . LYS A 1 366 ? -22.223 3.789 42.976 1.00 61.53 366 LYS A C 1
ATOM 2780 O O . LYS A 1 366 ? -22.912 4.504 42.248 1.00 61.53 366 LYS A O 1
ATOM 2785 N N . THR A 1 367 ? -21.705 2.625 42.586 1.00 65.19 367 THR A N 1
ATOM 2786 C CA . THR A 1 367 ? -22.081 1.983 41.324 1.00 65.19 367 THR A CA 1
ATOM 2787 C C . THR A 1 367 ? -23.612 1.944 41.223 1.00 65.19 367 THR A C 1
ATOM 2789 O O . THR A 1 367 ? -24.266 1.497 42.176 1.00 65.19 367 THR A O 1
ATOM 2792 N N . PRO A 1 368 ? -24.210 2.445 40.128 1.00 68.31 368 PRO A N 1
ATOM 2793 C CA . PRO A 1 368 ? -25.657 2.433 39.958 1.00 68.31 368 PRO A CA 1
ATOM 2794 C C . PRO A 1 368 ? -26.216 1.011 40.054 1.00 68.31 368 PRO A C 1
ATOM 2796 O O . PRO A 1 368 ? -25.558 0.055 39.664 1.00 68.31 368 PRO A O 1
ATOM 2799 N N . ALA A 1 369 ? -27.445 0.859 40.547 1.00 69.50 369 ALA A N 1
ATOM 2800 C CA . ALA A 1 369 ? -28.096 -0.453 40.636 1.00 69.50 369 ALA A CA 1
ATOM 2801 C C . ALA A 1 369 ? -28.715 -0.913 39.301 1.00 69.50 369 ALA A C 1
ATOM 2803 O O . ALA A 1 369 ? -29.113 -2.067 39.165 1.00 69.50 369 ALA A O 1
ATOM 2804 N N . TYR A 1 370 ? -28.845 -0.005 38.333 1.00 73.69 370 TYR A N 1
ATOM 2805 C CA . TYR A 1 370 ? -29.513 -0.242 37.059 1.00 73.69 370 TYR A CA 1
ATOM 2806 C C . TYR A 1 370 ? -28.947 0.665 35.962 1.00 73.69 370 TYR A C 1
ATOM 2808 O O . TYR A 1 370 ? -28.219 1.623 36.227 1.00 73.69 370 TYR A O 1
ATOM 2816 N N . TRP A 1 371 ? -29.286 0.338 34.717 1.00 77.12 371 TRP A N 1
ATOM 2817 C CA . TRP A 1 371 ? -28.877 1.082 33.531 1.00 77.12 371 TRP A CA 1
ATOM 2818 C C . TRP A 1 371 ? -29.561 2.446 33.476 1.00 77.12 371 TRP A C 1
ATOM 2820 O O . TRP A 1 371 ? -30.757 2.552 33.743 1.00 77.12 371 TRP A O 1
ATOM 2830 N N . ALA A 1 372 ? -28.834 3.484 33.067 1.00 77.25 372 ALA A N 1
ATOM 2831 C CA . ALA A 1 372 ? -29.451 4.782 32.827 1.00 77.25 372 ALA A CA 1
ATOM 2832 C C . ALA A 1 372 ? -30.554 4.661 31.749 1.00 77.25 372 ALA A C 1
ATOM 2834 O O . ALA A 1 372 ? -30.342 3.990 30.735 1.00 77.25 372 ALA A O 1
ATOM 2835 N N . PRO A 1 373 ? -31.721 5.307 31.934 1.00 74.50 373 PRO A N 1
ATOM 2836 C CA . PRO A 1 373 ? -32.832 5.222 30.983 1.00 74.50 373 PRO A CA 1
ATOM 2837 C C . PRO A 1 373 ? -32.547 5.965 29.668 1.00 74.50 373 PRO A C 1
ATOM 2839 O O . PRO A 1 373 ? -33.216 5.727 28.664 1.00 74.50 373 PRO A O 1
ATOM 2842 N N . SER A 1 374 ? -31.563 6.866 29.666 1.00 77.69 374 SER A N 1
ATOM 2843 C CA . SER A 1 374 ? -31.131 7.648 28.510 1.00 77.69 374 SER A CA 1
ATOM 2844 C C . SER A 1 374 ? -29.634 7.951 28.589 1.00 77.69 374 SER A C 1
ATOM 2846 O O . SER A 1 374 ? -29.033 7.889 29.662 1.00 77.69 374 SER A O 1
ATOM 2848 N N . LEU A 1 375 ? -29.044 8.309 27.448 1.00 78.69 375 LEU A N 1
ATOM 2849 C CA . LEU A 1 375 ? -27.668 8.806 27.377 1.00 78.69 375 LEU A CA 1
ATOM 2850 C C . LEU A 1 375 ? -27.538 10.155 28.098 1.00 78.69 375 LEU A C 1
ATOM 2852 O O . LEU A 1 375 ? -28.488 10.939 28.133 1.00 78.69 375 LEU A O 1
ATOM 2856 N N . SER A 1 376 ? -26.345 10.442 28.618 1.00 83.00 376 SER A N 1
ATOM 2857 C CA . SER A 1 376 ? -25.992 11.744 29.204 1.00 83.00 376 SER A CA 1
ATOM 2858 C C . SER A 1 376 ? -25.898 12.866 28.165 1.00 83.00 376 SER A C 1
ATOM 2860 O O . SER A 1 376 ? -26.005 14.040 28.509 1.00 83.00 376 SER A O 1
ATOM 2862 N N . THR A 1 377 ? -25.713 12.519 26.889 1.00 87.06 377 THR A N 1
ATOM 2863 C CA . THR A 1 377 ? -25.585 13.468 25.782 1.00 87.06 377 THR A CA 1
ATOM 2864 C C . THR A 1 377 ? -26.090 12.869 24.473 1.00 87.06 377 THR A C 1
ATOM 2866 O O . THR A 1 377 ? -26.014 11.661 24.246 1.00 87.06 377 THR A O 1
ATOM 2869 N N . THR A 1 378 ? -26.588 13.734 23.590 1.00 89.31 378 THR A N 1
ATOM 2870 C CA . THR A 1 378 ? -26.909 13.419 22.189 1.00 89.31 378 THR A CA 1
ATOM 2871 C C . THR A 1 378 ? -25.892 14.024 21.218 1.00 89.31 378 THR A C 1
ATOM 2873 O O . THR A 1 378 ? -26.109 13.989 20.008 1.00 89.31 378 THR A O 1
ATOM 2876 N N . ASP A 1 379 ? -24.802 14.614 21.722 1.00 91.12 379 ASP A N 1
ATOM 2877 C CA . ASP A 1 379 ? -23.783 15.240 20.886 1.00 91.12 379 ASP A CA 1
ATOM 2878 C C . ASP A 1 379 ? -23.033 14.192 20.055 1.00 91.12 379 ASP A C 1
ATOM 2880 O O . ASP A 1 379 ? -22.364 13.290 20.561 1.00 91.12 379 ASP A O 1
ATOM 2884 N N . THR A 1 380 ? -23.125 14.338 18.739 1.00 91.00 380 THR A N 1
ATOM 2885 C CA . THR A 1 380 ? -22.441 13.473 17.781 1.00 91.00 380 THR A CA 1
ATOM 2886 C C . THR A 1 380 ? -21.126 14.047 17.263 1.00 91.00 380 THR A C 1
ATOM 2888 O O . THR A 1 380 ? -20.533 13.441 16.369 1.00 91.00 380 THR A O 1
ATOM 2891 N N . SER A 1 381 ? -20.667 15.190 17.781 1.00 92.62 381 SER A N 1
ATOM 2892 C CA . SER A 1 381 ? -19.425 15.842 17.365 1.00 92.62 381 SER A CA 1
ATOM 2893 C C . SER A 1 381 ? -18.183 15.001 17.719 1.00 92.62 381 SER A C 1
ATOM 2895 O O . SER A 1 381 ? -18.239 14.180 18.648 1.00 92.62 381 SER A O 1
ATOM 2897 N N . PRO A 1 382 ? -17.051 15.161 17.005 1.00 92.88 382 PRO A N 1
ATOM 2898 C CA . PRO A 1 382 ? -15.806 14.466 17.325 1.00 92.88 382 PRO A CA 1
ATOM 2899 C C . PRO A 1 382 ? -15.266 14.840 18.704 1.00 92.88 382 PRO A C 1
ATOM 2901 O O . PRO A 1 382 ? -15.261 16.014 19.081 1.00 92.88 382 PRO A O 1
ATOM 2904 N N . LEU A 1 383 ? -14.775 13.850 19.454 1.00 92.69 383 LEU A N 1
ATOM 2905 C CA . LEU A 1 383 ? -14.075 14.120 20.710 1.00 92.69 383 LEU A CA 1
ATOM 2906 C C . LEU A 1 383 ? -12.794 14.942 20.457 1.00 92.69 383 LEU A C 1
ATOM 2908 O O . LEU A 1 383 ? -12.126 14.725 19.440 1.00 92.69 383 LEU A O 1
ATOM 2912 N N . PRO A 1 384 ? -12.381 15.820 21.392 1.00 90.00 384 PRO A N 1
ATOM 2913 C CA . PRO A 1 384 ? -11.227 16.713 21.236 1.00 90.00 384 PRO A CA 1
ATOM 2914 C C . PRO A 1 384 ? -9.881 15.994 21.460 1.00 90.00 384 PRO A C 1
ATOM 2916 O O . PRO A 1 384 ? -8.962 16.533 22.073 1.00 90.00 384 PRO A O 1
ATOM 2919 N N . TYR A 1 385 ? -9.764 14.750 20.998 1.00 90.31 385 TYR A N 1
ATOM 2920 C CA . TYR A 1 385 ? -8.587 13.903 21.159 1.00 90.31 385 TYR A CA 1
ATOM 2921 C C . TYR A 1 385 ? -8.023 13.559 19.771 1.00 90.31 385 TYR A C 1
ATOM 2923 O O . TYR A 1 385 ? -8.593 12.704 19.088 1.00 90.31 385 TYR A O 1
ATOM 2931 N N . PRO A 1 386 ? -6.905 14.176 19.334 1.00 88.44 386 PRO A N 1
ATOM 2932 C CA . PRO A 1 386 ? -6.370 14.001 17.977 1.00 88.44 386 PRO A CA 1
ATOM 2933 C C . PRO A 1 386 ? -6.085 12.546 17.574 1.00 88.44 386 PRO A C 1
ATOM 2935 O O . PRO A 1 386 ? -6.128 12.200 16.396 1.00 88.44 386 PRO A O 1
ATOM 2938 N N . SER A 1 387 ? -5.809 11.673 18.545 1.00 87.31 387 SER A N 1
ATOM 2939 C CA . SER A 1 387 ? -5.551 10.247 18.319 1.00 87.31 387 SER A CA 1
ATOM 2940 C C . SER A 1 387 ? -6.785 9.456 17.863 1.00 87.31 387 SER A C 1
ATOM 2942 O O . SER A 1 387 ? -6.627 8.415 17.220 1.00 87.31 387 SER A O 1
ATOM 2944 N N . ILE A 1 388 ? -7.996 9.937 18.171 1.00 91.81 388 ILE A N 1
ATOM 2945 C CA . ILE A 1 388 ? -9.260 9.230 17.902 1.00 91.81 388 ILE A CA 1
ATOM 2946 C C . ILE A 1 388 ? -10.319 10.086 17.196 1.00 91.81 388 ILE A C 1
ATOM 2948 O O . ILE A 1 388 ? -11.334 9.550 16.761 1.00 91.81 388 ILE A O 1
ATOM 2952 N N . SER A 1 389 ? -10.108 11.396 17.036 1.00 91.50 389 SER A N 1
ATOM 2953 C CA . SER A 1 389 ? -11.079 12.298 16.397 1.00 91.50 389 SER A CA 1
ATOM 2954 C C . SER A 1 389 ? -11.436 11.873 14.966 1.00 91.50 389 SER A C 1
ATOM 2956 O O . SER A 1 389 ? -12.599 11.960 14.579 1.00 91.50 389 SER A O 1
ATOM 2958 N N . TRP A 1 390 ? -10.478 11.299 14.227 1.00 87.06 390 TRP A N 1
ATOM 2959 C CA . TRP A 1 390 ? -10.663 10.745 12.874 1.00 87.06 390 TRP A CA 1
ATOM 2960 C C . TRP A 1 390 ? -11.696 9.604 12.791 1.00 87.06 390 TRP A C 1
ATOM 2962 O O . TRP A 1 390 ? -12.152 9.239 11.705 1.00 87.06 390 TRP A O 1
ATOM 2972 N N . TRP A 1 391 ? -12.089 9.000 13.920 1.00 91.31 391 TRP A N 1
ATOM 2973 C CA . TRP A 1 391 ? -13.131 7.969 13.927 1.00 91.31 391 TRP A CA 1
ATOM 2974 C C . TRP A 1 391 ? -14.477 8.499 13.436 1.00 91.31 391 TRP A C 1
ATOM 2976 O O . TRP A 1 391 ? -15.226 7.755 12.804 1.00 91.31 391 TRP A O 1
ATOM 2986 N N . TRP A 1 392 ? -14.765 9.779 13.673 1.00 91.94 392 TRP A N 1
ATOM 2987 C CA . TRP A 1 392 ? -16.006 10.415 13.242 1.00 91.94 392 TRP A CA 1
ATOM 2988 C C . TRP A 1 392 ? -16.087 10.628 11.726 1.00 91.94 392 TRP A C 1
ATOM 2990 O O . TRP A 1 392 ? -17.193 10.670 11.196 1.00 91.94 392 TRP A O 1
ATOM 3000 N N . ASP A 1 393 ? -14.957 10.636 11.011 1.00 86.12 393 ASP A N 1
ATOM 3001 C CA . ASP A 1 393 ? -14.917 10.732 9.539 1.00 86.12 393 ASP A CA 1
ATOM 3002 C C . ASP A 1 393 ? -15.505 9.486 8.846 1.00 86.12 393 ASP A C 1
ATOM 3004 O O . ASP A 1 393 ? -15.724 9.463 7.633 1.00 86.12 393 ASP A O 1
ATOM 3008 N N . HIS A 1 394 ? -15.725 8.412 9.612 1.00 79.62 394 HIS A N 1
ATOM 3009 C CA . HIS A 1 394 ? -16.273 7.144 9.132 1.00 79.62 394 HIS A CA 1
ATOM 3010 C C . HIS A 1 394 ? -17.798 7.044 9.279 1.00 79.62 394 HIS A C 1
ATOM 3012 O O . HIS A 1 394 ? -18.372 6.056 8.806 1.00 79.62 394 HIS A O 1
ATOM 3018 N N . CYS A 1 395 ? -18.439 8.017 9.937 1.00 75.31 395 CYS A N 1
ATOM 3019 C CA . CYS A 1 395 ? -19.891 8.080 10.113 1.00 75.31 395 CYS A CA 1
ATOM 3020 C C . CYS A 1 395 ? -20.605 8.615 8.881 1.00 75.31 395 CYS A C 1
ATOM 3022 O O . CYS A 1 395 ? -20.058 9.491 8.178 1.00 75.31 395 CYS A O 1
#

Sequence (395 aa):
MRTHLNLFTTATRYDLVEHARNRFAMLLVVFFLPTWVGLVYLTIPDRVAPFQLASTGERLAPAGNELTQITGALNAVTLVTGFMMFAATFTGGRFDRRLAMAGYPRTHLVMAKAASLVLASALLAAYATATMRIAWTPKQPYLLAAALFCAALTYGAMGVVFGSLLRREVEGMFALVMTSVIDVALQNPMVSSGADSPLTRLLPTYGSVQAATAAGFSATSVPAYLALQLLWFAAAALLGLLAFHHRTRNALPQAGTLVVGVENDVASYQKEKAEGQTSPNFVGVLQAARGLSFDQAVAAAIETRDRLMLLFLRLRERLMPSAKTPLRYLIERLGQFIVANTEASLCAPRYNPSAAHRIVLEDVAKTPAYWAPSLSTTDTSPLPYPSISWWWDHC

Foldseek 3Di:
DVVLVVLLVVLLVVLVVVLVVPVVLVCLLVPQLLVQLVCLVVPADQFFDFDQQPQPRDGGGGRLSLLVSLLSLLLSLLLSLLLSLLCCLQVVPVVLVVCVLVVRDNVSNVVSSLVNLLVSLLVSLVVSLVSSCVSDNFQASVLLSLLSSLSNLLSNLLSLLLSLQDDDSVVSSVVSSVLSCCLSQCLRVVRHVCNVPPVNLVRLSSLSSSSNVCRRTHPDHRVVSSVSSVVSSVVSNVSSVVSVVVVPDDLQLVLLVVLLQLVCLLLCVQVCVVVVPPDDHQLNVCCVVVVDDSVRSSLVSLLVSLLSVVLNVVLCVVAVVVDDPSVNVVSVVSVVVSVVSLVCSLPPCSRVPDPVPDPDPPDDDRDDNDDDPDRPDPDNQADPDPVNSCSSVSD

InterPro domains:
  IPR008949 Isoprenoid synthase domain superfamily [G3DSA:1.10.600.10] (215-395)
  IPR008949 Isoprenoid synthase domain superfamily [SSF48576] (237-357)

Solvent-accessible surface area (backbone atoms only — not comparable to full-atom values): 21268 Å² total; per-residue (Å²): 109,71,68,61,50,53,50,32,53,51,44,31,52,54,53,48,49,52,56,67,66,37,52,65,62,53,49,45,59,66,49,48,57,57,51,49,50,51,48,43,68,75,70,42,65,78,50,65,46,77,44,66,39,87,79,78,67,48,78,42,62,50,41,44,36,64,57,50,44,52,55,47,48,47,52,51,40,25,48,52,35,12,47,55,32,16,50,51,39,54,62,37,51,67,55,54,50,52,44,42,74,74,68,45,61,64,69,41,54,53,51,18,52,53,50,45,48,51,51,52,21,47,53,50,15,51,50,50,44,52,55,44,52,73,78,44,83,52,71,29,58,68,48,28,26,51,17,39,24,46,33,9,44,28,27,23,28,42,13,34,30,38,28,60,72,46,92,48,71,68,64,29,53,50,50,53,50,52,51,51,50,51,48,56,45,46,54,31,68,92,77,20,94,54,30,84,40,78,69,42,70,76,34,77,46,38,21,22,55,45,27,30,52,33,14,48,78,38,91,66,87,55,65,69,30,50,52,51,19,52,50,44,28,51,52,30,43,51,50,26,52,50,46,47,50,63,72,66,61,61,50,58,68,54,32,40,51,46,31,44,50,51,50,44,36,64,57,39,42,64,54,39,59,75,70,65,57,82,74,88,42,62,42,61,48,37,24,71,77,68,71,38,51,70,69,55,16,49,51,53,47,52,44,52,29,39,38,32,46,54,49,37,51,48,41,46,66,69,43,55,86,76,43,53,71,73,56,43,52,50,56,51,50,45,53,51,49,41,53,50,47,54,54,45,56,62,68,33,55,86,56,52,57,56,82,94,68,54,77,85,65,92,86,64,86,72,83,62,96,65,81,75,95,62,73,90,56,87,64,82,72,65,61,99,42,87,93,57,28,69,46,54,78,71,99

Radius of gyration: 30.11 Å; Cα contacts (8 Å, |Δi|>4): 464; chains: 1; bounding box: 65×45×94 Å

Mean predicted aligned error: 12.01 Å

Secondary structure (DSSP, 8-state):
-HHHHHHHHHHHHHHHHHHHH-HHHHHHHHHHHHHHHHHHHHHS---B--EE-TTT--EE--BHHHHHHHHHHHHHHHHHHHHHHHHHHHHHHHHHHHHHHTT--HHHHHHHHHHHHHHHHHHHHHHHHHHHHHHS--S-HHHHHHHHHHHHHHHHHHHHHHHHH-SSHHHHHHHHHHHHHHHHHHT-TTT-TTTTSGGGGGSTTHHHHHHHHHHHH-SS--HHHHHHHHHHHHHHHHHHHHHHHHHH--HHHHHHHHHHHHHHHHHHHHHHHHTT--S--HHHHHHHHH---HHHHHHHHHHHHHHHHHHHHHHHHHHGGG--HHHHHHHHHHHHHHHHHHHHHHH-TTTS--GGG----TTSPPPPSS--SS-S----SPPS-TTTGGGGGG-

Organism: NCBI:txid2886947

pLDDT: mean 82.28, std 11.0, range [46.09, 95.69]

Nearest PDB structures (foldseek):
  7r8b-assembly1_A  TM=7.633E-01  e=1.187E-02  Homo sapiens
  7r87-assembly1_A  TM=7.543E-01  e=1.139E-02  Homo sapiens
  8wtm-assembly1_A  TM=7.089E-01  e=1.878E-02  Arabidopsis thaliana
  8wbx-assembly1_B  TM=7.208E-01  e=2.621E-02  Arabidopsis thaliana
  8wto-assembly1_B  TM=6.835E-01  e=9.546E-02  Arabidopsis thaliana